Protein AF-A0A3D0ZR14-F1 (afdb_monomer)

Nearest PDB structures (foldseek):
  7zec-assembly1_C  TM=1.816E-01  e=7.218E+00  Escherichia coli K-12

Foldseek 3Di:
DADDADDPVNVVCCLQPVVLVLLLLLLVLVLVLLCLALVQVVLVVCLQPFFQNPPDPVRRVVSNVVSVVSNVVSVVVCVVSVVVSVCVSVCSVCVLVVCCVPVNNVRSVVVSVVVVVVVNVVCVFQAPAWLVRDDLQPQVSQATRVLVVLLVCCVVPVLVSLVVLCPDPVNVQLCVQQVADSVLLSVVCVPFDRDDSSQLSSQLSVLCVVLVARGRDSLSSVLSVLVRTPPSQVSQVVSVGGSVSSSVSVSVVRVVVLVVLQPDSSRPNPDDQSQNYPSLVRNHNDDPVQVQFKDWLLVCVSVVVDDADPDCCVVLVVVLVCCLDPHVDDDDDDDPPPCPVVSLSNVSVVLRVCDPRVSSHSDIRMGGHVVSVVPD

pLDDT: mean 87.01, std 8.94, range [49.97, 96.81]

InterPro domains:
  IPR027417 P-loop containing nucleoside triphosphate hydrolase [G3DSA:3.40.50.300] (285-376)
  IPR027417 P-loop containing nucleoside triphosphate hydrolase [SSF52540] (290-375)
  IPR036628 Clp, N-terminal domain superfamily [G3DSA:1.10.1780.10] (196-283)
  IPR050130 ATP-dependent Clp protease/Chaperone ClpA/ClpB [PTHR11638] (183-376)

Structure (mmCIF, N/CA/C/O backbone):
data_AF-A0A3D0ZR14-F1
#
_entry.id   AF-A0A3D0ZR14-F1
#
loop_
_atom_site.group_PDB
_atom_site.id
_atom_site.type_symbol
_atom_site.label_atom_id
_atom_site.label_alt_id
_atom_site.label_comp_id
_atom_site.label_asym_id
_atom_site.label_entity_id
_atom_site.label_seq_id
_atom_site.pdbx_PDB_ins_code
_atom_site.Cartn_x
_atom_site.Cartn_y
_atom_site.Cartn_z
_atom_site.occupancy
_atom_site.B_iso_or_equiv
_atom_site.auth_seq_id
_atom_site.auth_comp_id
_atom_site.auth_asym_id
_atom_site.auth_atom_id
_atom_site.pdbx_PDB_model_num
ATOM 1 N N . MET A 1 1 ? -12.727 14.914 21.908 1.00 52.44 1 MET A N 1
ATOM 2 C CA . MET A 1 1 ? -11.576 14.476 21.085 1.00 52.44 1 MET A CA 1
ATOM 3 C C . MET A 1 1 ? -11.783 14.831 19.601 1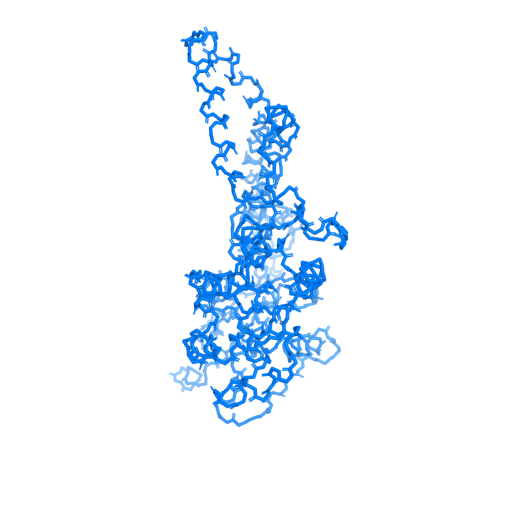.00 52.44 1 MET A C 1
ATOM 5 O O . MET A 1 1 ? -11.875 13.950 18.753 1.00 52.44 1 MET A O 1
ATOM 9 N N . LYS A 1 2 ? -11.828 16.123 19.233 1.00 49.97 2 LYS A N 1
ATOM 10 C CA . LYS A 1 2 ? -12.031 16.512 17.824 1.00 49.97 2 LYS A CA 1
ATOM 11 C C . LYS A 1 2 ? -10.712 16.459 17.054 1.00 49.97 2 LYS A C 1
ATOM 13 O O . LYS A 1 2 ? -9.705 16.989 17.517 1.00 49.97 2 LYS A O 1
ATOM 18 N N . SER A 1 3 ? -10.728 15.886 15.848 1.00 53.78 3 SER A N 1
ATOM 19 C CA . SER A 1 3 ? -9.631 16.061 14.893 1.00 53.78 3 SER A CA 1
ATOM 20 C C . SER A 1 3 ? -9.489 17.556 14.601 1.00 53.78 3 SER A C 1
ATOM 22 O O . SER A 1 3 ? -10.379 18.146 13.983 1.00 53.78 3 SER A O 1
ATOM 24 N N . LEU A 1 4 ? -8.412 18.179 15.080 1.00 57.00 4 LEU A N 1
ATOM 25 C CA . LEU A 1 4 ? -8.156 19.597 14.841 1.00 57.00 4 LEU A CA 1
ATOM 26 C C . LEU A 1 4 ? -8.156 19.869 13.325 1.00 57.00 4 LEU A C 1
ATOM 28 O O . LEU A 1 4 ? -7.476 19.136 12.591 1.00 57.00 4 LEU A O 1
ATOM 32 N N . PRO A 1 5 ? -8.887 20.894 12.842 1.00 66.19 5 PRO A N 1
ATOM 33 C CA . PRO A 1 5 ? -8.882 21.249 11.429 1.00 66.19 5 PRO A CA 1
ATOM 34 C C . PRO A 1 5 ? -7.449 21.512 10.960 1.00 66.19 5 PRO A C 1
ATOM 36 O O . PRO A 1 5 ? -6.589 21.929 11.744 1.00 66.19 5 PRO A O 1
ATOM 39 N N . ARG A 1 6 ? -7.169 21.233 9.683 1.00 76.94 6 ARG A N 1
ATOM 40 C CA . ARG A 1 6 ? -5.864 21.572 9.109 1.00 76.94 6 ARG A CA 1
ATOM 41 C C . ARG A 1 6 ? -5.724 23.081 9.073 1.00 76.94 6 ARG A C 1
ATOM 43 O O . ARG A 1 6 ? -6.559 23.772 8.493 1.00 76.94 6 ARG A O 1
ATOM 50 N N . LEU A 1 7 ? -4.678 23.576 9.717 1.00 83.88 7 LEU A N 1
ATOM 51 C CA . LEU A 1 7 ? -4.444 25.007 9.826 1.00 83.88 7 LEU A CA 1
ATOM 52 C C . LEU A 1 7 ? -3.891 25.548 8.494 1.00 83.88 7 LEU A C 1
ATOM 54 O O . LEU A 1 7 ? -3.175 24.823 7.799 1.00 83.88 7 LEU A O 1
ATOM 58 N N . PRO A 1 8 ? -4.164 26.813 8.121 1.00 87.19 8 PRO A N 1
ATOM 59 C CA . PRO A 1 8 ? -3.670 27.389 6.866 1.00 87.19 8 PRO A CA 1
ATOM 60 C C . PRO A 1 8 ? -2.146 27.293 6.693 1.00 87.19 8 PRO A C 1
ATOM 62 O O . PRO A 1 8 ? -1.657 27.047 5.593 1.00 87.19 8 PRO A O 1
ATOM 65 N N . HIS A 1 9 ? -1.373 27.387 7.778 1.00 89.06 9 HIS A N 1
ATOM 66 C CA . HIS A 1 9 ? 0.083 27.231 7.714 1.00 89.06 9 HIS A CA 1
ATOM 67 C C . HIS A 1 9 ? 0.520 25.815 7.290 1.00 89.06 9 HIS A C 1
ATOM 69 O O . HIS A 1 9 ? 1.570 25.654 6.668 1.00 89.06 9 HIS A O 1
ATOM 75 N N . GLU A 1 10 ? -0.278 24.775 7.566 1.00 89.00 10 GLU A N 1
ATOM 76 C CA . GLU A 1 10 ? 0.022 23.409 7.123 1.00 89.00 10 GLU A CA 1
ATOM 77 C C . GLU A 1 10 ? -0.063 23.281 5.599 1.00 89.00 10 GLU A C 1
ATOM 79 O O . GLU A 1 10 ? 0.649 22.460 5.011 1.00 89.00 10 GLU A O 1
ATOM 84 N N . PHE A 1 11 ? -0.914 24.089 4.958 1.00 92.56 11 PHE A N 1
ATOM 85 C CA . PHE A 1 11 ? -0.969 24.185 3.505 1.00 92.56 11 PHE A CA 1
ATOM 86 C C . PHE A 1 11 ? 0.280 24.857 2.949 1.00 92.56 11 PHE A C 1
ATOM 88 O O . PHE A 1 11 ? 0.846 24.340 1.997 1.00 92.56 11 PHE A O 1
ATOM 95 N N . ILE A 1 12 ? 0.764 25.933 3.575 1.00 93.19 12 ILE A N 1
ATOM 96 C CA . ILE A 1 12 ? 2.003 26.610 3.161 1.00 93.19 12 ILE A CA 1
ATOM 97 C C . ILE A 1 12 ? 3.187 25.634 3.240 1.00 93.19 12 ILE A C 1
ATOM 99 O O . ILE A 1 12 ? 3.902 25.431 2.260 1.00 93.19 12 ILE A O 1
ATOM 103 N N . ILE A 1 13 ? 3.346 24.936 4.369 1.00 92.38 13 ILE A N 1
ATOM 104 C CA . ILE A 1 13 ? 4.383 23.903 4.535 1.00 92.38 13 ILE A CA 1
ATOM 105 C C . ILE A 1 13 ? 4.222 22.798 3.484 1.00 92.38 13 ILE A C 1
ATOM 107 O O . ILE A 1 13 ? 5.203 22.305 2.919 1.00 92.38 13 ILE A O 1
ATOM 111 N N . TRP A 1 14 ? 2.986 22.373 3.215 1.00 93.44 14 TRP A N 1
ATOM 112 C CA . TRP A 1 14 ? 2.730 21.359 2.203 1.00 93.44 14 TRP A CA 1
ATOM 113 C C . TRP A 1 14 ? 3.095 21.844 0.798 1.00 93.44 14 TRP A C 1
ATOM 115 O O . TRP A 1 14 ? 3.803 21.125 0.097 1.00 93.44 14 TRP A O 1
ATOM 125 N N . TRP A 1 15 ? 2.684 23.053 0.423 1.00 94.88 15 TRP A N 1
ATOM 126 C CA . TRP A 1 15 ? 2.926 23.664 -0.878 1.00 94.88 15 TRP A CA 1
ATOM 127 C C . TRP A 1 15 ? 4.413 23.811 -1.166 1.00 94.88 15 TRP A C 1
ATOM 129 O O . TRP A 1 15 ? 4.870 23.435 -2.243 1.00 94.88 15 TRP A O 1
ATOM 139 N N . PHE A 1 16 ? 5.168 24.339 -0.198 1.00 94.25 16 PHE A N 1
ATOM 140 C CA . PHE A 1 16 ? 6.570 24.672 -0.411 1.00 94.25 16 PHE A CA 1
ATOM 141 C C . PHE A 1 16 ? 7.524 23.503 -0.175 1.00 94.25 16 PHE A C 1
ATOM 143 O O . PHE A 1 16 ? 8.564 23.451 -0.822 1.00 94.25 16 PHE A O 1
ATOM 150 N N . LEU A 1 17 ? 7.196 22.552 0.710 1.00 93.31 17 LEU A N 1
ATOM 151 C CA . LEU A 1 17 ? 8.113 21.461 1.069 1.00 93.31 17 LEU A CA 1
ATOM 152 C C . LEU A 1 17 ? 7.603 20.077 0.663 1.00 93.31 17 LEU A C 1
ATOM 154 O O . LEU A 1 17 ? 8.355 19.284 0.096 1.00 93.31 17 LEU A O 1
ATOM 158 N N . LYS A 1 18 ? 6.345 19.736 0.969 1.00 91.56 18 LYS A N 1
ATOM 159 C CA . LYS A 1 18 ? 5.853 18.354 0.797 1.00 91.56 18 LYS A CA 1
ATOM 160 C C . LYS A 1 18 ? 5.457 18.040 -0.648 1.00 91.56 18 LYS A C 1
ATOM 162 O O . LYS A 1 18 ? 5.787 16.958 -1.127 1.00 91.56 18 LYS A O 1
ATOM 167 N N . ALA A 1 19 ? 4.765 18.947 -1.336 1.00 92.88 19 ALA A N 1
ATOM 168 C CA . ALA A 1 19 ? 4.308 18.748 -2.709 1.00 92.88 19 ALA A CA 1
ATOM 169 C C . ALA A 1 19 ? 5.482 18.627 -3.704 1.00 92.88 19 ALA A C 1
ATOM 171 O O . ALA A 1 19 ? 5.527 17.621 -4.409 1.00 92.88 19 ALA A O 1
ATOM 172 N N . PRO A 1 20 ? 6.505 19.503 -3.690 1.00 94.31 20 PRO A N 1
ATOM 173 C CA . PRO A 1 20 ? 7.658 19.397 -4.589 1.00 94.31 20 PRO A CA 1
ATOM 174 C C . PRO A 1 20 ? 8.468 18.115 -4.359 1.00 94.31 20 PRO A C 1
ATOM 176 O O . PRO A 1 20 ? 8.849 17.434 -5.309 1.00 94.31 20 PRO A O 1
ATOM 179 N N . ARG A 1 21 ? 8.649 17.708 -3.092 1.00 92.69 21 ARG A N 1
ATOM 180 C CA . ARG A 1 21 ? 9.263 16.411 -2.750 1.00 92.69 21 ARG A CA 1
ATOM 181 C C . ARG A 1 21 ? 8.456 15.229 -3.290 1.00 92.69 21 ARG A C 1
ATOM 183 O O . ARG A 1 21 ? 9.043 14.263 -3.773 1.00 92.69 21 ARG A O 1
ATOM 190 N N . ARG A 1 22 ? 7.119 15.287 -3.225 1.00 91.88 22 ARG A N 1
ATOM 191 C CA . ARG A 1 22 ? 6.246 14.261 -3.819 1.00 91.88 22 ARG A CA 1
ATOM 192 C C . ARG A 1 22 ? 6.358 14.232 -5.339 1.00 91.88 22 ARG A C 1
ATOM 194 O O . ARG A 1 22 ? 6.481 13.142 -5.885 1.00 91.88 22 ARG A O 1
ATOM 201 N N . ILE A 1 23 ? 6.378 15.390 -5.996 1.00 93.56 23 ILE A N 1
ATOM 202 C CA . ILE A 1 23 ? 6.582 15.508 -7.446 1.00 93.56 23 ILE A CA 1
ATOM 203 C C . ILE A 1 23 ? 7.904 14.840 -7.841 1.00 93.56 23 ILE A C 1
ATOM 205 O O . ILE A 1 23 ? 7.892 13.941 -8.671 1.00 93.56 23 ILE A O 1
ATOM 209 N N . LEU A 1 24 ? 9.015 15.162 -7.168 1.00 92.25 24 LEU A N 1
ATOM 210 C CA . LEU A 1 24 ? 10.314 14.519 -7.417 1.00 92.25 24 LEU A CA 1
ATOM 211 C C . LEU A 1 24 ? 10.280 12.998 -7.223 1.00 92.25 24 LEU A C 1
ATOM 213 O O . LEU A 1 24 ? 10.828 12.256 -8.037 1.00 92.25 24 LEU A O 1
ATOM 217 N N . LYS A 1 25 ? 9.619 12.515 -6.163 1.00 91.69 25 LYS A N 1
ATOM 218 C CA . LYS A 1 25 ? 9.465 11.075 -5.909 1.00 91.69 25 LYS A CA 1
ATOM 219 C C . LYS A 1 25 ? 8.682 10.388 -7.034 1.00 91.69 25 LYS A C 1
ATOM 221 O O . LYS A 1 25 ? 9.062 9.302 -7.462 1.00 91.69 25 LYS A O 1
ATOM 226 N N . ILE A 1 26 ? 7.613 11.017 -7.522 1.00 92.44 26 ILE A N 1
ATOM 227 C CA . ILE A 1 26 ? 6.810 10.524 -8.648 1.00 92.44 26 ILE A CA 1
ATOM 228 C C . ILE A 1 26 ? 7.648 10.505 -9.928 1.00 92.44 26 ILE A C 1
ATOM 230 O O . ILE A 1 26 ? 7.694 9.474 -10.597 1.00 92.44 26 ILE A O 1
ATOM 234 N N . SER A 1 27 ? 8.371 11.588 -10.223 1.00 92.06 27 SER A N 1
ATOM 235 C CA . SER A 1 27 ? 9.264 11.674 -11.381 1.00 92.06 27 SER A CA 1
ATOM 236 C C . SER A 1 27 ? 10.346 10.588 -11.350 1.00 92.06 27 SER A C 1
ATOM 238 O O . SER A 1 27 ? 10.551 9.885 -12.333 1.00 92.06 27 SER A O 1
ATOM 240 N N . SER A 1 28 ? 10.987 10.362 -10.198 1.00 90.31 28 SER A N 1
ATOM 241 C CA . SER A 1 28 ? 11.982 9.293 -10.019 1.00 90.31 28 SER A CA 1
ATOM 242 C C . SER A 1 28 ? 11.402 7.894 -10.276 1.00 90.31 28 SER A C 1
ATOM 244 O O . SER A 1 28 ? 12.023 7.060 -10.946 1.00 90.31 28 SER A O 1
ATOM 246 N N . ARG A 1 29 ? 10.178 7.634 -9.800 1.00 90.44 29 ARG A N 1
ATOM 247 C CA . ARG A 1 29 ? 9.477 6.373 -10.079 1.00 90.44 29 ARG A CA 1
ATOM 248 C C . ARG A 1 29 ? 9.140 6.228 -11.564 1.00 90.44 29 ARG A C 1
ATOM 250 O O . ARG A 1 29 ? 9.308 5.137 -12.100 1.00 90.44 29 ARG A O 1
ATOM 257 N N . LEU A 1 30 ? 8.726 7.305 -12.234 1.00 89.75 30 LEU A N 1
ATOM 258 C CA . LEU A 1 30 ? 8.451 7.309 -13.673 1.00 89.75 30 LEU A CA 1
ATOM 259 C C . LEU A 1 30 ? 9.709 6.994 -14.495 1.00 89.75 30 LEU A C 1
ATOM 261 O O . LEU A 1 30 ? 9.652 6.176 -15.412 1.00 89.75 30 LEU A O 1
ATOM 265 N N . ILE A 1 31 ? 10.856 7.574 -14.125 1.00 90.44 31 ILE A N 1
ATOM 266 C CA . ILE A 1 31 ? 12.166 7.267 -14.724 1.00 90.44 31 ILE A CA 1
ATOM 267 C C . ILE A 1 31 ? 12.480 5.778 -14.571 1.00 90.44 31 ILE A C 1
ATOM 269 O O . ILE A 1 31 ? 12.873 5.122 -15.533 1.00 90.44 31 ILE A O 1
ATOM 273 N N . THR A 1 32 ? 12.262 5.219 -13.379 1.00 87.38 32 THR A N 1
ATOM 274 C CA . THR A 1 32 ? 12.555 3.805 -13.109 1.00 87.38 32 THR A CA 1
ATOM 275 C C . THR A 1 32 ? 11.629 2.872 -13.890 1.00 87.38 32 THR A C 1
ATOM 277 O O . THR A 1 32 ? 12.100 1.899 -14.475 1.00 87.38 32 THR A O 1
ATOM 280 N N . LEU A 1 33 ? 10.332 3.183 -13.962 1.00 84.75 33 LEU A N 1
ATOM 281 C CA . LEU A 1 33 ? 9.374 2.434 -14.778 1.00 84.75 33 LEU A CA 1
ATOM 282 C C . LEU A 1 33 ? 9.740 2.474 -16.258 1.00 84.75 33 LEU A C 1
ATOM 284 O O . LEU A 1 33 ? 9.778 1.434 -16.909 1.00 84.75 33 LEU A O 1
ATOM 288 N N . THR A 1 34 ? 10.072 3.657 -16.768 1.00 86.31 34 THR A N 1
ATOM 289 C CA . THR A 1 34 ? 10.527 3.837 -18.149 1.00 86.31 34 THR A CA 1
ATOM 290 C C . THR A 1 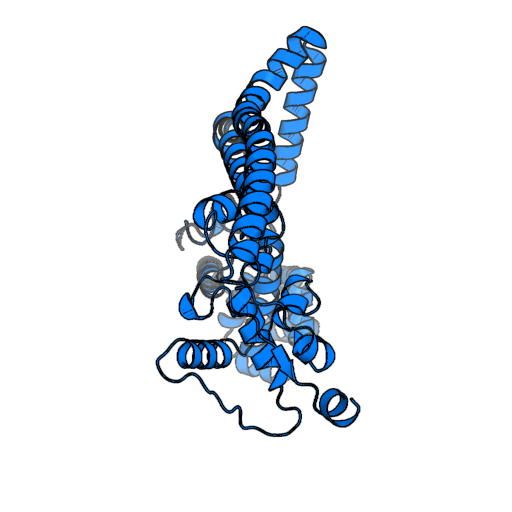34 ? 11.778 3.004 -18.417 1.00 86.31 34 THR A C 1
ATOM 292 O O . THR A 1 34 ? 11.850 2.293 -19.418 1.00 86.31 34 THR A O 1
ATOM 295 N N . ASN A 1 35 ? 12.751 3.034 -17.502 1.00 87.38 35 ASN A N 1
ATOM 296 C CA . ASN A 1 35 ? 13.977 2.250 -17.626 1.00 87.38 35 ASN A CA 1
ATOM 297 C C . ASN A 1 35 ? 13.688 0.748 -17.613 1.00 87.38 35 ASN A C 1
ATOM 299 O O . ASN A 1 35 ? 14.308 0.005 -18.366 1.00 87.38 35 ASN A O 1
ATOM 303 N N . SER A 1 36 ? 12.733 0.306 -16.792 1.00 80.44 36 SER A N 1
ATOM 304 C CA . SER A 1 36 ? 12.277 -1.083 -16.771 1.00 80.44 36 SER A CA 1
ATOM 305 C C . SER A 1 36 ? 11.673 -1.480 -18.118 1.00 80.44 36 SER A C 1
ATOM 307 O O . SER A 1 36 ? 12.062 -2.499 -18.674 1.00 80.44 36 SER A O 1
ATOM 309 N N . GLN A 1 37 ? 10.792 -0.652 -18.686 1.00 80.44 37 GLN A N 1
ATOM 310 C CA . GLN A 1 37 ? 10.110 -0.929 -19.955 1.00 80.44 37 GLN A CA 1
ATOM 311 C C . GLN A 1 37 ? 11.077 -0.959 -21.146 1.00 80.44 37 GLN A C 1
ATOM 313 O O . GLN A 1 37 ? 11.173 -1.968 -21.845 1.00 80.44 37 GLN A O 1
ATOM 318 N N . ILE A 1 38 ? 11.862 0.108 -21.324 1.00 84.06 38 ILE A N 1
ATOM 319 C CA . ILE A 1 38 ? 12.830 0.247 -22.429 1.00 84.06 38 ILE A CA 1
ATOM 320 C C . ILE A 1 38 ? 14.064 -0.645 -22.206 1.00 84.06 38 ILE A C 1
ATOM 322 O O . ILE A 1 38 ? 14.803 -0.958 -23.136 1.00 84.06 38 ILE A O 1
ATOM 326 N N . SER A 1 39 ? 14.290 -1.096 -20.968 1.00 84.81 39 SER A N 1
ATOM 327 C CA . SER A 1 39 ? 15.456 -1.891 -20.569 1.00 84.81 39 SER A CA 1
ATOM 328 C C . SER A 1 39 ? 16.792 -1.194 -20.842 1.00 84.81 39 SER A C 1
ATOM 330 O O . SER A 1 39 ? 17.793 -1.868 -21.054 1.00 84.81 39 SER A O 1
ATOM 332 N N . PHE A 1 40 ? 16.841 0.141 -20.803 1.00 87.62 40 PHE A N 1
ATOM 333 C CA . PHE A 1 40 ? 18.024 0.926 -21.176 1.00 87.62 40 PHE A CA 1
ATOM 334 C C . PHE A 1 40 ? 19.276 0.532 -20.376 1.00 87.62 40 PHE A C 1
ATOM 336 O O . PHE A 1 40 ? 20.263 0.081 -20.954 1.00 87.62 40 PHE A O 1
ATOM 343 N N . THR A 1 41 ? 19.223 0.591 -19.038 1.00 86.81 41 THR A N 1
ATOM 344 C CA . THR A 1 41 ? 20.362 0.176 -18.193 1.00 86.81 41 THR A CA 1
ATOM 345 C C . THR A 1 41 ? 20.718 -1.295 -18.389 1.00 86.81 41 THR A C 1
ATOM 347 O O . THR A 1 41 ? 21.883 -1.675 -18.287 1.00 86.81 41 THR A O 1
ATOM 350 N N . THR A 1 42 ? 19.714 -2.135 -18.657 1.00 83.81 42 THR A N 1
ATOM 351 C CA . THR A 1 42 ? 19.945 -3.561 -18.891 1.00 83.81 42 THR A CA 1
ATOM 352 C C . THR A 1 42 ? 20.707 -3.746 -20.194 1.00 83.81 42 THR A C 1
ATOM 354 O O . THR A 1 42 ? 21.790 -4.307 -20.131 1.00 83.81 42 THR A O 1
ATOM 357 N N . ASN A 1 43 ? 20.228 -3.199 -21.316 1.00 87.38 43 ASN A N 1
ATOM 358 C CA . ASN A 1 43 ? 20.852 -3.287 -22.641 1.00 87.38 43 ASN A CA 1
ATOM 359 C C . ASN A 1 43 ? 22.310 -2.808 -22.646 1.00 87.38 43 ASN A C 1
ATOM 361 O O . ASN A 1 43 ? 23.139 -3.464 -23.268 1.00 87.38 43 ASN A O 1
ATOM 365 N N . ILE A 1 44 ? 22.643 -1.755 -21.888 1.00 88.75 44 ILE A N 1
ATOM 366 C CA . ILE A 1 44 ? 24.037 -1.325 -21.681 1.00 88.75 44 ILE A CA 1
ATOM 367 C C . ILE A 1 44 ? 24.847 -2.406 -20.957 1.00 88.75 44 ILE A C 1
ATOM 369 O O . ILE A 1 44 ? 25.922 -2.788 -21.410 1.00 88.75 44 ILE A O 1
ATOM 373 N N . ARG A 1 45 ? 24.337 -2.928 -19.833 1.00 86.56 45 ARG A N 1
ATOM 374 C CA . ARG A 1 45 ? 25.032 -3.958 -19.043 1.00 86.56 45 ARG A CA 1
ATOM 375 C C . ARG A 1 45 ? 25.279 -5.230 -19.851 1.00 86.56 45 ARG A C 1
ATOM 377 O O . ARG A 1 45 ? 26.297 -5.886 -19.665 1.00 86.56 45 ARG A O 1
ATOM 384 N N . ILE A 1 46 ? 24.337 -5.587 -20.716 1.00 86.00 46 ILE A N 1
ATOM 385 C CA . ILE A 1 46 ? 24.385 -6.813 -21.506 1.00 86.00 46 ILE A CA 1
ATOM 386 C C . ILE A 1 46 ? 24.854 -6.553 -22.943 1.00 86.00 46 ILE A C 1
ATOM 388 O O . ILE A 1 46 ? 24.680 -7.423 -23.778 1.00 86.00 46 ILE A O 1
ATOM 392 N N . LEU A 1 47 ? 25.458 -5.408 -23.271 1.00 88.69 47 LEU A N 1
ATOM 393 C CA . LEU A 1 47 ? 25.728 -4.993 -24.658 1.00 88.69 47 LEU A CA 1
ATOM 394 C C . LEU A 1 47 ? 26.399 -6.072 -25.533 1.00 88.69 47 LEU A C 1
ATOM 396 O O . LEU A 1 47 ? 26.029 -6.240 -26.690 1.00 88.69 47 LEU A O 1
ATOM 400 N N . PHE A 1 48 ? 27.328 -6.839 -24.956 1.00 87.56 48 PHE A N 1
ATOM 401 C CA . PHE A 1 48 ? 28.087 -7.899 -25.637 1.00 87.56 48 PHE A CA 1
ATOM 402 C C . PHE A 1 48 ? 27.587 -9.324 -25.364 1.00 87.56 48 PHE A C 1
ATOM 404 O O . PHE A 1 48 ? 28.192 -10.298 -25.812 1.00 87.56 48 PHE A O 1
ATOM 411 N N . VAL A 1 49 ? 26.502 -9.476 -24.606 1.00 84.19 49 VAL A N 1
ATOM 412 C CA . VAL A 1 49 ? 25.899 -10.789 -24.361 1.00 84.19 49 VAL A CA 1
ATOM 413 C C . VAL A 1 49 ? 25.114 -11.197 -25.616 1.00 84.19 49 VAL A C 1
ATOM 415 O O . VAL A 1 49 ? 24.364 -10.375 -26.149 1.00 84.19 49 VAL A O 1
ATOM 418 N N . PRO A 1 50 ? 25.252 -12.447 -26.090 1.00 82.19 50 PRO A N 1
ATOM 419 C CA . PRO A 1 50 ? 24.578 -12.912 -27.298 1.00 82.19 50 PRO A CA 1
ATOM 420 C C . PRO A 1 50 ? 23.055 -12.781 -27.221 1.00 82.19 50 PRO A C 1
ATOM 422 O O . PRO A 1 50 ? 22.453 -12.834 -26.140 1.00 82.19 50 PRO A O 1
ATOM 425 N N . LEU A 1 51 ? 22.429 -12.623 -28.386 1.00 84.19 51 LEU A N 1
ATOM 426 C CA . LEU A 1 51 ? 20.978 -12.664 -28.512 1.00 84.19 51 LEU A CA 1
ATOM 427 C C . LEU A 1 51 ? 20.496 -14.106 -28.355 1.00 84.19 51 LEU A C 1
ATOM 429 O O . LEU A 1 51 ? 21.043 -15.010 -28.977 1.00 84.19 51 LEU A O 1
ATOM 433 N N . PHE A 1 52 ? 19.491 -14.324 -27.509 1.00 80.62 52 PHE A N 1
ATOM 434 C CA . PHE A 1 52 ? 18.883 -15.638 -27.298 1.00 80.62 52 PHE A CA 1
ATOM 435 C C . PHE A 1 52 ? 19.863 -16.777 -26.958 1.00 80.62 52 PHE A C 1
ATOM 437 O O . PHE A 1 52 ? 19.600 -17.941 -27.252 1.00 80.62 52 PHE A O 1
ATOM 444 N N . GLY A 1 53 ? 21.013 -16.460 -26.356 1.00 78.31 53 GLY A N 1
ATOM 445 C CA . GLY A 1 53 ? 22.043 -17.453 -26.044 1.00 78.31 53 GLY A CA 1
ATOM 446 C C . GLY A 1 53 ? 22.715 -18.089 -27.269 1.00 78.31 53 GLY A C 1
ATOM 447 O O . GLY A 1 53 ? 23.315 -19.154 -27.119 1.00 78.31 53 GLY A O 1
ATOM 448 N N . ASP A 1 54 ? 22.625 -17.467 -28.450 1.00 83.88 54 ASP A N 1
ATOM 449 C CA . ASP A 1 54 ? 23.367 -17.856 -29.651 1.00 83.88 54 ASP A CA 1
ATOM 450 C C . ASP A 1 54 ? 24.789 -17.277 -29.612 1.00 83.88 54 ASP A C 1
ATOM 452 O O . ASP A 1 54 ? 25.029 -16.101 -29.896 1.00 83.88 54 ASP A O 1
ATOM 456 N N . TYR A 1 55 ? 25.752 -18.116 -29.230 1.00 86.12 55 TYR A N 1
ATOM 457 C CA . TYR A 1 55 ? 27.148 -17.714 -29.053 1.00 86.12 55 TYR A CA 1
ATOM 458 C C . TYR A 1 55 ? 27.942 -17.601 -30.360 1.00 86.12 55 TYR A C 1
ATOM 460 O O . TYR A 1 55 ? 29.128 -17.257 -30.286 1.00 86.12 55 TYR A O 1
ATOM 468 N N . THR A 1 56 ? 27.327 -17.856 -31.522 1.00 91.62 56 THR A N 1
ATOM 469 C CA . THR A 1 56 ? 27.968 -17.652 -32.827 1.00 91.62 56 THR A CA 1
ATOM 470 C C . THR A 1 56 ? 28.356 -16.185 -33.033 1.00 91.62 56 THR A C 1
ATOM 472 O O . THR A 1 56 ? 27.816 -15.271 -32.402 1.00 91.62 56 THR A O 1
ATOM 475 N N . LEU A 1 57 ? 29.307 -15.928 -33.939 1.00 89.56 57 LEU A N 1
ATOM 476 C CA . LEU A 1 57 ? 29.686 -14.557 -34.303 1.00 89.56 57 LEU A CA 1
ATOM 477 C C . LEU A 1 57 ? 28.482 -13.758 -34.821 1.00 89.56 57 LEU A C 1
ATOM 479 O O . LEU A 1 57 ? 28.333 -12.587 -34.478 1.00 89.56 57 LEU A O 1
ATOM 483 N N . VAL A 1 58 ? 27.595 -14.414 -35.575 1.00 88.56 58 VAL A N 1
ATOM 484 C CA . VAL A 1 58 ? 26.361 -13.823 -36.105 1.00 88.56 58 VAL A CA 1
ATOM 485 C C . VAL A 1 58 ? 25.411 -13.444 -34.966 1.00 88.56 58 VAL A C 1
ATOM 487 O O . VAL A 1 58 ? 24.998 -12.288 -34.884 1.00 88.56 58 VAL A O 1
ATOM 490 N N . GLY A 1 59 ? 25.132 -14.362 -34.034 1.00 86.12 59 GLY A N 1
ATOM 491 C CA . GLY A 1 59 ? 24.260 -14.100 -32.883 1.00 86.12 59 GLY A CA 1
ATOM 492 C C . GLY A 1 59 ? 24.771 -12.980 -31.969 1.00 86.12 59 GLY A C 1
ATOM 493 O O . GLY A 1 59 ? 23.991 -12.140 -31.503 1.00 86.12 59 GLY A O 1
ATOM 494 N N . ARG A 1 60 ? 26.093 -12.895 -31.762 1.00 88.94 60 ARG A N 1
ATOM 495 C CA . ARG A 1 60 ? 26.728 -11.784 -31.029 1.00 88.94 60 ARG A CA 1
ATOM 496 C C . ARG A 1 60 ? 26.614 -10.457 -31.776 1.00 88.94 60 ARG A C 1
ATOM 498 O O . ARG A 1 60 ? 26.290 -9.451 -31.150 1.00 88.94 60 ARG A O 1
ATOM 505 N N . PHE A 1 61 ? 26.850 -10.447 -33.087 1.00 92.50 61 PHE A N 1
ATOM 506 C CA . PHE A 1 61 ? 26.777 -9.234 -33.904 1.00 92.50 61 PHE A CA 1
ATOM 507 C C . PHE A 1 61 ? 25.350 -8.674 -33.972 1.00 92.50 61 PHE A C 1
ATOM 509 O O . PHE A 1 61 ? 25.136 -7.488 -33.719 1.00 92.50 61 PHE A O 1
ATOM 516 N N . ILE A 1 62 ? 24.359 -9.537 -34.220 1.00 90.25 62 ILE A N 1
ATOM 517 C CA . ILE A 1 62 ? 22.940 -9.157 -34.226 1.00 90.25 62 ILE A CA 1
ATOM 518 C C . ILE A 1 62 ? 22.524 -8.653 -32.838 1.00 90.25 62 ILE A C 1
ATOM 520 O O . ILE A 1 62 ? 21.900 -7.597 -32.722 1.00 90.25 62 ILE A O 1
ATOM 524 N N . GLY A 1 63 ? 22.896 -9.373 -31.773 1.00 87.75 63 GLY A N 1
ATOM 525 C CA . GLY A 1 63 ? 22.598 -8.975 -30.397 1.00 87.75 63 GLY A CA 1
ATOM 526 C C . GLY A 1 63 ? 23.182 -7.615 -30.026 1.00 87.75 63 GLY A C 1
ATOM 527 O O . GLY A 1 63 ? 22.470 -6.784 -29.458 1.00 87.75 63 GLY A O 1
ATOM 528 N N . PHE A 1 64 ? 24.440 -7.369 -30.400 1.00 92.06 64 PHE A N 1
ATOM 529 C CA . PHE A 1 64 ? 25.098 -6.077 -30.236 1.00 92.06 64 PHE A CA 1
ATOM 530 C C . PHE A 1 64 ? 24.337 -4.972 -30.973 1.00 92.06 64 PHE A C 1
ATOM 532 O O . PHE A 1 64 ? 23.959 -3.984 -30.349 1.00 92.06 64 PHE A O 1
ATOM 539 N N . PHE A 1 65 ? 24.032 -5.155 -32.263 1.00 93.00 65 PHE A N 1
ATOM 540 C CA . PHE A 1 65 ? 23.342 -4.141 -33.064 1.00 93.00 65 PHE A CA 1
ATOM 541 C C . PHE A 1 65 ? 21.962 -3.787 -32.493 1.00 93.00 65 PHE A C 1
ATOM 543 O O . PHE A 1 65 ? 21.665 -2.612 -32.275 1.00 93.00 65 PHE A O 1
ATOM 550 N N . ILE A 1 66 ? 21.147 -4.794 -32.157 1.00 89.88 66 ILE A N 1
ATOM 551 C CA . ILE A 1 66 ? 19.832 -4.590 -31.533 1.00 89.88 66 ILE A CA 1
ATOM 552 C C . ILE A 1 66 ? 19.977 -3.803 -30.224 1.00 89.88 66 ILE A C 1
ATOM 554 O O . ILE A 1 66 ? 19.252 -2.834 -29.994 1.00 89.88 66 ILE A O 1
ATOM 558 N N . ARG A 1 67 ? 20.930 -4.176 -29.362 1.00 89.94 67 ARG A N 1
ATOM 559 C CA . ARG A 1 67 ? 21.137 -3.505 -28.068 1.00 89.94 67 ARG A CA 1
ATOM 560 C C . ARG A 1 67 ? 21.653 -2.085 -28.236 1.00 89.94 67 ARG A C 1
ATOM 562 O O . ARG A 1 67 ? 21.216 -1.223 -27.478 1.00 89.94 67 ARG A O 1
ATOM 569 N N . VAL A 1 68 ? 22.509 -1.819 -29.222 1.00 92.88 68 VAL A N 1
ATOM 570 C CA . VAL A 1 68 ? 22.958 -0.463 -29.566 1.00 92.88 68 VAL A CA 1
ATOM 571 C C . VAL A 1 68 ? 21.765 0.387 -29.986 1.00 92.88 68 VAL A C 1
ATOM 573 O O . VAL A 1 68 ? 21.564 1.448 -29.401 1.00 92.88 68 VAL A O 1
ATOM 576 N N . VAL A 1 69 ? 20.923 -0.094 -30.906 1.00 91.69 69 VAL A N 1
ATOM 577 C CA . VAL A 1 69 ? 19.717 0.629 -31.347 1.00 91.69 69 VAL A CA 1
ATOM 578 C C . VAL A 1 69 ? 18.816 0.967 -30.156 1.00 91.69 69 VAL A C 1
ATOM 580 O O . VAL A 1 69 ? 18.467 2.130 -29.955 1.00 91.69 69 VAL A O 1
ATOM 583 N N . TRP A 1 70 ? 18.497 -0.014 -29.308 1.00 88.31 70 TRP A N 1
ATOM 584 C CA . TRP A 1 70 ? 17.665 0.219 -28.122 1.00 88.31 70 TRP A CA 1
ATOM 585 C C . TRP A 1 70 ? 18.326 1.124 -27.083 1.00 88.31 70 TRP A C 1
ATOM 587 O O . TRP A 1 70 ? 17.641 1.897 -26.415 1.00 88.31 70 TRP A O 1
ATOM 597 N N . THR A 1 71 ? 19.646 1.049 -26.939 1.00 91.19 71 THR A N 1
ATOM 598 C CA . THR A 1 71 ? 20.401 1.939 -26.052 1.00 91.19 71 THR A CA 1
ATOM 599 C C . THR A 1 71 ? 20.348 3.373 -26.557 1.00 91.19 71 THR A C 1
ATOM 601 O O . THR A 1 71 ? 20.093 4.273 -25.767 1.00 91.19 71 THR A O 1
ATOM 604 N N . VAL A 1 72 ? 20.509 3.597 -27.861 1.00 93.19 72 VAL A N 1
ATOM 605 C CA . VAL A 1 72 ? 20.423 4.930 -28.470 1.00 93.19 72 VAL A CA 1
ATOM 606 C C . VAL A 1 72 ? 19.007 5.496 -28.349 1.00 93.19 72 VAL A C 1
ATOM 608 O O . VAL A 1 72 ? 18.844 6.624 -27.890 1.00 93.19 72 VAL A O 1
ATOM 611 N N . LEU A 1 73 ? 17.974 4.708 -28.667 1.00 90.31 73 LEU A N 1
ATOM 612 C CA . LEU A 1 73 ? 16.578 5.126 -28.488 1.00 90.31 73 LEU A CA 1
ATOM 613 C C . LEU A 1 73 ? 16.268 5.452 -27.022 1.00 90.31 73 LEU A C 1
ATOM 615 O O . LEU A 1 73 ? 15.663 6.482 -26.721 1.00 90.31 73 LEU A O 1
ATOM 619 N N . GLY A 1 74 ? 16.726 4.602 -26.099 1.00 91.00 74 GLY A N 1
ATOM 620 C CA . GLY A 1 74 ? 16.598 4.846 -24.667 1.00 91.00 74 GLY A CA 1
ATOM 621 C C . GLY A 1 74 ? 17.327 6.115 -24.228 1.00 91.00 74 GLY A C 1
ATOM 622 O O . GLY A 1 74 ? 16.762 6.897 -23.469 1.00 91.00 74 GLY A O 1
ATOM 623 N N . LEU A 1 75 ? 18.533 6.367 -24.743 1.00 93.88 75 LEU A N 1
ATOM 624 C CA . LEU A 1 75 ? 19.302 7.576 -24.454 1.00 93.88 75 LEU A CA 1
ATOM 625 C C . LEU A 1 75 ? 18.540 8.833 -24.880 1.00 93.88 75 LEU A C 1
ATOM 627 O O . LEU A 1 75 ? 18.399 9.743 -24.070 1.00 93.88 75 LEU A O 1
ATOM 631 N N . VAL A 1 76 ? 17.998 8.867 -26.103 1.00 91.75 76 VAL A N 1
ATOM 632 C CA . VAL A 1 76 ? 17.177 9.992 -26.590 1.00 91.75 76 VAL A CA 1
ATOM 633 C C . VAL A 1 76 ? 15.985 10.235 -25.663 1.00 91.75 76 VAL A C 1
ATOM 635 O O . VAL A 1 76 ? 15.722 11.371 -25.272 1.00 91.75 76 VAL A O 1
ATOM 638 N N . PHE A 1 77 ? 15.302 9.169 -25.240 1.00 90.44 77 PHE A N 1
ATOM 639 C CA . PHE A 1 77 ? 14.177 9.287 -24.316 1.00 90.44 77 PHE A CA 1
ATOM 640 C C . PHE A 1 77 ? 14.604 9.838 -22.946 1.00 90.44 77 PHE A C 1
ATOM 642 O O . PHE A 1 77 ? 13.953 10.733 -22.407 1.00 90.44 77 PHE A O 1
ATOM 649 N N . PHE A 1 78 ? 15.716 9.353 -22.383 1.00 93.69 78 PHE A N 1
ATOM 650 C CA . PHE A 1 78 ? 16.222 9.823 -21.090 1.00 93.69 78 PHE A CA 1
ATOM 651 C C . PHE A 1 78 ? 16.797 11.241 -21.139 1.00 93.69 78 PHE A C 1
ATOM 653 O O . PHE A 1 78 ? 16.659 11.960 -20.149 1.00 93.69 78 PHE A O 1
ATOM 660 N N . LEU A 1 79 ? 17.355 11.675 -22.274 1.00 93.81 79 LEU A N 1
ATOM 661 C CA . LEU A 1 79 ? 17.785 13.061 -22.493 1.00 93.81 79 LEU A CA 1
ATOM 662 C C . LEU A 1 79 ? 16.619 14.053 -22.411 1.00 93.81 79 LEU A C 1
ATOM 664 O O . LEU A 1 79 ? 16.831 15.193 -22.016 1.00 93.81 79 LEU A O 1
ATOM 668 N N . ILE A 1 80 ? 15.394 13.625 -22.726 1.00 91.81 80 ILE A N 1
ATOM 669 C CA . ILE A 1 80 ? 14.182 14.444 -22.583 1.00 91.81 80 ILE A CA 1
ATOM 670 C C . ILE A 1 80 ? 13.566 14.260 -21.189 1.00 91.81 80 ILE A C 1
ATOM 672 O O . ILE A 1 80 ? 13.228 15.233 -20.509 1.00 91.81 80 ILE A O 1
ATOM 676 N N . LEU A 1 81 ? 13.432 13.010 -20.735 1.00 92.81 81 LEU A N 1
ATOM 677 C CA . LEU A 1 81 ? 12.722 12.676 -19.501 1.00 92.81 81 LEU A CA 1
ATOM 678 C C . LEU A 1 81 ? 13.418 13.214 -18.246 1.00 92.81 81 LEU A C 1
ATOM 680 O O . LEU A 1 81 ? 12.730 13.662 -17.328 1.00 92.81 81 LEU A O 1
ATOM 684 N N . LEU A 1 82 ? 14.753 13.155 -18.173 1.00 93.00 82 LEU A N 1
ATOM 685 C CA . LEU A 1 82 ? 15.505 13.587 -16.990 1.00 93.00 82 LEU A CA 1
ATOM 686 C C . LEU A 1 82 ? 15.386 15.104 -16.756 1.00 93.00 82 LEU A C 1
ATOM 688 O O . LEU A 1 82 ? 14.973 15.481 -15.654 1.00 93.00 82 LEU A O 1
ATOM 692 N N . PRO A 1 83 ? 15.640 15.981 -17.752 1.00 93.56 83 PRO A N 1
ATOM 693 C CA . PRO A 1 83 ? 15.388 17.412 -17.599 1.00 93.56 83 PRO A CA 1
ATOM 694 C C . PRO A 1 83 ? 13.922 17.720 -17.302 1.00 93.56 83 PRO A C 1
ATOM 696 O O . PRO A 1 83 ? 13.644 18.452 -16.356 1.00 93.56 83 PRO A O 1
ATOM 699 N N . ALA A 1 84 ? 12.973 17.117 -18.029 1.00 91.25 84 ALA A N 1
ATOM 700 C CA . ALA A 1 84 ? 11.545 17.326 -17.776 1.00 91.25 84 ALA A CA 1
ATOM 701 C C . ALA A 1 84 ? 11.166 16.970 -16.324 1.00 91.25 84 ALA A C 1
ATOM 703 O O . ALA A 1 84 ? 10.484 17.732 -15.640 1.00 91.25 84 ALA A O 1
ATOM 704 N N . SER A 1 85 ? 11.694 15.852 -15.817 1.00 91.75 85 SER A N 1
ATOM 705 C CA . SER A 1 85 ? 11.510 15.389 -14.438 1.00 91.75 85 SER A CA 1
ATOM 706 C C . SER A 1 85 ? 12.037 16.375 -13.393 1.00 91.75 85 SER A C 1
ATOM 708 O O . SER A 1 85 ? 11.400 16.554 -12.351 1.00 91.75 85 SER A O 1
ATOM 710 N N . ALA A 1 86 ? 13.179 17.013 -13.671 1.00 90.88 86 ALA A N 1
ATOM 711 C CA . ALA A 1 86 ? 13.794 18.025 -12.814 1.00 90.88 86 ALA A CA 1
ATOM 712 C C . ALA A 1 86 ? 13.086 19.390 -12.894 1.00 90.88 86 ALA A C 1
ATOM 714 O O . ALA A 1 86 ? 13.099 20.143 -11.921 1.00 90.88 86 ALA A O 1
ATOM 715 N N . LEU A 1 87 ? 12.435 19.698 -14.020 1.00 93.62 87 LEU A N 1
ATOM 716 C CA . LEU A 1 87 ? 11.711 20.952 -14.232 1.00 93.62 87 LEU A CA 1
ATOM 717 C C . LEU A 1 87 ? 10.326 20.979 -13.568 1.00 93.62 87 LEU A C 1
ATOM 719 O O . LEU A 1 87 ? 9.853 22.061 -13.231 1.00 93.62 87 LEU A O 1
ATOM 723 N N . PHE A 1 88 ? 9.674 19.837 -13.315 1.00 93.00 88 PHE A N 1
ATOM 724 C CA . PHE A 1 88 ? 8.329 19.821 -12.712 1.00 93.00 88 PHE A CA 1
ATOM 725 C C . PHE A 1 88 ? 8.212 20.545 -11.353 1.00 93.00 88 PHE A C 1
ATOM 727 O O . PHE A 1 88 ? 7.260 21.309 -11.180 1.00 93.00 88 PHE A O 1
ATOM 734 N N . PRO A 1 89 ? 9.130 20.375 -10.379 1.00 92.94 89 PRO A N 1
ATOM 735 C CA . PRO A 1 89 ? 9.092 21.147 -9.135 1.00 92.94 89 PRO A CA 1
ATOM 736 C C . PRO A 1 89 ? 9.281 22.650 -9.358 1.00 92.94 89 PRO A C 1
ATOM 738 O O . PRO A 1 89 ? 8.651 23.455 -8.680 1.00 92.94 89 PRO A O 1
ATOM 741 N N . VAL A 1 90 ? 10.122 23.035 -10.322 1.00 93.06 90 VAL A N 1
ATOM 742 C CA . VAL A 1 90 ? 10.332 24.445 -10.681 1.00 93.06 90 VAL A CA 1
ATOM 743 C C . VAL A 1 90 ? 9.048 25.021 -11.276 1.00 93.06 90 VAL A C 1
ATOM 745 O O . VAL A 1 90 ? 8.578 26.067 -10.834 1.00 93.06 90 VAL A O 1
ATOM 748 N N . ALA A 1 91 ? 8.424 24.295 -12.205 1.00 93.38 91 ALA A N 1
ATOM 749 C CA . ALA A 1 91 ? 7.136 24.656 -12.783 1.00 93.38 91 ALA A CA 1
ATOM 750 C C . ALA A 1 91 ? 6.040 24.787 -11.711 1.00 93.38 91 ALA A C 1
ATOM 752 O O . ALA A 1 91 ? 5.247 25.722 -11.770 1.00 93.38 91 ALA A O 1
ATOM 753 N N . TRP A 1 92 ? 6.029 23.920 -10.692 1.00 94.81 92 TRP A N 1
ATOM 754 C CA . TRP A 1 92 ? 5.104 24.020 -9.557 1.00 94.81 92 TRP A CA 1
ATOM 755 C C . TRP A 1 92 ? 5.238 25.347 -8.797 1.00 94.81 92 TRP A C 1
ATOM 757 O O . TRP A 1 92 ? 4.230 25.992 -8.507 1.00 94.81 92 TRP A O 1
ATOM 767 N N . TYR A 1 93 ? 6.468 25.783 -8.504 1.00 93.88 93 TYR A N 1
ATOM 768 C CA . TYR A 1 93 ? 6.703 27.062 -7.828 1.00 93.88 93 TYR A CA 1
ATOM 769 C C . TYR A 1 93 ? 6.388 28.269 -8.712 1.00 93.88 93 TYR A C 1
ATOM 771 O O . TYR A 1 93 ? 5.873 29.269 -8.216 1.00 93.88 93 TYR A O 1
ATOM 779 N N . LEU A 1 94 ? 6.688 28.181 -10.009 1.00 94.56 94 LEU A N 1
ATOM 780 C CA . LEU A 1 94 ? 6.480 29.276 -10.952 1.00 94.56 94 LEU A CA 1
ATOM 781 C C . LEU A 1 94 ? 5.031 29.388 -11.437 1.00 94.56 94 LEU A C 1
ATOM 783 O O . LEU A 1 94 ? 4.656 30.454 -11.915 1.00 94.56 94 LEU A O 1
ATOM 787 N N . ALA A 1 95 ? 4.205 28.346 -11.296 1.00 94.38 95 ALA A N 1
ATOM 788 C CA . ALA A 1 95 ? 2.837 28.327 -11.814 1.00 94.38 95 ALA A CA 1
ATOM 789 C C . ALA A 1 95 ? 1.981 29.534 -11.366 1.00 94.38 95 ALA A C 1
ATOM 791 O O . ALA A 1 95 ? 1.394 30.177 -12.240 1.00 94.38 95 ALA A O 1
ATOM 792 N N . PRO A 1 96 ? 1.940 29.936 -10.076 1.00 94.62 96 PRO A N 1
ATOM 793 C CA . PRO A 1 96 ? 1.199 31.132 -9.668 1.00 94.62 96 PRO A CA 1
ATOM 794 C C . PRO A 1 96 ? 1.741 32.422 -10.297 1.00 94.62 96 PRO A C 1
ATOM 796 O O . PRO A 1 96 ? 0.960 33.258 -10.742 1.00 94.62 96 PRO A O 1
ATOM 799 N N . ALA A 1 97 ? 3.068 32.580 -10.371 1.00 95.06 97 ALA A N 1
ATOM 800 C CA . ALA A 1 97 ? 3.706 33.765 -10.950 1.00 95.06 97 ALA A CA 1
ATOM 801 C C . ALA A 1 97 ? 3.490 33.849 -12.471 1.00 95.06 97 ALA A C 1
ATOM 803 O O . ALA A 1 97 ? 3.258 34.926 -13.019 1.00 95.06 97 ALA A O 1
ATOM 804 N N . PHE A 1 98 ? 3.516 32.703 -13.150 1.00 96.19 98 PHE A N 1
ATOM 805 C CA . PHE A 1 98 ? 3.219 32.589 -14.572 1.00 96.19 98 PHE A CA 1
ATOM 806 C C . PHE A 1 98 ? 1.764 32.975 -14.861 1.00 96.19 98 PHE A C 1
ATOM 808 O O . PHE A 1 98 ? 1.510 33.830 -15.706 1.00 96.19 98 PHE A O 1
ATOM 815 N N . LEU A 1 99 ? 0.808 32.421 -14.107 1.00 95.81 99 LEU A N 1
ATOM 816 C CA . LEU A 1 99 ? -0.605 32.787 -14.230 1.00 95.81 99 LEU A CA 1
ATOM 817 C C . LEU A 1 99 ? -0.839 34.268 -13.928 1.00 95.81 99 LEU A C 1
ATOM 819 O O . LEU A 1 99 ? -1.594 34.918 -14.645 1.00 95.81 99 LEU A O 1
ATOM 823 N N . TYR A 1 100 ? -0.148 34.821 -12.930 1.00 96.56 100 TYR A N 1
ATOM 824 C CA . TYR A 1 100 ? -0.230 36.243 -12.607 1.00 96.56 100 TYR A CA 1
ATOM 825 C C . TYR A 1 100 ? 0.198 37.111 -13.796 1.00 96.56 100 TYR A C 1
ATOM 827 O O . TYR A 1 100 ? -0.501 38.058 -14.148 1.00 96.56 100 TYR A O 1
ATOM 835 N N . LYS A 1 101 ? 1.317 36.767 -14.443 1.00 96.69 101 LYS A N 1
ATOM 836 C CA . LYS A 1 101 ? 1.873 37.532 -15.566 1.00 96.69 101 LYS A CA 1
ATOM 837 C C . LYS A 1 101 ? 1.030 37.438 -16.843 1.00 96.69 101 LYS A C 1
ATOM 839 O O . LYS A 1 101 ? 0.887 38.442 -17.529 1.00 96.69 101 LYS A O 1
ATOM 844 N N . PHE A 1 102 ? 0.517 36.253 -17.181 1.00 96.81 102 PHE A N 1
ATOM 845 C CA . PHE A 1 102 ? -0.122 36.005 -18.484 1.00 96.81 102 PHE A CA 1
ATOM 846 C C . PHE A 1 102 ? -1.656 36.009 -18.457 1.00 96.81 102 PHE A C 1
ATOM 848 O O . PHE A 1 102 ? -2.271 36.316 -19.471 1.00 96.81 102 PHE A O 1
ATOM 855 N N . ALA A 1 103 ? -2.277 35.682 -17.322 1.00 95.81 103 ALA A N 1
ATOM 856 C CA . ALA A 1 103 ? -3.733 35.645 -17.160 1.00 95.81 103 ALA A CA 1
ATOM 857 C C . ALA A 1 103 ? -4.247 36.679 -16.138 1.00 95.81 103 ALA A C 1
ATOM 859 O O . ALA A 1 103 ? -5.452 36.895 -16.015 1.00 95.81 103 ALA A O 1
ATOM 860 N N . GLY A 1 104 ? -3.354 37.344 -15.402 1.00 96.44 104 GLY A N 1
ATOM 861 C CA . GLY A 1 104 ? -3.694 38.365 -14.417 1.00 96.44 104 GLY A CA 1
ATOM 862 C C . GLY A 1 104 ? -3.886 37.830 -12.988 1.00 96.44 104 GLY A C 1
ATOM 863 O O . GLY A 1 104 ? -3.919 36.617 -12.743 1.00 96.44 104 GLY A O 1
ATOM 864 N N . PRO A 1 105 ? -4.037 38.738 -12.007 1.00 96.50 105 PRO A N 1
ATOM 865 C CA . PRO A 1 105 ? -4.038 38.404 -10.581 1.00 96.50 105 PRO A CA 1
ATOM 866 C C . PRO A 1 105 ? -5.199 37.496 -10.158 1.00 96.50 105 PRO A C 1
ATOM 868 O O . PRO A 1 105 ? -5.015 36.621 -9.311 1.00 96.50 105 PRO A O 1
ATOM 871 N N . ALA A 1 106 ? -6.379 37.661 -10.763 1.00 96.69 106 ALA A N 1
ATOM 872 C CA . ALA A 1 106 ? -7.562 36.867 -10.433 1.00 96.69 106 ALA A CA 1
ATOM 873 C C . ALA A 1 106 ? -7.355 35.369 -10.720 1.00 96.69 106 ALA A C 1
ATOM 875 O O . ALA A 1 106 ? -7.711 34.528 -9.898 1.00 96.69 106 ALA A O 1
ATOM 876 N N . HIS A 1 107 ? -6.714 35.030 -11.843 1.00 95.56 107 HIS A N 1
ATOM 877 C CA . HIS A 1 107 ? -6.438 33.643 -12.224 1.00 95.56 107 HIS A CA 1
ATOM 878 C C . HIS A 1 107 ? -5.376 32.997 -11.329 1.00 95.56 107 HIS A C 1
ATOM 880 O O . HIS A 1 107 ? -5.521 31.839 -10.937 1.00 95.56 107 HIS A O 1
ATOM 886 N N . ALA A 1 108 ? -4.335 33.746 -10.951 1.00 95.50 108 ALA A N 1
ATOM 887 C CA . ALA A 1 108 ? -3.333 33.270 -9.998 1.00 95.50 108 ALA A CA 1
ATOM 888 C C . ALA A 1 108 ? -3.953 32.976 -8.622 1.00 95.50 108 ALA A C 1
ATOM 890 O O . ALA A 1 108 ? -3.684 31.928 -8.030 1.00 95.50 108 ALA A O 1
ATOM 891 N N . LEU A 1 109 ? -4.831 33.862 -8.140 1.00 96.00 109 LEU A N 1
ATOM 892 C CA . LEU A 1 109 ? -5.563 33.659 -6.891 1.00 96.00 109 LEU A CA 1
ATOM 893 C C . LEU A 1 109 ? -6.504 32.450 -6.982 1.00 96.00 109 LEU A C 1
ATOM 895 O O . LEU A 1 109 ? -6.491 31.599 -6.093 1.00 96.00 109 LEU A O 1
ATOM 899 N N . ALA A 1 110 ? -7.272 32.338 -8.070 1.00 96.19 110 ALA A N 1
ATOM 900 C CA . ALA A 1 110 ? -8.166 31.209 -8.309 1.00 96.19 110 ALA A CA 1
ATOM 901 C C . ALA A 1 110 ? -7.408 29.874 -8.327 1.00 96.19 110 ALA A C 1
ATOM 903 O O . ALA A 1 110 ? -7.868 28.905 -7.728 1.00 96.19 110 ALA A O 1
ATOM 904 N N . TYR A 1 111 ? -6.217 29.828 -8.933 1.00 95.50 111 TYR A N 1
ATOM 905 C CA . TYR A 1 111 ? -5.356 28.645 -8.922 1.00 95.50 111 TYR A CA 1
ATOM 906 C C . TYR A 1 111 ? -4.920 28.256 -7.504 1.00 95.50 111 TYR A C 1
ATOM 908 O O . TYR A 1 111 ? -5.084 27.102 -7.106 1.00 95.50 111 TYR A O 1
ATOM 916 N N . VAL A 1 112 ? -4.414 29.207 -6.709 1.00 95.25 112 VAL A N 1
ATOM 917 C CA . VAL A 1 112 ? -3.992 28.931 -5.324 1.00 95.25 112 VAL A CA 1
ATOM 918 C C . VAL A 1 112 ? -5.173 28.461 -4.473 1.00 95.25 112 VAL A C 1
ATOM 920 O O . VAL A 1 112 ? -5.035 27.488 -3.731 1.00 95.25 112 VAL A O 1
ATOM 923 N N . LEU A 1 113 ? -6.344 29.090 -4.615 1.00 95.31 113 LEU A N 1
ATOM 924 C CA . LEU A 1 113 ? -7.565 28.685 -3.914 1.00 95.31 113 LEU A CA 1
ATOM 925 C C . LEU A 1 113 ? -8.048 27.298 -4.346 1.00 95.31 113 LEU A C 1
ATOM 927 O O . LEU A 1 113 ? -8.405 26.488 -3.492 1.00 95.31 113 LEU A O 1
ATOM 931 N N . ALA A 1 114 ? -8.013 26.989 -5.642 1.00 95.62 114 ALA A N 1
ATOM 932 C CA . ALA A 1 114 ? -8.381 25.676 -6.157 1.00 95.62 114 ALA A CA 1
ATOM 933 C C . ALA A 1 114 ? -7.459 24.582 -5.602 1.00 95.62 114 ALA A C 1
ATOM 935 O O . ALA A 1 114 ? -7.930 23.554 -5.116 1.00 95.62 114 ALA A O 1
ATOM 936 N N . VAL A 1 115 ? -6.145 24.814 -5.594 1.00 94.69 115 VAL A N 1
ATOM 937 C CA . VAL A 1 115 ? -5.184 23.865 -5.020 1.00 94.69 115 VAL A CA 1
ATOM 938 C C . VAL A 1 115 ? -5.328 23.765 -3.498 1.00 94.69 115 VAL A C 1
ATOM 940 O O . VAL A 1 115 ? -5.204 22.669 -2.951 1.00 94.69 115 VAL A O 1
ATOM 943 N N . TYR A 1 116 ? -5.634 24.862 -2.801 1.00 94.44 116 TYR A N 1
ATOM 944 C CA . TYR A 1 116 ? -5.948 24.829 -1.371 1.00 94.44 116 TYR A CA 1
ATOM 945 C C . TYR A 1 116 ? -7.191 23.981 -1.085 1.00 94.44 116 TYR A C 1
ATOM 947 O O . TYR A 1 116 ? -7.181 23.140 -0.186 1.00 94.44 116 TYR A O 1
ATOM 955 N N . LEU A 1 117 ? -8.236 24.124 -1.897 1.00 93.31 117 LEU A N 1
ATOM 956 C CA . LEU A 1 117 ? -9.454 23.331 -1.787 1.00 93.31 117 LEU A CA 1
ATOM 957 C C . LEU A 1 117 ? -9.187 21.847 -2.076 1.00 93.31 117 LEU A C 1
ATOM 959 O O . LEU A 1 117 ? -9.621 20.990 -1.306 1.00 93.31 117 LEU A O 1
ATOM 963 N N . LEU A 1 118 ? -8.396 21.528 -3.106 1.00 92.31 118 LEU A N 1
ATOM 964 C CA . LEU A 1 118 ? -7.937 20.159 -3.373 1.00 92.31 118 LEU A CA 1
ATOM 965 C C . LEU A 1 118 ? -7.114 19.594 -2.207 1.00 92.31 118 LEU A C 1
ATOM 967 O O . LEU A 1 118 ? -7.290 18.433 -1.831 1.00 92.31 118 LEU A O 1
ATOM 971 N N . TYR A 1 119 ? -6.251 20.410 -1.596 1.00 91.88 119 TYR A N 1
ATOM 972 C CA . TYR A 1 119 ? -5.501 20.034 -0.403 1.00 91.88 119 TYR A CA 1
ATOM 973 C C . TYR A 1 119 ? -6.432 19.716 0.772 1.00 91.88 119 TYR A C 1
ATOM 975 O O . TYR A 1 119 ? -6.213 18.715 1.453 1.00 91.88 119 TYR A O 1
ATOM 983 N N . LEU A 1 120 ? -7.470 20.519 1.012 1.00 90.56 120 LEU A N 1
ATOM 984 C CA . LEU A 1 120 ? -8.437 20.263 2.081 1.00 90.56 120 LEU A CA 1
ATOM 985 C C . LEU A 1 120 ? -9.249 18.991 1.816 1.00 90.56 120 LEU A C 1
ATOM 987 O O . LEU A 1 120 ? -9.347 18.138 2.698 1.00 90.56 120 LEU A O 1
ATOM 991 N N . LEU A 1 121 ? -9.771 18.821 0.597 1.00 88.69 121 LEU A N 1
ATOM 992 C CA . LEU A 1 121 ? -10.550 17.643 0.212 1.00 88.69 121 LEU A CA 1
ATOM 993 C C . LEU A 1 121 ? -9.726 16.356 0.314 1.00 88.69 121 LEU A C 1
ATOM 995 O O . LEU A 1 121 ? -10.167 15.393 0.940 1.00 88.69 121 LEU A O 1
ATOM 999 N N . GLY A 1 122 ? -8.502 16.357 -0.220 1.00 84.50 122 GLY A N 1
ATOM 1000 C CA . GLY A 1 122 ? -7.600 15.204 -0.162 1.00 84.50 122 GLY A CA 1
ATOM 1001 C C . GLY A 1 122 ? -7.144 14.844 1.255 1.00 84.50 122 GLY A C 1
ATOM 1002 O O . GLY A 1 122 ? -6.636 13.747 1.485 1.00 84.50 122 GLY A O 1
ATOM 1003 N N . ASN A 1 123 ? -7.326 15.751 2.218 1.00 85.94 123 ASN A N 1
ATOM 1004 C CA . ASN A 1 123 ? -6.908 15.568 3.602 1.00 85.94 123 ASN A CA 1
ATOM 1005 C C . ASN A 1 123 ? -8.053 15.529 4.620 1.00 85.94 123 ASN A C 1
ATOM 1007 O O . ASN A 1 123 ? -7.788 15.494 5.822 1.00 85.94 123 ASN A O 1
ATOM 1011 N N . ARG A 1 124 ? -9.306 15.506 4.157 1.00 81.38 124 ARG A N 1
ATOM 1012 C CA . ARG A 1 124 ? -10.498 15.560 5.011 1.00 81.38 124 ARG A CA 1
ATOM 1013 C C . ARG A 1 124 ? -10.531 14.452 6.063 1.00 81.38 124 ARG A C 1
ATOM 1015 O O . ARG A 1 124 ? -10.829 14.725 7.220 1.00 81.38 124 ARG A O 1
ATOM 1022 N N . ASP A 1 125 ? -10.190 13.232 5.656 1.00 81.25 125 ASP A N 1
ATOM 1023 C CA . ASP A 1 125 ? -10.249 12.048 6.517 1.00 81.25 125 ASP A CA 1
ATOM 1024 C C . ASP A 1 125 ? -8.868 11.447 6.809 1.00 81.25 125 ASP A C 1
ATOM 1026 O O . ASP A 1 125 ? -8.794 10.368 7.393 1.00 81.25 125 ASP A O 1
ATOM 1030 N N . THR A 1 126 ? -7.760 12.086 6.406 1.00 85.12 126 THR A N 1
ATOM 1031 C CA . THR A 1 126 ? -6.403 11.544 6.610 1.00 85.12 126 THR A CA 1
ATOM 1032 C C . THR A 1 126 ? -5.794 12.021 7.935 1.00 85.12 126 THR A C 1
ATOM 1034 O O . THR A 1 126 ? -5.599 13.228 8.123 1.00 85.12 126 THR A O 1
ATOM 1037 N N . PRO A 1 127 ? -5.448 11.099 8.858 1.00 88.12 127 PRO A N 1
ATOM 1038 C CA . PRO A 1 127 ? -4.801 11.464 10.113 1.00 88.12 127 PRO A CA 1
ATOM 1039 C C . PRO A 1 127 ? -3.422 12.091 9.886 1.00 88.12 127 PRO A C 1
ATOM 1041 O O . PRO A 1 127 ? -2.763 11.858 8.866 1.00 88.12 127 PRO A O 1
ATOM 1044 N N . ARG A 1 128 ? -2.980 12.899 10.855 1.00 83.31 128 ARG A N 1
ATOM 1045 C CA . ARG A 1 128 ? -1.741 13.690 10.756 1.00 83.31 128 ARG A CA 1
ATOM 1046 C C . ARG A 1 128 ? -0.497 12.811 10.782 1.00 83.31 128 ARG A C 1
ATOM 1048 O O . ARG A 1 128 ? 0.474 13.097 10.081 1.00 83.31 128 ARG A O 1
ATOM 1055 N N . ILE A 1 129 ? -0.535 11.757 11.592 1.00 87.75 129 ILE A N 1
ATOM 1056 C CA . ILE A 1 129 ? 0.592 10.862 11.843 1.00 87.75 129 ILE A CA 1
ATOM 1057 C C . ILE A 1 129 ? 0.157 9.440 11.485 1.00 87.75 129 ILE A C 1
ATOM 1059 O O . ILE A 1 129 ? -1.000 9.067 11.665 1.00 87.75 129 ILE A O 1
ATOM 1063 N N . ARG A 1 130 ? 1.073 8.664 10.903 1.00 91.06 130 ARG A N 1
ATOM 1064 C CA . ARG A 1 130 ? 0.869 7.227 10.692 1.00 91.06 130 ARG A CA 1
ATOM 1065 C C . ARG A 1 130 ? 1.124 6.488 12.002 1.00 91.06 130 ARG A C 1
ATOM 1067 O O . ARG A 1 130 ? 2.011 6.887 12.753 1.00 91.06 130 ARG A O 1
ATOM 1074 N N . VAL A 1 131 ? 0.430 5.375 12.219 1.00 92.69 131 VAL A N 1
ATOM 1075 C CA . VAL A 1 131 ? 0.532 4.565 13.449 1.00 92.69 131 VAL A CA 1
ATOM 1076 C C . VAL A 1 131 ? 1.987 4.208 13.770 1.00 92.69 131 VAL A C 1
ATOM 1078 O O . VAL A 1 131 ? 2.433 4.380 14.898 1.00 92.69 131 VAL A O 1
ATOM 1081 N N . ASN A 1 132 ? 2.766 3.812 12.761 1.00 91.56 132 ASN A N 1
ATOM 1082 C CA . ASN A 1 132 ? 4.170 3.423 12.921 1.00 91.56 132 ASN A CA 1
ATOM 1083 C C . ASN A 1 132 ? 5.133 4.555 13.335 1.00 91.56 132 ASN A C 1
ATOM 1085 O O . ASN A 1 132 ? 6.289 4.279 13.636 1.00 91.56 132 ASN A O 1
ATOM 1089 N N . LYS A 1 133 ? 4.696 5.818 13.305 1.00 91.12 133 LYS A N 1
ATOM 1090 C CA . LYS A 1 133 ? 5.484 6.997 13.702 1.00 91.12 133 LYS A CA 1
ATOM 1091 C C . LYS A 1 133 ? 4.940 7.669 14.962 1.00 91.12 133 LYS A C 1
ATOM 1093 O O . LYS A 1 133 ? 5.343 8.787 15.268 1.00 91.12 133 LYS A O 1
ATOM 1098 N N . ASN A 1 134 ? 3.983 7.040 15.634 1.00 92.25 134 ASN A N 1
ATOM 1099 C CA . ASN A 1 134 ? 3.267 7.624 16.756 1.00 92.25 134 ASN A CA 1
ATOM 1100 C C . ASN A 1 134 ? 3.428 6.774 18.022 1.00 92.25 134 ASN A C 1
ATOM 1102 O O . ASN A 1 134 ? 3.850 5.622 17.947 1.00 92.25 134 ASN A O 1
ATOM 1106 N N . THR A 1 135 ? 3.072 7.336 19.177 1.00 90.69 135 THR A N 1
ATOM 1107 C CA . THR A 1 135 ? 3.066 6.620 20.461 1.00 90.69 135 THR A CA 1
ATOM 1108 C C . THR A 1 135 ? 1.655 6.196 20.863 1.00 90.69 135 THR A C 1
ATOM 1110 O O . THR A 1 135 ? 0.660 6.713 20.344 1.00 90.69 135 THR A O 1
ATOM 1113 N N . LYS A 1 136 ? 1.575 5.253 21.813 1.00 88.12 136 LYS A N 1
ATOM 1114 C CA . LYS A 1 136 ? 0.306 4.764 22.367 1.00 88.12 136 LYS A CA 1
ATOM 1115 C C . LYS A 1 136 ? -0.470 5.876 23.075 1.00 88.12 136 LYS A C 1
ATOM 1117 O O . LYS A 1 136 ? -1.686 5.938 22.914 1.00 88.12 136 LYS A O 1
ATOM 1122 N N . GLU A 1 137 ? 0.197 6.774 23.809 1.00 87.62 137 GLU A N 1
ATOM 1123 C CA . GLU A 1 137 ? -0.505 7.851 24.527 1.00 87.62 137 GLU A CA 1
ATOM 1124 C C . GLU A 1 137 ? -1.151 8.854 23.562 1.00 87.62 137 GLU A C 1
ATOM 1126 O O . GLU A 1 137 ? -2.246 9.349 23.816 1.00 87.62 137 GLU A O 1
ATOM 1131 N N . ASN A 1 138 ? -0.518 9.108 22.412 1.00 89.62 138 ASN A N 1
ATOM 1132 C CA . ASN A 1 138 ? -0.998 10.054 21.406 1.00 89.62 138 ASN A CA 1
ATOM 1133 C C . ASN A 1 138 ? -1.817 9.381 20.285 1.00 89.62 138 ASN A C 1
ATOM 1135 O O . ASN A 1 138 ? -1.808 9.834 19.136 1.00 89.62 138 ASN A O 1
ATOM 1139 N N . PHE A 1 139 ? -2.534 8.287 20.569 1.00 90.44 139 PHE A N 1
ATOM 1140 C CA . PHE A 1 139 ? -3.266 7.513 19.550 1.00 90.44 139 PHE A CA 1
ATOM 1141 C C . PHE A 1 139 ? -4.238 8.367 18.706 1.00 90.44 139 PHE A C 1
ATOM 1143 O O . PHE A 1 139 ? -4.462 8.095 17.521 1.00 90.44 139 PHE A O 1
ATOM 1150 N N . GLN A 1 140 ? -4.769 9.452 19.276 1.00 90.06 140 GLN A N 1
ATOM 1151 C CA . GLN A 1 140 ? -5.705 10.367 18.618 1.00 90.06 140 GLN A CA 1
ATOM 1152 C C . GLN A 1 140 ? -5.137 10.969 17.321 1.00 90.06 140 GLN A C 1
ATOM 1154 O O . GLN A 1 140 ? -5.861 11.098 16.336 1.00 90.06 140 GLN A O 1
ATOM 1159 N N . ALA A 1 141 ? -3.832 11.265 17.268 1.00 89.31 141 ALA A N 1
ATOM 1160 C CA . ALA A 1 141 ? -3.187 11.852 16.088 1.00 89.31 141 ALA A CA 1
ATOM 1161 C C . ALA A 1 141 ? -3.124 10.904 14.871 1.00 89.31 141 ALA A C 1
ATOM 1163 O O . ALA A 1 141 ? -2.982 11.367 13.733 1.00 89.31 141 ALA A O 1
ATOM 1164 N N . SER A 1 142 ? -3.235 9.593 15.115 1.00 92.31 142 SER A N 1
ATOM 1165 C CA . SER A 1 142 ? -3.266 8.536 14.092 1.00 92.31 142 SER A CA 1
ATOM 1166 C C . SER A 1 142 ? -4.668 7.970 13.846 1.00 92.31 142 SER A C 1
ATOM 1168 O O . SER A 1 142 ? -4.829 7.082 13.008 1.00 92.31 142 SER A O 1
ATOM 1170 N N . SER A 1 143 ? -5.679 8.472 14.558 1.00 92.31 143 SER A N 1
ATOM 1171 C CA . SER A 1 143 ? -7.052 7.975 14.491 1.00 92.31 143 SER A CA 1
ATOM 1172 C C . SER A 1 143 ? -7.857 8.661 13.399 1.00 92.31 143 SER A C 1
ATOM 1174 O O . SER A 1 143 ? -7.819 9.883 13.244 1.00 92.31 143 SER A O 1
ATOM 1176 N N . ARG A 1 144 ? -8.629 7.876 12.642 1.00 92.25 144 ARG A N 1
ATOM 1177 C CA . ARG A 1 144 ? -9.623 8.418 11.710 1.00 92.25 144 ARG A CA 1
ATOM 1178 C C . ARG A 1 144 ? -10.728 9.150 12.459 1.00 92.25 144 ARG A C 1
ATOM 1180 O O . ARG A 1 144 ? -11.052 8.826 13.600 1.00 92.25 144 ARG A O 1
ATOM 1187 N N . LYS A 1 145 ? -11.391 10.072 11.760 1.00 90.19 145 LYS A N 1
ATOM 1188 C CA . LYS A 1 145 ? -12.515 10.840 12.304 1.00 90.19 145 LYS A CA 1
ATOM 1189 C C . LYS A 1 145 ? -13.601 9.943 12.909 1.00 90.19 145 LYS A C 1
ATOM 1191 O O . LYS A 1 145 ? -14.022 10.191 14.030 1.00 90.19 145 LYS A O 1
ATOM 1196 N N . ASN A 1 146 ? -13.992 8.872 12.214 1.00 92.38 146 ASN A N 1
ATOM 1197 C CA . ASN A 1 146 ? -15.028 7.957 12.705 1.00 92.38 146 ASN A CA 1
ATOM 1198 C C . ASN A 1 146 ? -14.625 7.224 13.994 1.00 92.38 146 ASN A C 1
ATOM 1200 O O . ASN A 1 146 ? -15.494 6.952 14.811 1.00 92.38 146 ASN A O 1
ATOM 1204 N N . VAL A 1 147 ? -13.332 6.945 14.202 1.00 93.06 147 VAL A N 1
ATOM 1205 C CA . VAL A 1 147 ? -12.826 6.349 15.452 1.00 93.06 147 VAL A CA 1
ATOM 1206 C C . VAL A 1 147 ? -12.974 7.343 16.598 1.00 93.06 147 VAL A C 1
ATOM 1208 O O . VAL A 1 147 ? -13.505 6.996 17.644 1.00 93.06 147 VAL A O 1
ATOM 1211 N N . LEU A 1 148 ? -12.570 8.597 16.385 1.00 91.44 148 LEU A N 1
ATOM 1212 C CA . LEU A 1 148 ? -12.708 9.650 17.393 1.00 91.44 148 LEU A CA 1
ATOM 1213 C C . LEU A 1 148 ? -14.180 9.920 17.731 1.00 91.44 148 LEU A C 1
ATOM 1215 O O . LEU A 1 148 ? -14.532 10.005 18.900 1.00 91.44 148 LEU A O 1
ATOM 1219 N N . THR A 1 149 ? -15.051 9.985 16.720 1.00 91.69 149 THR A N 1
ATOM 1220 C CA . THR A 1 149 ? -16.501 10.133 16.918 1.00 91.69 149 THR A CA 1
ATOM 1221 C C . THR A 1 149 ? -17.113 8.923 17.627 1.00 91.69 149 THR A C 1
ATOM 1223 O O . THR A 1 149 ? -18.004 9.104 18.450 1.00 91.69 149 THR A O 1
ATOM 1226 N N . ALA A 1 150 ? -16.644 7.701 17.349 1.00 92.25 150 ALA A N 1
ATOM 1227 C CA . ALA A 1 150 ? -17.079 6.513 18.080 1.00 92.25 150 ALA A CA 1
ATOM 1228 C C . ALA A 1 150 ? -16.679 6.594 19.558 1.00 92.25 150 ALA A C 1
ATOM 1230 O O . ALA A 1 150 ? -17.525 6.383 20.416 1.00 92.25 150 ALA A O 1
ATOM 1231 N N . LEU A 1 151 ? -15.423 6.947 19.854 1.00 92.12 151 LEU A N 1
ATOM 1232 C CA . LEU A 1 151 ? -14.931 7.099 21.227 1.00 92.12 151 LEU A CA 1
ATOM 1233 C C . LEU A 1 151 ? -15.710 8.174 21.997 1.00 92.12 151 LEU A C 1
ATOM 1235 O O . LEU A 1 151 ? -16.117 7.924 23.122 1.00 92.12 151 LEU A O 1
ATOM 1239 N N . GLU A 1 152 ? -15.977 9.331 21.381 1.00 91.38 152 GLU A N 1
ATOM 1240 C CA . GLU A 1 152 ? -16.797 10.391 21.992 1.00 91.38 152 GLU A CA 1
ATOM 1241 C C . GLU A 1 152 ? -18.226 9.920 22.295 1.00 91.38 152 GLU A C 1
ATOM 1243 O O . GLU A 1 152 ? -18.760 10.217 23.358 1.00 91.38 152 GLU A O 1
ATOM 1248 N N . ARG A 1 153 ? -18.851 9.166 21.381 1.00 91.19 153 ARG A N 1
ATOM 1249 C CA . ARG A 1 153 ? -20.209 8.640 21.591 1.00 91.19 153 ARG A CA 1
ATOM 1250 C C . ARG A 1 153 ? -20.258 7.555 22.661 1.00 91.19 153 ARG A C 1
ATOM 1252 O O . ARG A 1 153 ? -21.227 7.495 23.409 1.00 91.19 153 ARG A O 1
ATOM 1259 N N . LEU A 1 154 ? -19.233 6.705 22.718 1.00 89.75 154 LEU A N 1
ATOM 1260 C CA . LEU A 1 154 ? -19.091 5.687 23.758 1.00 89.75 154 LEU A CA 1
ATOM 1261 C C . LEU A 1 154 ? -18.909 6.323 25.147 1.00 89.75 154 LEU A C 1
ATOM 1263 O O . LEU A 1 154 ? -19.394 5.746 26.114 1.00 89.75 154 LEU A O 1
ATOM 1267 N N . ASP A 1 155 ? -18.274 7.500 25.225 1.00 88.50 155 ASP A N 1
ATOM 1268 C CA . ASP A 1 155 ? -18.084 8.289 26.459 1.00 88.50 155 ASP A CA 1
ATOM 1269 C C . ASP A 1 155 ? -19.379 8.922 26.945 1.00 88.50 155 ASP A C 1
ATOM 1271 O O . ASP A 1 155 ? -19.705 8.850 28.125 1.00 88.50 155 ASP A O 1
ATOM 1275 N N . SER A 1 156 ? -20.159 9.492 26.024 1.00 87.75 156 SER A N 1
ATOM 1276 C CA . SER A 1 156 ? -21.440 10.096 26.380 1.00 87.75 156 SER A CA 1
ATOM 1277 C C . SER A 1 156 ? -22.498 9.059 26.756 1.00 87.75 156 SER A C 1
ATOM 1279 O O . SER A 1 156 ? -23.198 9.219 27.750 1.00 87.75 156 SER A O 1
ATOM 1281 N N . GLU A 1 157 ? -22.657 8.013 25.939 1.00 88.75 157 GLU A N 1
ATOM 1282 C CA . GLU A 1 157 ? -23.688 6.995 26.134 1.00 88.75 157 GLU A CA 1
ATOM 1283 C C . GLU A 1 157 ? -23.279 5.687 25.443 1.00 88.75 157 GLU A C 1
ATOM 1285 O O . GLU A 1 157 ? -23.420 5.524 24.228 1.00 88.75 157 GLU A O 1
ATOM 1290 N N . GLN A 1 158 ? -22.814 4.713 26.229 1.00 87.12 158 GLN A N 1
ATOM 1291 C CA . GLN A 1 158 ? -22.255 3.458 25.720 1.00 87.12 158 GLN A CA 1
ATOM 1292 C C . GLN A 1 158 ? -23.211 2.702 24.782 1.00 87.12 158 GLN A C 1
ATOM 1294 O O . GLN A 1 158 ? -22.806 2.307 23.691 1.00 87.12 158 GLN A O 1
ATOM 1299 N N . SER A 1 159 ? -24.487 2.538 25.151 1.00 87.69 159 SER A N 1
ATOM 1300 C CA . SER A 1 159 ? -25.463 1.805 24.323 1.00 87.69 159 SER A CA 1
ATOM 1301 C C . SER A 1 159 ? -25.671 2.464 22.953 1.00 87.69 159 SER A C 1
ATOM 1303 O O . SER A 1 159 ? -25.638 1.797 21.918 1.00 87.69 159 SER A O 1
ATOM 1305 N N . SER A 1 160 ? -25.832 3.788 22.927 1.00 89.81 160 SER A N 1
ATOM 1306 C CA . SER A 1 160 ? -25.978 4.563 21.690 1.00 89.81 160 SER A CA 1
ATOM 1307 C C . SER A 1 160 ? -24.688 4.558 20.858 1.00 89.81 160 SER A C 1
ATOM 1309 O O . SER A 1 160 ? -24.726 4.385 19.635 1.00 89.81 160 SER A O 1
ATOM 1311 N N . GLY A 1 161 ? -23.529 4.658 21.517 1.00 90.50 161 GLY A N 1
ATOM 1312 C CA . GLY A 1 161 ? -22.211 4.583 20.889 1.00 90.50 161 GLY A CA 1
ATOM 1313 C C . GLY A 1 161 ? -21.943 3.244 20.202 1.00 90.50 161 GLY A C 1
ATOM 1314 O O . GLY A 1 161 ? -21.530 3.236 19.041 1.00 90.50 161 GLY A O 1
ATOM 1315 N N . ILE A 1 162 ? -22.245 2.120 20.864 1.00 91.75 162 ILE A N 1
ATOM 1316 C CA . ILE A 1 162 ? -22.111 0.774 20.279 1.00 91.75 162 ILE A CA 1
ATOM 1317 C C . ILE A 1 162 ? -23.050 0.631 19.078 1.00 91.75 162 ILE A C 1
ATOM 1319 O O . ILE A 1 162 ? -22.612 0.204 18.010 1.00 91.75 162 ILE A O 1
ATOM 1323 N N . LYS A 1 163 ? -24.317 1.051 19.211 1.00 92.88 163 LYS A N 1
ATOM 1324 C CA . LYS A 1 163 ? -25.292 0.995 18.111 1.00 92.88 163 LYS A CA 1
ATOM 1325 C C . LYS A 1 163 ? -24.813 1.782 16.892 1.00 92.88 163 LYS A C 1
ATOM 1327 O O . LYS A 1 163 ? -24.917 1.308 15.762 1.00 92.88 163 LYS A O 1
ATOM 1332 N N . TRP A 1 164 ? -24.263 2.976 17.114 1.00 94.19 164 TRP A N 1
ATOM 1333 C CA . TRP A 1 164 ? -23.714 3.798 16.040 1.00 94.19 164 TRP A CA 1
ATOM 1334 C C . TRP A 1 164 ? -22.484 3.159 15.388 1.00 94.19 164 TRP A C 1
ATOM 1336 O O . TRP A 1 164 ? -22.410 3.110 14.161 1.00 94.19 164 TRP A O 1
ATOM 1346 N N . LEU A 1 165 ? -21.549 2.633 16.188 1.00 94.56 165 LEU A N 1
ATOM 1347 C CA . LEU A 1 165 ? -20.362 1.930 15.697 1.00 94.56 165 LEU A CA 1
ATOM 1348 C C . LEU A 1 165 ? -20.752 0.723 14.830 1.00 94.56 165 LEU A C 1
ATOM 1350 O O . LEU A 1 165 ? -20.199 0.546 13.747 1.00 94.56 165 LEU A O 1
ATOM 1354 N N . PHE A 1 166 ? -21.740 -0.063 15.268 1.00 94.56 166 PHE A N 1
ATOM 1355 C CA . PHE A 1 166 ? -22.242 -1.240 14.548 1.00 94.56 166 PHE A CA 1
ATOM 1356 C C . PHE A 1 166 ? -22.955 -0.874 13.240 1.00 94.56 166 PHE A C 1
ATOM 1358 O O . PHE A 1 166 ? -22.994 -1.679 12.311 1.00 94.56 166 PHE A O 1
ATOM 1365 N N . GLY A 1 167 ? -23.490 0.346 13.149 1.00 94.50 167 GLY A N 1
ATOM 1366 C CA . GLY A 1 167 ? -24.101 0.890 11.939 1.00 94.50 167 GLY A CA 1
ATOM 1367 C C . GLY A 1 167 ? -23.108 1.415 10.898 1.00 94.50 167 GLY A C 1
ATOM 1368 O O . GLY A 1 167 ? -23.531 1.796 9.807 1.00 94.50 167 GLY A O 1
ATOM 1369 N N . LEU A 1 168 ? -21.803 1.469 11.194 1.00 95.81 168 LEU A N 1
ATOM 1370 C CA . LEU A 1 168 ? -20.819 1.941 10.221 1.00 95.81 168 LEU A CA 1
ATOM 1371 C C . LEU A 1 168 ? -20.602 0.908 9.099 1.00 95.81 168 LEU A C 1
ATOM 1373 O O . LEU A 1 168 ? -20.388 -0.270 9.395 1.00 95.81 168 LEU A O 1
ATOM 1377 N N . PRO A 1 169 ? -20.526 1.327 7.818 1.00 94.94 169 PRO A N 1
ATOM 1378 C CA . PRO A 1 169 ? -20.351 0.405 6.691 1.00 94.94 169 PRO A CA 1
ATOM 1379 C C . PRO A 1 169 ? -19.096 -0.472 6.782 1.00 94.94 169 PRO A C 1
ATOM 1381 O O . PRO A 1 169 ? -19.061 -1.575 6.241 1.00 94.94 169 PRO A O 1
ATOM 1384 N N . GLN A 1 170 ? -18.035 0.028 7.420 1.00 93.94 170 GLN A N 1
ATOM 1385 C CA . GLN A 1 170 ? -16.802 -0.723 7.653 1.00 93.94 170 GLN A CA 1
ATOM 1386 C C . GLN A 1 170 ? -17.032 -1.877 8.634 1.00 93.94 170 GLN A C 1
ATOM 1388 O O . GLN A 1 170 ? -16.615 -2.996 8.362 1.00 93.94 170 GLN A O 1
ATOM 1393 N N . VAL A 1 171 ? -17.737 -1.612 9.735 1.00 95.81 171 VAL A N 1
ATOM 1394 C CA . VAL A 1 171 ? -18.044 -2.597 10.779 1.00 95.81 171 VAL A CA 1
ATOM 1395 C C . VAL A 1 171 ? -19.066 -3.618 10.279 1.00 95.81 171 VAL A C 1
ATOM 1397 O O . VAL A 1 171 ? -18.891 -4.815 10.485 1.00 95.81 171 VAL A O 1
ATOM 1400 N N . GLU A 1 172 ? -20.073 -3.180 9.521 1.00 94.62 172 GLU A N 1
ATOM 1401 C CA . GLU A 1 172 ? -21.058 -4.084 8.922 1.00 94.62 172 GLU A CA 1
ATOM 1402 C C . GLU A 1 172 ? -20.407 -5.114 7.985 1.00 94.62 172 GLU A C 1
ATOM 1404 O O . GLU A 1 172 ? -20.791 -6.284 7.975 1.00 94.62 172 GLU A O 1
ATOM 1409 N N . LYS A 1 173 ? -19.377 -4.715 7.226 1.00 93.94 173 LYS A N 1
ATOM 1410 C CA . LYS A 1 173 ? -18.602 -5.652 6.398 1.00 93.94 173 LYS A CA 1
ATOM 1411 C C . LYS A 1 173 ? -17.883 -6.708 7.230 1.00 93.94 173 LYS A C 1
ATOM 1413 O O . LYS A 1 173 ? -17.816 -7.850 6.784 1.00 93.94 173 LYS A O 1
ATOM 1418 N N . ILE A 1 174 ? -17.357 -6.338 8.399 1.00 95.00 174 ILE A N 1
ATOM 1419 C CA . ILE A 1 174 ? -16.715 -7.288 9.312 1.00 95.00 174 ILE A CA 1
ATOM 1420 C C . ILE A 1 174 ? -17.749 -8.292 9.816 1.00 95.00 174 ILE A C 1
ATOM 1422 O O . ILE A 1 174 ? -17.535 -9.485 9.646 1.00 95.00 174 ILE A O 1
ATOM 1426 N N . PHE A 1 175 ? -18.907 -7.831 10.301 1.00 94.50 175 PHE A N 1
ATOM 1427 C CA . PHE A 1 175 ? -19.967 -8.730 10.772 1.00 94.50 175 PHE A CA 1
ATOM 1428 C C . PHE A 1 175 ? -20.475 -9.689 9.697 1.00 94.50 175 PHE A C 1
ATOM 1430 O O . PHE A 1 175 ? -20.649 -10.873 9.971 1.00 94.50 175 PHE A O 1
ATOM 1437 N N . ARG A 1 176 ? -20.656 -9.208 8.459 1.00 92.50 176 ARG A N 1
ATOM 1438 C CA . ARG A 1 176 ? -21.053 -10.063 7.330 1.00 92.50 176 ARG A CA 1
ATOM 1439 C C . ARG A 1 176 ? -20.013 -11.141 7.014 1.00 92.50 176 ARG A C 1
ATOM 1441 O O . ARG A 1 176 ? -20.396 -12.239 6.641 1.00 92.50 176 ARG A O 1
ATOM 1448 N N . ARG A 1 177 ? -18.717 -10.836 7.137 1.00 90.62 177 ARG A N 1
ATOM 1449 C CA . ARG A 1 177 ? -17.626 -11.795 6.883 1.00 90.62 177 ARG A CA 1
ATOM 1450 C C . ARG A 1 177 ? -17.428 -12.790 8.017 1.00 90.62 177 ARG A C 1
ATOM 1452 O O . ARG A 1 177 ? -17.083 -13.930 7.748 1.00 90.62 177 ARG A O 1
ATOM 1459 N N . SER A 1 178 ? -17.636 -12.355 9.256 1.00 90.56 178 SER A N 1
ATOM 1460 C CA . SER A 1 178 ? -17.508 -13.198 10.444 1.00 90.56 178 SER A CA 1
ATOM 1461 C C . SER A 1 178 ? -18.799 -13.947 10.794 1.00 90.56 178 SER A C 1
ATOM 1463 O O . SER A 1 178 ? -18.858 -14.556 11.862 1.00 90.56 178 SER A O 1
ATOM 1465 N N . GLU A 1 179 ? -19.831 -13.842 9.945 1.00 90.00 179 GLU A N 1
ATOM 1466 C CA . GLU A 1 179 ? -21.161 -14.450 10.113 1.00 90.00 179 GLU A CA 1
ATOM 1467 C C . GLU A 1 179 ? -21.851 -14.072 11.437 1.00 90.00 179 GLU A C 1
ATOM 1469 O O . GLU A 1 179 ? -22.636 -14.826 12.004 1.00 90.00 179 GLU A O 1
ATOM 1474 N N . ILE A 1 180 ? -21.578 -12.864 11.938 1.00 92.12 180 ILE A N 1
ATOM 1475 C CA . ILE A 1 180 ? -22.152 -12.371 13.192 1.00 92.12 180 ILE A CA 1
ATOM 1476 C C . ILE A 1 180 ? -23.448 -11.623 12.897 1.00 92.12 180 ILE A C 1
ATOM 1478 O O . ILE A 1 180 ? -23.465 -10.633 12.161 1.00 92.12 180 ILE A O 1
ATOM 1482 N N . ASN A 1 181 ? -24.534 -12.033 13.552 1.00 91.06 181 ASN A N 1
ATOM 1483 C CA . ASN A 1 181 ? -25.752 -11.234 13.590 1.00 91.06 181 ASN A CA 1
ATOM 1484 C C . ASN A 1 181 ? -25.559 -10.029 14.531 1.00 91.06 181 ASN A C 1
ATOM 1486 O O . ASN A 1 181 ? -25.467 -10.181 15.752 1.00 91.06 181 ASN A O 1
ATOM 1490 N N . LYS A 1 182 ? -25.496 -8.828 13.944 1.00 90.00 182 LYS A N 1
ATOM 1491 C CA . LYS A 1 182 ? -25.216 -7.572 14.656 1.00 90.00 182 LYS A CA 1
ATOM 1492 C C . LYS A 1 182 ? -26.269 -7.213 15.709 1.00 90.00 182 LYS A C 1
ATOM 1494 O O . LYS A 1 182 ? -25.900 -6.666 16.744 1.00 90.00 182 LYS A O 1
ATOM 1499 N N . ASP A 1 183 ? -27.543 -7.512 15.456 1.00 90.00 183 ASP A N 1
ATOM 1500 C CA . ASP A 1 183 ? -28.649 -7.087 16.321 1.00 90.00 183 ASP A CA 1
ATOM 1501 C C . ASP A 1 183 ? -28.686 -7.968 17.578 1.00 90.00 183 ASP A C 1
ATOM 1503 O O . ASP A 1 183 ? -28.687 -7.462 18.697 1.00 90.00 183 ASP A O 1
ATOM 1507 N N . LEU A 1 184 ? -28.531 -9.286 17.398 1.00 88.56 184 LEU A N 1
ATOM 1508 C CA . LEU A 1 184 ? -28.392 -10.236 18.507 1.00 88.56 184 LEU A CA 1
ATOM 1509 C C . LEU A 1 184 ? -27.144 -9.970 19.358 1.00 88.56 184 LEU A C 1
ATOM 1511 O O . LEU A 1 184 ? -27.180 -10.124 20.581 1.00 88.56 184 LEU A O 1
ATOM 1515 N N . LEU A 1 185 ? -26.027 -9.594 18.726 1.00 89.38 185 LEU A N 1
ATOM 1516 C CA . LEU A 1 185 ? -24.824 -9.212 19.460 1.00 89.38 185 LEU A CA 1
ATOM 1517 C C . LEU A 1 185 ? -25.070 -7.927 20.258 1.00 89.38 185 LEU A C 1
ATOM 1519 O O . LEU A 1 185 ? -24.722 -7.873 21.433 1.00 89.38 185 LEU A O 1
ATOM 1523 N N . PHE A 1 186 ? -25.695 -6.916 19.654 1.00 90.44 186 PHE A N 1
ATOM 1524 C CA . PHE A 1 186 ? -26.005 -5.656 20.327 1.00 90.44 186 PHE A CA 1
ATOM 1525 C C . PHE A 1 186 ? -26.858 -5.864 21.586 1.00 90.44 186 PHE A C 1
ATOM 1527 O O . PHE A 1 186 ? -26.514 -5.336 22.645 1.00 90.44 186 PHE A O 1
ATOM 1534 N N . ASP A 1 187 ? -27.905 -6.687 21.502 1.00 87.56 187 ASP A N 1
ATOM 1535 C CA . ASP A 1 187 ? -28.782 -6.978 22.639 1.00 87.56 187 ASP A CA 1
ATOM 1536 C C . ASP A 1 187 ? -28.024 -7.634 23.802 1.00 87.56 187 ASP A C 1
ATOM 1538 O O . ASP A 1 187 ? -28.209 -7.255 24.960 1.00 87.56 187 ASP A O 1
ATOM 1542 N N . LYS A 1 188 ? -27.099 -8.554 23.500 1.00 84.19 188 LYS A N 1
ATOM 1543 C CA . LYS A 1 188 ? -26.240 -9.205 24.506 1.00 84.19 188 LYS A CA 1
ATOM 1544 C C . LYS A 1 188 ? -25.196 -8.262 25.109 1.00 84.19 188 LYS A C 1
ATOM 1546 O O . LYS A 1 188 ? -24.772 -8.470 26.243 1.00 84.19 188 LYS A O 1
ATOM 1551 N N . LEU A 1 189 ? -24.772 -7.235 24.371 1.00 84.56 189 LEU A N 1
ATOM 1552 C CA . LEU A 1 189 ? -23.778 -6.260 24.830 1.00 84.56 189 LEU A CA 1
ATOM 1553 C C . LEU A 1 189 ? -24.380 -5.102 25.632 1.00 84.56 189 LEU A C 1
ATOM 1555 O O . LEU A 1 189 ? -23.645 -4.405 26.330 1.00 84.56 189 LEU A O 1
ATOM 1559 N N . ARG A 1 190 ? -25.700 -4.901 25.583 1.00 80.12 190 ARG A N 1
ATOM 1560 C CA . ARG A 1 190 ? -26.377 -3.820 26.313 1.00 80.12 190 ARG A CA 1
ATOM 1561 C C . ARG A 1 190 ? -26.219 -3.924 27.834 1.00 80.12 190 ARG A C 1
ATOM 1563 O O . ARG A 1 190 ? -26.231 -2.906 28.516 1.00 80.12 190 ARG A O 1
ATOM 1570 N N . SER A 1 191 ? -26.056 -5.138 28.357 1.00 73.88 191 SER A N 1
ATOM 1571 C CA . SER A 1 191 ? -25.848 -5.417 29.783 1.00 73.88 191 SER A CA 1
ATOM 1572 C C . SER A 1 191 ? -24.372 -5.470 30.197 1.00 73.88 191 SER A C 1
ATOM 1574 O O . SER A 1 191 ? -24.072 -5.873 31.321 1.00 73.88 191 SER A O 1
ATOM 1576 N N . ALA A 1 192 ? -23.438 -5.140 29.299 1.00 73.62 192 ALA A N 1
ATOM 1577 C CA . ALA A 1 192 ? -22.012 -5.172 29.599 1.00 73.62 192 ALA A CA 1
ATOM 1578 C C . ALA A 1 192 ? -21.615 -4.049 30.582 1.00 73.62 192 ALA A C 1
ATOM 1580 O O . ALA A 1 192 ? -22.231 -2.980 30.575 1.00 73.62 192 ALA A O 1
ATOM 1581 N N . PRO A 1 193 ? -20.580 -4.266 31.417 1.00 75.69 193 PRO A N 1
ATOM 1582 C CA . PRO A 1 193 ? -20.071 -3.236 32.318 1.00 75.69 193 PRO A CA 1
ATOM 1583 C C . PRO A 1 193 ? -19.542 -2.009 31.558 1.00 75.69 193 PRO A C 1
ATOM 1585 O O . PRO A 1 193 ? -19.273 -2.060 30.351 1.00 75.69 193 PRO A O 1
ATOM 1588 N N . SER A 1 194 ? -19.380 -0.900 32.285 1.00 75.00 194 SER A N 1
ATOM 1589 C CA . SER A 1 194 ? -18.836 0.342 31.740 1.00 75.00 194 SER A CA 1
ATOM 1590 C C . SER A 1 194 ? -17.383 0.168 31.290 1.00 75.00 194 SER A C 1
ATOM 1592 O O . SER A 1 194 ? -16.544 -0.379 32.006 1.00 75.00 194 SER A O 1
ATOM 1594 N N . ILE A 1 195 ? -17.087 0.630 30.075 1.00 79.56 195 ILE A N 1
ATOM 1595 C CA . ILE A 1 195 ? -15.789 0.435 29.417 1.00 79.56 195 ILE A CA 1
ATOM 1596 C C . ILE A 1 195 ? -14.918 1.680 29.611 1.00 79.56 195 ILE A C 1
ATOM 1598 O O . ILE A 1 195 ? -15.353 2.799 29.347 1.00 79.56 195 ILE A O 1
ATOM 1602 N N . GLN A 1 196 ? -13.656 1.502 30.014 1.00 80.75 196 GLN A N 1
ATOM 1603 C CA . GLN A 1 196 ? -12.702 2.612 30.118 1.00 80.75 196 GLN A CA 1
ATOM 1604 C C . GLN A 1 196 ? -12.165 3.031 28.740 1.00 80.75 196 GLN A C 1
ATOM 1606 O O . GLN A 1 196 ? -11.404 2.313 28.091 1.00 80.75 196 GLN A O 1
ATOM 1611 N N . ILE A 1 197 ? -12.483 4.248 28.311 1.00 78.12 197 ILE A N 1
ATOM 1612 C CA . ILE A 1 197 ? -12.278 4.699 26.922 1.00 78.12 197 ILE A CA 1
ATOM 1613 C C . ILE A 1 197 ? -10.819 5.002 26.591 1.00 78.12 197 ILE A C 1
ATOM 1615 O O . ILE A 1 197 ? -10.363 4.723 25.480 1.00 78.12 197 ILE A O 1
ATOM 1619 N N . ALA A 1 198 ? -10.056 5.518 27.557 1.00 75.19 198 ALA A N 1
ATOM 1620 C CA . ALA A 1 198 ? -8.623 5.737 27.377 1.00 75.19 198 ALA A CA 1
ATOM 1621 C C . ALA A 1 198 ? -7.891 4.418 27.071 1.00 75.19 198 ALA A C 1
ATOM 1623 O O . ALA A 1 198 ? -7.052 4.370 26.170 1.00 75.19 198 ALA A O 1
ATOM 1624 N N . THR A 1 199 ? -8.272 3.333 27.755 1.00 87.88 199 THR A N 1
ATOM 1625 C CA . THR A 1 199 ? -7.711 1.994 27.514 1.00 87.88 199 THR A CA 1
ATOM 1626 C C . THR A 1 199 ? -8.134 1.442 26.153 1.00 87.88 199 THR A C 1
ATOM 1628 O O . THR A 1 199 ? -7.324 0.840 25.449 1.00 87.88 199 THR A O 1
ATOM 1631 N N . LEU A 1 200 ? -9.368 1.735 25.729 1.00 91.62 200 LEU A N 1
ATOM 1632 C CA . LEU A 1 200 ? -9.927 1.287 24.457 1.00 91.62 200 LEU A CA 1
ATOM 1633 C C . LEU A 1 200 ? -9.185 1.885 23.250 1.00 91.62 200 LEU A C 1
ATOM 1635 O O . LEU A 1 200 ? -8.831 1.168 22.315 1.00 91.62 200 LEU A O 1
ATOM 1639 N N . GLY A 1 201 ? -8.895 3.190 23.281 1.00 91.69 201 GLY A N 1
ATOM 1640 C CA . GLY A 1 201 ? -8.133 3.856 22.220 1.00 91.69 201 GLY A CA 1
ATOM 1641 C C . GLY A 1 201 ? -6.693 3.343 22.098 1.00 91.69 201 GLY A C 1
ATOM 1642 O O . GLY A 1 201 ? -6.189 3.149 20.990 1.00 91.69 201 GLY A O 1
ATOM 1643 N N . GLN A 1 202 ? -6.044 3.062 23.232 1.00 93.56 202 GLN A N 1
ATOM 1644 C CA . GLN A 1 202 ? -4.695 2.489 23.269 1.00 93.56 202 GLN A CA 1
ATOM 1645 C C . GLN A 1 202 ? -4.663 1.028 22.795 1.00 93.56 202 GLN A C 1
ATOM 1647 O O . GLN A 1 202 ? -3.728 0.636 22.094 1.00 93.56 202 GLN A O 1
ATOM 1652 N N . ALA A 1 203 ? -5.685 0.235 23.128 1.00 94.19 203 ALA A N 1
ATOM 1653 C CA . ALA A 1 203 ? -5.843 -1.127 22.623 1.00 94.19 203 ALA A CA 1
ATOM 1654 C C . ALA A 1 203 ? -6.035 -1.131 21.098 1.00 94.19 203 ALA A C 1
ATOM 1656 O O . ALA A 1 203 ? -5.289 -1.804 20.390 1.00 94.19 203 ALA A O 1
ATOM 1657 N N . ALA A 1 204 ? -6.912 -0.269 20.571 1.00 95.62 204 ALA A N 1
ATOM 1658 C CA . ALA A 1 204 ? -7.100 -0.114 19.127 1.00 95.62 204 ALA A CA 1
ATOM 1659 C C . ALA A 1 204 ? -5.810 0.331 18.406 1.00 95.62 204 ALA A C 1
ATOM 1661 O O . ALA A 1 204 ? -5.538 -0.092 17.280 1.00 95.62 204 ALA A O 1
ATOM 1662 N N . PHE A 1 205 ? -4.981 1.161 19.052 1.00 95.50 205 PHE A N 1
ATOM 1663 C CA . PHE A 1 205 ? -3.651 1.504 18.542 1.00 95.50 205 PHE A CA 1
ATOM 1664 C C . PHE A 1 205 ? -2.735 0.274 18.463 1.00 95.50 205 PHE A C 1
ATOM 1666 O O . PHE A 1 205 ? -2.087 0.061 17.435 1.00 95.50 205 PHE A O 1
ATOM 1673 N N . ALA A 1 206 ? -2.688 -0.543 19.518 1.00 95.19 206 ALA A N 1
ATOM 1674 C CA . ALA A 1 206 ? -1.881 -1.761 19.548 1.00 95.19 206 ALA A CA 1
ATOM 1675 C C . ALA A 1 206 ? -2.315 -2.762 18.463 1.00 95.19 206 ALA A C 1
ATOM 1677 O O . ALA A 1 206 ? -1.463 -3.287 17.742 1.00 95.19 206 ALA A O 1
ATOM 1678 N N . ASP A 1 207 ? -3.622 -2.940 18.271 1.00 95.12 207 ASP A N 1
ATOM 1679 C CA . ASP A 1 207 ? -4.170 -3.790 17.213 1.00 95.12 207 ASP A CA 1
ATOM 1680 C C . ASP A 1 207 ? -3.804 -3.258 15.824 1.00 95.12 207 ASP A C 1
ATOM 1682 O O . ASP A 1 207 ? -3.364 -4.012 14.956 1.00 95.12 207 ASP A O 1
ATOM 1686 N N . SER A 1 208 ? -3.881 -1.941 15.611 1.00 95.38 208 SER A N 1
ATOM 1687 C CA . SER A 1 208 ? -3.497 -1.341 14.327 1.00 95.38 208 SER A CA 1
ATOM 1688 C C . SER A 1 208 ? -2.017 -1.556 13.975 1.00 95.38 208 SER A C 1
ATOM 1690 O O . SER A 1 208 ? -1.688 -1.727 12.799 1.00 95.38 208 SER A O 1
ATOM 1692 N N . LEU A 1 209 ? -1.125 -1.620 14.975 1.00 94.62 209 LEU A N 1
ATOM 1693 C CA . LEU A 1 209 ? 0.278 -2.003 14.780 1.00 94.62 209 LEU A CA 1
ATOM 1694 C C . LEU A 1 209 ? 0.415 -3.485 14.417 1.00 94.62 209 LEU A C 1
ATOM 1696 O O . LEU A 1 209 ? 1.161 -3.806 13.490 1.00 94.62 209 LEU A O 1
ATOM 1700 N N . ARG A 1 210 ? -0.312 -4.372 15.110 1.00 93.62 210 ARG A N 1
ATOM 1701 C CA . ARG A 1 210 ? -0.313 -5.821 14.847 1.00 93.62 210 ARG A CA 1
ATOM 1702 C C . ARG A 1 210 ? -0.715 -6.121 13.403 1.00 93.62 210 ARG A C 1
ATOM 1704 O O . ARG A 1 210 ? -0.002 -6.849 12.719 1.00 93.62 210 ARG A O 1
ATOM 1711 N N . PHE A 1 211 ? -1.783 -5.492 12.915 1.00 93.56 211 PHE A N 1
ATOM 1712 C CA . PHE A 1 211 ? -2.251 -5.650 11.533 1.00 93.56 211 PHE A CA 1
ATOM 1713 C C . PHE A 1 211 ? -1.473 -4.803 10.513 1.00 93.56 211 PHE A C 1
ATOM 1715 O O . PHE A 1 211 ? -1.817 -4.789 9.335 1.00 93.56 211 PHE A O 1
ATOM 1722 N N . LYS A 1 212 ? -0.419 -4.076 10.916 1.00 92.31 212 LYS A N 1
ATOM 1723 C CA . LYS A 1 212 ? 0.371 -3.200 10.025 1.00 92.31 212 LYS A CA 1
ATOM 1724 C C . LYS A 1 212 ? -0.492 -2.168 9.277 1.00 92.31 212 LYS A C 1
ATOM 1726 O O . LYS A 1 212 ? -0.203 -1.814 8.131 1.00 92.31 212 LYS A O 1
ATOM 1731 N N . SER A 1 213 ? -1.549 -1.673 9.919 1.00 93.31 213 SER A N 1
ATOM 1732 C CA . SER A 1 213 ? -2.385 -0.607 9.370 1.00 93.31 213 SER A CA 1
ATOM 1733 C C . SER A 1 213 ? -1.643 0.733 9.389 1.00 93.31 213 SER A C 1
ATOM 1735 O O . SER A 1 213 ? -0.811 1.018 10.253 1.00 93.31 213 SER A O 1
ATOM 1737 N N . LYS A 1 214 ? -1.964 1.612 8.436 1.00 91.69 214 LYS A N 1
ATOM 1738 C CA . LYS A 1 214 ? -1.391 2.970 8.364 1.00 91.69 214 LYS A CA 1
ATOM 1739 C C . LYS A 1 214 ? -1.959 3.903 9.424 1.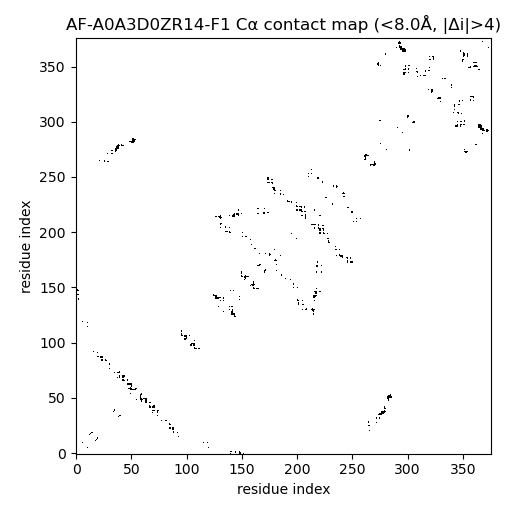00 91.69 214 LYS A C 1
ATOM 1741 O O . LYS A 1 214 ? -1.256 4.803 9.885 1.00 91.69 214 LYS A O 1
ATOM 1746 N N . TYR A 1 215 ? -3.229 3.700 9.756 1.00 93.81 215 TYR A N 1
ATOM 1747 C CA . TYR A 1 215 ? -4.047 4.550 10.614 1.00 93.81 215 TYR A CA 1
ATOM 1748 C C . TYR A 1 215 ? -4.911 3.684 11.530 1.00 93.81 215 TYR A C 1
ATOM 1750 O O . TYR A 1 215 ? -5.186 2.525 11.213 1.00 93.81 215 TYR A O 1
ATOM 1758 N N . ILE A 1 216 ? -5.367 4.247 12.648 1.00 95.06 216 ILE A N 1
ATOM 1759 C CA . ILE A 1 216 ? -6.370 3.573 13.471 1.00 95.06 216 ILE A CA 1
ATOM 1760 C C . ILE A 1 216 ? -7.716 3.769 12.796 1.00 95.06 216 ILE A C 1
ATOM 1762 O O . ILE A 1 216 ? -8.168 4.890 12.544 1.00 95.06 216 ILE A O 1
ATOM 1766 N N . GLU A 1 217 ? -8.328 2.641 12.497 1.00 95.25 217 GLU A N 1
ATOM 1767 C CA . GLU A 1 217 ? -9.585 2.532 11.772 1.00 95.25 217 GLU A CA 1
ATOM 1768 C C . GLU A 1 217 ? -10.639 1.893 12.688 1.00 95.25 217 GLU A C 1
ATOM 1770 O O . GLU A 1 217 ? -10.301 1.313 13.722 1.00 95.25 217 GLU A O 1
ATOM 1775 N N . VAL A 1 218 ? -11.918 2.031 12.340 1.00 95.62 218 VAL A N 1
ATOM 1776 C CA . VAL A 1 218 ? -13.032 1.626 13.218 1.00 95.62 218 VAL A CA 1
ATOM 1777 C C . VAL A 1 218 ? -13.102 0.121 13.457 1.00 95.62 218 VAL A C 1
ATOM 1779 O O . VAL A 1 218 ? -13.660 -0.301 14.463 1.00 95.62 218 VAL A O 1
ATOM 1782 N N . GLU A 1 219 ? -12.496 -0.684 12.586 1.00 95.81 219 GLU A N 1
ATOM 1783 C CA . GLU A 1 219 ? -12.414 -2.131 12.768 1.00 95.81 219 GLU A CA 1
ATOM 1784 C C . GLU A 1 219 ? -11.503 -2.502 13.951 1.00 95.81 219 GLU A C 1
ATOM 1786 O O . GLU A 1 219 ? -11.832 -3.387 14.735 1.00 95.81 219 GLU A O 1
ATOM 1791 N N . HIS A 1 220 ? -10.405 -1.766 14.148 1.00 96.25 220 HIS A N 1
ATOM 1792 C CA . HIS A 1 220 ? -9.519 -1.943 15.306 1.00 96.25 220 HIS A CA 1
ATOM 1793 C C . HIS A 1 220 ? -10.215 -1.533 16.603 1.00 96.25 220 HIS A C 1
ATOM 1795 O O . HIS A 1 220 ? -10.052 -2.176 17.633 1.00 96.25 220 HIS A O 1
ATOM 1801 N N . LEU A 1 221 ? -11.021 -0.467 16.544 1.00 95.69 221 LEU A N 1
ATOM 1802 C CA . LEU A 1 221 ? -11.821 -0.040 17.687 1.00 95.69 221 LEU A CA 1
ATOM 1803 C C . LEU A 1 221 ? -12.880 -1.087 18.054 1.00 95.69 221 LEU A C 1
ATOM 1805 O O . LEU A 1 221 ? -13.094 -1.339 19.234 1.00 95.69 221 LEU A O 1
ATOM 1809 N N . LEU A 1 222 ? -13.518 -1.705 17.056 1.00 95.50 222 LEU A N 1
ATOM 1810 C CA . LEU A 1 222 ? -14.450 -2.810 17.268 1.00 95.50 222 LEU A CA 1
ATOM 1811 C C . LEU A 1 222 ? -13.760 -3.992 17.958 1.00 95.50 222 LEU A C 1
ATOM 1813 O O . LEU A 1 222 ? -14.295 -4.509 18.931 1.00 95.50 222 LEU A O 1
ATOM 1817 N N . LEU A 1 223 ? -12.580 -4.402 17.488 1.00 95.62 223 LEU A N 1
ATOM 1818 C CA . LEU A 1 223 ? -11.840 -5.506 18.103 1.00 95.62 223 LEU A CA 1
ATOM 1819 C C . LEU A 1 223 ? -11.458 -5.191 19.553 1.00 95.62 223 LEU A C 1
ATOM 1821 O O . LEU A 1 223 ? -11.717 -5.994 20.449 1.00 95.62 223 LEU A O 1
ATOM 1825 N N . ALA A 1 224 ? -10.924 -3.993 19.791 1.00 94.38 224 ALA A N 1
ATOM 1826 C CA . ALA A 1 224 ? -10.594 -3.519 21.127 1.00 94.38 224 ALA A CA 1
ATOM 1827 C C . ALA A 1 224 ? -11.825 -3.493 22.051 1.00 94.38 224 ALA A C 1
ATOM 1829 O O . ALA A 1 224 ? -11.716 -3.830 23.229 1.00 94.38 224 ALA A O 1
ATOM 1830 N N . LEU A 1 225 ? -13.000 -3.133 21.519 1.00 92.56 225 LEU A N 1
ATOM 1831 C CA . LEU A 1 225 ? -14.263 -3.119 22.259 1.00 92.56 225 LEU A CA 1
ATOM 1832 C C . LEU A 1 225 ? -14.666 -4.539 22.661 1.00 92.56 225 LEU A C 1
ATOM 1834 O O . LEU A 1 225 ? -14.950 -4.779 23.830 1.00 92.56 225 LEU A O 1
ATOM 1838 N N . LEU A 1 226 ? -14.660 -5.474 21.708 1.00 91.88 226 LEU A N 1
ATOM 1839 C CA . LEU A 1 226 ? -15.019 -6.871 21.949 1.00 91.88 226 LEU A CA 1
ATOM 1840 C C . LEU A 1 226 ? -14.078 -7.520 22.973 1.00 91.88 226 LEU A C 1
ATOM 1842 O O . LEU A 1 226 ? -14.554 -8.164 23.901 1.00 91.88 226 LEU A O 1
ATOM 1846 N N . ASN A 1 227 ? -12.769 -7.282 22.869 1.00 91.94 227 ASN A N 1
ATOM 1847 C CA . ASN A 1 227 ? -11.769 -7.832 23.791 1.00 91.94 227 ASN A CA 1
ATOM 1848 C C . ASN A 1 227 ? -11.858 -7.269 25.218 1.00 91.94 227 ASN A C 1
ATOM 1850 O O . ASN A 1 227 ? -11.409 -7.917 26.160 1.00 91.94 227 ASN A O 1
ATOM 1854 N N . ASN A 1 228 ? -12.420 -6.070 25.399 1.00 89.81 228 ASN A N 1
ATOM 1855 C CA . ASN A 1 228 ? -12.621 -5.487 26.727 1.00 89.81 228 ASN A CA 1
ATOM 1856 C C . ASN A 1 228 ? -13.842 -6.094 27.448 1.00 89.81 228 ASN A C 1
ATOM 1858 O O . ASN A 1 228 ? -13.945 -6.023 28.670 1.00 89.81 228 ASN A O 1
ATOM 1862 N N . ILE A 1 229 ? -14.769 -6.707 26.705 1.00 87.94 229 ILE A N 1
ATOM 1863 C CA . ILE A 1 229 ? -16.003 -7.255 27.267 1.00 87.94 229 ILE A CA 1
ATOM 1864 C C . ILE A 1 229 ? -15.712 -8.606 27.941 1.00 87.94 229 ILE A C 1
ATOM 1866 O O . ILE A 1 229 ? -15.220 -9.538 27.295 1.00 87.94 229 ILE A O 1
ATOM 1870 N N . PRO A 1 230 ? -16.045 -8.769 29.234 1.00 85.12 230 PRO A N 1
ATOM 1871 C CA . PRO A 1 230 ? -15.822 -10.030 29.924 1.00 85.12 230 PRO A CA 1
ATOM 1872 C C . PRO A 1 230 ? -16.665 -11.145 29.296 1.00 85.12 230 PRO A C 1
ATOM 1874 O O . PRO A 1 230 ? -17.840 -10.953 28.985 1.00 85.12 230 PRO A O 1
ATOM 1877 N N . LYS A 1 231 ? -16.074 -12.338 29.158 1.00 86.44 231 LYS A N 1
ATOM 1878 C CA . LYS A 1 231 ? -16.721 -13.536 28.585 1.00 86.44 231 LYS A CA 1
ATOM 1879 C C . LYS A 1 231 ? -17.198 -13.361 27.132 1.00 86.44 231 LYS A C 1
ATOM 1881 O O . LYS A 1 231 ? -18.117 -14.063 26.704 1.00 86.44 231 LYS A O 1
ATOM 1886 N N . ILE A 1 232 ? -16.560 -12.477 26.358 1.00 89.81 232 ILE A N 1
ATOM 1887 C CA . ILE A 1 232 ? -16.906 -12.260 24.948 1.00 89.81 232 ILE A CA 1
ATOM 1888 C C . ILE A 1 232 ? -16.851 -13.546 24.114 1.00 89.81 232 ILE A C 1
ATOM 1890 O O . ILE A 1 232 ? -17.717 -13.754 23.269 1.00 89.81 232 ILE A O 1
ATOM 1894 N N . ASP A 1 233 ? -15.913 -14.454 24.399 1.00 89.44 233 ASP A N 1
ATOM 1895 C CA . ASP A 1 233 ? -15.796 -15.726 23.680 1.00 89.44 233 ASP A CA 1
ATOM 1896 C C . ASP A 1 233 ? -17.056 -16.588 23.810 1.00 89.44 233 ASP A C 1
ATOM 1898 O O . ASP A 1 233 ? -17.476 -17.217 22.841 1.00 89.44 233 ASP A O 1
ATOM 1902 N N . ILE A 1 234 ? -17.713 -16.570 24.975 1.00 89.06 234 ILE A N 1
ATOM 1903 C CA . ILE A 1 234 ? -18.970 -17.297 25.210 1.00 89.06 234 ILE A CA 1
ATOM 1904 C C . ILE A 1 234 ? -20.105 -16.648 24.409 1.00 89.06 234 ILE A C 1
ATOM 1906 O O . ILE A 1 234 ? -20.897 -17.340 23.765 1.00 89.06 234 ILE A O 1
ATOM 1910 N N . ILE A 1 235 ? -20.165 -15.312 24.411 1.00 89.38 235 ILE A N 1
ATOM 1911 C CA . ILE A 1 235 ? -21.168 -14.547 23.660 1.00 89.38 235 ILE A CA 1
ATOM 1912 C C . ILE A 1 235 ? -21.022 -14.819 22.159 1.00 89.38 235 ILE A C 1
ATOM 1914 O O . ILE A 1 235 ? -22.012 -15.135 21.503 1.00 89.38 235 ILE A O 1
ATOM 1918 N N . LEU A 1 236 ? -19.805 -14.757 21.620 1.00 90.31 236 LEU A N 1
ATOM 1919 C CA . LEU A 1 236 ? -19.542 -15.024 20.205 1.00 90.31 236 LEU A CA 1
ATOM 1920 C C . LEU A 1 236 ? -19.799 -16.488 19.842 1.00 90.31 236 LEU A C 1
ATOM 1922 O O . LEU A 1 236 ? -20.431 -16.747 18.819 1.00 90.31 236 LEU A O 1
ATOM 1926 N N . SER A 1 237 ? -19.423 -17.434 20.708 1.00 90.44 237 SER A N 1
ATOM 1927 C CA . SER A 1 237 ? -19.692 -18.862 20.484 1.00 90.44 237 SER A CA 1
ATOM 1928 C C . SER A 1 237 ? -21.190 -19.148 20.396 1.00 90.44 237 SER A C 1
ATOM 1930 O O . SER A 1 237 ? -21.624 -19.917 19.545 1.00 90.44 237 SER A O 1
ATOM 1932 N N . SER A 1 238 ? -22.010 -18.464 21.203 1.00 90.00 238 SER A N 1
ATOM 1933 C CA . SER A 1 238 ? -23.476 -18.566 21.117 1.00 90.00 238 SER A CA 1
ATOM 1934 C C . SER A 1 238 ? -24.075 -17.990 19.823 1.00 90.00 238 SER A C 1
ATOM 1936 O O . SER A 1 238 ? -25.266 -18.154 19.572 1.00 90.00 238 SER A O 1
ATOM 1938 N N . LEU A 1 239 ? -23.268 -17.288 19.025 1.00 88.88 239 LEU A N 1
ATOM 1939 C CA . LEU A 1 239 ? -23.604 -16.774 17.697 1.00 88.88 239 LEU A CA 1
ATOM 1940 C C . LEU A 1 239 ? -22.885 -17.562 16.586 1.00 88.88 239 LEU A C 1
ATOM 1942 O O . LEU A 1 239 ? -22.801 -17.070 15.466 1.00 88.88 239 LEU A O 1
ATOM 1946 N N . ASN A 1 240 ? -22.346 -18.750 16.889 1.00 86.94 240 ASN A N 1
ATOM 1947 C CA . ASN A 1 240 ? -21.532 -19.566 15.980 1.00 86.94 240 ASN A CA 1
ATOM 1948 C C . ASN A 1 240 ? -20.306 -18.830 15.406 1.00 86.94 240 ASN A C 1
ATOM 1950 O O . ASN A 1 240 ? -19.842 -19.142 14.312 1.00 86.94 240 ASN A O 1
ATOM 1954 N N . SER A 1 241 ? -19.755 -17.862 16.143 1.00 90.50 241 SER A N 1
ATOM 1955 C CA . SER A 1 241 ? -18.575 -17.101 15.728 1.00 90.50 241 SER A CA 1
ATOM 1956 C C . SER A 1 241 ? -17.495 -17.105 16.812 1.00 90.50 241 SER A C 1
ATOM 1958 O O . SER A 1 241 ? -17.699 -17.557 17.936 1.00 90.50 241 SER A O 1
ATOM 1960 N N . SER A 1 242 ? -16.303 -16.617 16.478 1.00 91.88 242 SER A N 1
ATOM 1961 C CA . SER A 1 242 ? -15.171 -16.529 17.405 1.00 91.88 242 SER A CA 1
ATOM 1962 C C . SER A 1 242 ? -14.420 -15.220 17.216 1.00 91.88 242 SER A C 1
ATOM 1964 O O . SER A 1 242 ? -14.451 -14.629 16.134 1.00 91.88 242 SER A O 1
ATOM 1966 N N . ILE A 1 243 ? -13.679 -14.792 18.241 1.00 93.12 243 ILE A N 1
ATOM 1967 C CA . ILE A 1 243 ? -12.841 -13.593 18.136 1.00 93.12 243 ILE A CA 1
ATOM 1968 C C . ILE A 1 243 ? -11.812 -13.722 17.003 1.00 93.12 243 ILE A C 1
ATOM 1970 O O . ILE A 1 243 ? -11.583 -12.772 16.264 1.00 93.12 243 ILE A O 1
ATOM 1974 N N . LYS A 1 244 ? -11.291 -14.936 16.773 1.00 91.06 244 LYS A N 1
ATOM 1975 C CA . LYS A 1 244 ? -10.367 -15.241 15.670 1.00 91.06 244 LYS A CA 1
ATOM 1976 C C . LYS A 1 244 ? -10.993 -15.009 14.291 1.00 91.06 244 LYS A C 1
ATOM 1978 O O . LYS A 1 244 ? -10.305 -14.548 13.387 1.00 91.06 244 LYS A O 1
ATOM 1983 N N . SER A 1 245 ? -12.286 -15.297 14.127 1.00 90.62 245 SER A N 1
ATOM 1984 C CA . SER A 1 245 ? -13.015 -15.026 12.877 1.00 90.62 245 SER A CA 1
ATOM 1985 C C . SER A 1 245 ? -13.128 -13.520 12.604 1.00 90.62 245 SER A C 1
ATOM 1987 O O . SER A 1 245 ? -12.923 -13.058 11.476 1.00 90.62 245 SER A O 1
ATOM 1989 N N . VAL A 1 246 ? -13.381 -12.733 13.657 1.00 93.75 246 VAL A N 1
ATOM 1990 C CA . VAL A 1 246 ? -13.390 -11.266 13.579 1.00 93.75 246 VAL A CA 1
ATOM 1991 C C . VAL A 1 246 ? -11.994 -10.741 13.245 1.00 93.75 246 VAL A C 1
ATOM 1993 O O . VAL A 1 246 ? -11.857 -9.974 12.296 1.00 93.75 246 VAL A O 1
ATOM 1996 N N . GLU A 1 247 ? -10.953 -11.195 13.950 1.00 94.06 247 GLU A N 1
ATOM 1997 C CA . GLU A 1 247 ? -9.561 -10.818 13.670 1.00 94.06 247 GLU A CA 1
ATOM 1998 C C . GLU A 1 247 ? -9.166 -11.111 12.217 1.00 94.06 247 GLU A C 1
ATOM 2000 O O . GLU A 1 247 ? -8.675 -10.216 11.532 1.00 94.06 247 GLU A O 1
ATOM 2005 N N . GLY A 1 248 ? -9.452 -12.317 11.713 1.00 91.44 248 GLY A N 1
ATOM 2006 C CA . GLY A 1 248 ? -9.160 -12.687 10.325 1.00 91.44 248 GLY A CA 1
ATOM 2007 C C . GLY A 1 248 ? -9.929 -11.842 9.302 1.00 91.44 248 GLY A C 1
ATOM 2008 O O . GLY A 1 248 ? -9.400 -11.492 8.246 1.00 91.44 248 GLY A O 1
ATOM 2009 N N . SER A 1 249 ? -11.162 -11.440 9.623 1.00 93.38 249 SER A N 1
ATOM 2010 C CA . SER A 1 249 ? -11.951 -10.532 8.779 1.00 93.38 249 SER A CA 1
ATOM 2011 C C . SER A 1 249 ? -11.357 -9.120 8.726 1.00 93.38 249 SER A C 1
ATOM 2013 O O . SER A 1 249 ? -11.365 -8.487 7.666 1.00 93.38 249 SER A O 1
ATOM 2015 N N . ILE A 1 250 ? -10.836 -8.629 9.855 1.00 95.12 250 ILE A N 1
ATOM 2016 C CA . ILE A 1 250 ? -10.169 -7.323 9.959 1.00 95.12 250 ILE A CA 1
ATOM 2017 C C . ILE A 1 250 ? -8.845 -7.343 9.200 1.00 95.12 250 ILE A C 1
ATOM 2019 O O . ILE A 1 250 ? -8.595 -6.443 8.396 1.00 95.12 250 ILE A O 1
ATOM 2023 N N . GLU A 1 251 ? -8.031 -8.379 9.411 1.00 92.75 251 GLU A N 1
ATOM 2024 C CA . GLU A 1 251 ? -6.760 -8.579 8.714 1.00 92.75 251 GLU A CA 1
ATOM 2025 C C . GLU A 1 251 ? -6.969 -8.580 7.197 1.00 92.75 251 GLU A C 1
ATOM 2027 O O . GLU A 1 251 ? -6.334 -7.804 6.483 1.00 92.75 251 GLU A O 1
ATOM 2032 N N . TRP A 1 252 ? -7.962 -9.333 6.712 1.00 89.69 252 TRP A N 1
ATOM 2033 C CA . TRP A 1 252 ? -8.320 -9.360 5.297 1.00 89.69 252 TRP A CA 1
ATOM 2034 C C . TRP A 1 252 ? -8.675 -7.976 4.728 1.00 89.69 252 TRP A C 1
ATOM 2036 O O . TRP A 1 252 ? -8.232 -7.598 3.638 1.00 89.69 252 TRP A O 1
ATOM 2046 N N . GLU A 1 253 ? -9.540 -7.217 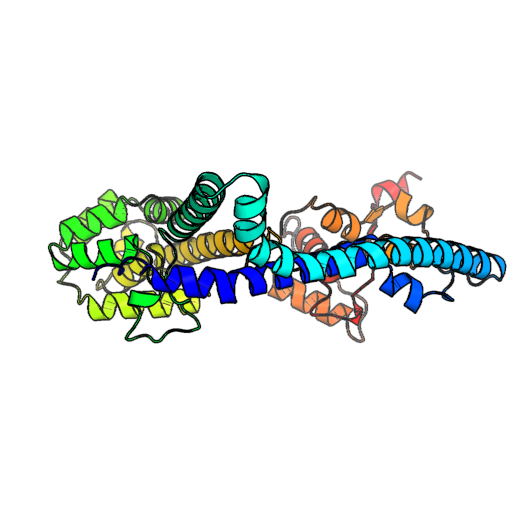5.410 1.00 92.44 253 GLU A N 1
ATOM 2047 C CA . GLU A 1 253 ? -9.958 -5.895 4.925 1.00 92.44 253 GLU A CA 1
ATOM 2048 C C . GLU A 1 253 ? -8.807 -4.883 4.966 1.00 92.44 253 GLU A C 1
ATOM 2050 O O . GLU A 1 253 ? -8.685 -4.049 4.058 1.00 92.44 253 GLU A O 1
ATOM 2055 N N . ASN A 1 254 ? -7.936 -4.979 5.970 1.00 93.25 254 ASN A N 1
ATOM 2056 C CA . ASN A 1 254 ? -6.720 -4.186 6.059 1.00 93.25 254 ASN A CA 1
ATOM 2057 C C . ASN A 1 254 ? -5.740 -4.519 4.923 1.00 93.25 254 ASN A C 1
ATOM 2059 O O . ASN A 1 254 ? -5.256 -3.605 4.254 1.00 93.25 254 ASN A O 1
ATOM 2063 N N . ASP A 1 255 ? -5.506 -5.796 4.630 1.00 89.31 255 ASP A N 1
ATOM 2064 C CA . ASP A 1 255 ? -4.615 -6.219 3.547 1.00 89.31 255 ASP A CA 1
ATOM 2065 C C . ASP A 1 255 ? -5.124 -5.756 2.187 1.00 89.31 255 ASP A C 1
ATOM 2067 O O . ASP A 1 255 ? -4.389 -5.139 1.414 1.00 89.31 255 ASP A O 1
ATOM 2071 N N . LYS A 1 256 ? -6.422 -5.927 1.926 1.00 89.44 256 LYS A N 1
ATOM 2072 C CA . LYS A 1 256 ? -7.057 -5.434 0.699 1.00 89.44 256 LYS A CA 1
ATOM 2073 C C . LYS A 1 256 ? -6.933 -3.914 0.550 1.00 89.44 256 LYS A C 1
ATOM 2075 O O . LYS A 1 256 ? -6.800 -3.406 -0.566 1.00 89.44 256 LYS A O 1
ATOM 2080 N N . ARG A 1 257 ? -7.012 -3.166 1.654 1.00 89.56 257 ARG A N 1
ATOM 2081 C CA . ARG A 1 257 ? -6.808 -1.709 1.672 1.00 89.56 257 ARG A CA 1
ATOM 2082 C C . ARG A 1 257 ? -5.350 -1.358 1.388 1.00 89.56 257 ARG A C 1
ATOM 2084 O O . ARG A 1 257 ? -5.089 -0.513 0.536 1.00 89.56 257 ARG A O 1
ATOM 2091 N N . ASN A 1 258 ? -4.419 -2.044 2.041 1.00 88.38 258 ASN A N 1
ATOM 2092 C CA . ASN A 1 258 ? -2.988 -1.852 1.849 1.00 88.38 258 ASN A CA 1
ATOM 2093 C C . ASN A 1 258 ? -2.554 -2.161 0.413 1.00 88.38 258 ASN A C 1
ATOM 2095 O O . ASN A 1 258 ? -1.771 -1.400 -0.144 1.00 88.38 258 ASN A O 1
ATOM 2099 N N . GLU A 1 259 ? -3.090 -3.209 -0.215 1.00 84.25 259 GLU A N 1
ATOM 2100 C CA . GLU A 1 259 ? -2.814 -3.533 -1.620 1.00 84.25 259 GLU A CA 1
ATOM 2101 C C . GLU A 1 259 ? -3.266 -2.418 -2.566 1.00 84.25 259 GLU A C 1
ATOM 2103 O O . GLU A 1 259 ? -2.509 -2.013 -3.446 1.00 84.25 259 GLU A O 1
ATOM 2108 N N . LYS A 1 260 ? -4.457 -1.848 -2.347 1.00 84.94 260 LYS A N 1
ATOM 2109 C CA . LYS A 1 260 ? -4.957 -0.716 -3.148 1.00 84.94 260 LYS A CA 1
ATOM 2110 C C . LYS A 1 260 ? -4.097 0.537 -3.040 1.00 84.94 260 LYS A C 1
ATOM 2112 O O . LYS A 1 260 ? -4.049 1.337 -3.975 1.00 84.94 260 LYS A O 1
ATOM 2117 N N . ASP A 1 261 ? -3.419 0.705 -1.915 1.00 84.00 261 ASP A N 1
ATOM 2118 C CA . ASP A 1 261 ? -2.541 1.844 -1.689 1.00 84.00 261 ASP A CA 1
ATOM 2119 C C . ASP A 1 261 ? -1.143 1.695 -2.313 1.00 84.00 261 ASP A C 1
ATOM 2121 O O . ASP A 1 261 ? -0.317 2.606 -2.193 1.00 84.00 261 ASP A O 1
ATOM 2125 N N . LYS A 1 262 ? -0.869 0.557 -2.958 1.00 83.00 262 LYS A N 1
ATOM 2126 C CA . LYS A 1 262 ? 0.386 0.281 -3.666 1.00 83.00 262 LYS A CA 1
ATOM 2127 C C . LYS A 1 262 ? 0.252 0.380 -5.188 1.00 83.00 262 LYS A C 1
ATOM 2129 O O . LYS A 1 262 ? 1.246 0.207 -5.883 1.00 83.00 262 LYS A O 1
ATOM 2134 N N . ILE A 1 263 ? -0.949 0.645 -5.707 1.00 79.94 263 ILE A N 1
ATOM 2135 C CA . ILE A 1 263 ? -1.266 0.544 -7.141 1.00 79.94 263 ILE A CA 1
ATOM 2136 C C . ILE A 1 263 ? -0.754 1.753 -7.922 1.00 79.94 263 ILE A C 1
ATOM 2138 O O . ILE A 1 263 ? -0.209 1.611 -9.014 1.00 79.94 263 ILE A O 1
ATOM 2142 N N . PHE A 1 264 ? -0.955 2.958 -7.393 1.00 86.75 264 PHE A N 1
ATOM 2143 C CA . PHE A 1 264 ? -0.764 4.181 -8.161 1.00 86.75 264 PHE A CA 1
ATOM 2144 C C . PHE A 1 264 ? 0.571 4.855 -7.865 1.00 86.75 264 PHE A C 1
ATOM 2146 O O . PHE A 1 264 ? 0.955 5.035 -6.712 1.00 86.75 264 PHE A O 1
ATOM 2153 N N . LEU A 1 265 ? 1.227 5.347 -8.918 1.00 85.38 265 LEU A N 1
ATOM 2154 C CA . LEU A 1 265 ? 2.557 5.964 -8.874 1.00 85.38 265 LEU A CA 1
ATOM 2155 C C . LEU A 1 265 ? 2.701 7.096 -7.839 1.00 85.38 265 LEU A C 1
ATOM 2157 O O . LEU A 1 265 ? 3.779 7.296 -7.273 1.00 85.38 265 LEU A O 1
ATOM 2161 N N . TRP A 1 266 ? 1.626 7.849 -7.596 1.00 85.25 266 TRP A N 1
ATOM 2162 C CA . TRP A 1 266 ? 1.583 8.984 -6.667 1.00 85.25 266 TRP A CA 1
ATOM 2163 C C . TRP A 1 266 ? 1.342 8.597 -5.206 1.00 85.25 266 TRP A C 1
ATOM 2165 O O . TRP A 1 266 ? 1.462 9.449 -4.325 1.00 85.25 266 TRP A O 1
ATOM 2175 N N . GLN A 1 267 ? 1.026 7.334 -4.917 1.00 87.12 267 GLN A N 1
ATOM 2176 C CA . GLN A 1 267 ? 0.823 6.866 -3.550 1.00 87.12 267 GLN A CA 1
ATOM 2177 C C . GLN A 1 267 ? 2.159 6.702 -2.825 1.00 87.12 267 GLN A C 1
ATOM 2179 O O . GLN A 1 267 ? 3.149 6.226 -3.381 1.00 87.12 267 GLN A O 1
ATOM 2184 N N . ASP A 1 268 ? 2.213 7.088 -1.551 1.00 83.50 268 ASP A N 1
ATOM 2185 C CA . ASP A 1 268 ? 3.461 7.064 -0.782 1.00 83.50 268 ASP A CA 1
ATOM 2186 C C . ASP A 1 268 ? 4.060 5.650 -0.678 1.00 83.50 268 ASP A C 1
ATOM 2188 O O . ASP A 1 268 ? 5.286 5.521 -0.737 1.00 83.50 268 ASP A O 1
ATOM 2192 N N . ASP A 1 269 ? 3.203 4.626 -0.643 1.00 83.25 269 ASP A N 1
ATOM 2193 C CA . ASP A 1 269 ? 3.546 3.209 -0.473 1.00 83.25 269 ASP A CA 1
ATOM 2194 C C . ASP A 1 269 ? 3.588 2.426 -1.796 1.00 83.25 269 ASP A C 1
ATOM 2196 O O . ASP A 1 269 ? 3.706 1.210 -1.775 1.00 83.25 269 ASP A O 1
ATOM 2200 N N . TYR A 1 270 ? 3.515 3.112 -2.944 1.00 85.75 270 TYR A N 1
ATOM 2201 C CA . TYR A 1 270 ? 3.677 2.489 -4.259 1.00 85.75 270 TYR A CA 1
ATOM 2202 C C . TYR A 1 270 ? 4.950 1.640 -4.327 1.00 85.75 270 TYR A C 1
ATOM 2204 O O . TYR A 1 270 ? 6.058 2.151 -4.104 1.00 85.75 270 TYR A O 1
ATOM 2212 N N . GLU A 1 271 ? 4.762 0.373 -4.682 1.00 78.25 271 GLU A N 1
ATOM 2213 C CA . GLU A 1 271 ? 5.815 -0.598 -4.946 1.00 78.25 271 GLU A CA 1
ATOM 2214 C C . GLU A 1 271 ? 5.951 -0.751 -6.460 1.00 78.25 271 GLU A C 1
ATOM 2216 O O . GLU A 1 271 ? 4.969 -0.933 -7.178 1.00 78.25 271 GLU A O 1
ATOM 2221 N N . LEU A 1 272 ? 7.182 -0.642 -6.961 1.00 69.69 272 LEU A N 1
ATOM 2222 C CA . LEU A 1 272 ? 7.459 -0.860 -8.375 1.00 69.69 272 LEU A CA 1
ATOM 2223 C C . LEU A 1 272 ? 7.180 -2.329 -8.696 1.00 69.69 272 LEU A C 1
ATOM 2225 O O . LEU A 1 272 ? 7.966 -3.202 -8.335 1.00 69.69 272 LEU A O 1
ATOM 2229 N N . MET A 1 273 ? 6.077 -2.597 -9.393 1.00 62.81 273 MET A N 1
ATOM 2230 C CA . MET A 1 273 ? 5.882 -3.902 -10.009 1.00 62.81 273 MET A CA 1
ATOM 2231 C C . MET A 1 273 ? 6.975 -4.078 -11.064 1.00 62.81 273 MET A C 1
ATOM 2233 O O . MET A 1 273 ? 7.096 -3.259 -11.982 1.00 62.81 273 MET A O 1
ATOM 2237 N N . PHE A 1 274 ? 7.806 -5.111 -10.910 1.00 58.31 274 PHE A N 1
ATOM 2238 C CA . PHE A 1 274 ? 8.792 -5.473 -11.919 1.00 58.31 274 PHE A CA 1
ATOM 2239 C C . PHE A 1 274 ? 8.053 -5.822 -13.205 1.00 58.31 274 PHE A C 1
ATOM 2241 O O . PHE A 1 274 ? 7.491 -6.902 -13.364 1.00 58.31 274 PHE A O 1
ATOM 2248 N N . THR A 1 275 ? 8.047 -4.878 -14.135 1.00 54.59 275 THR A N 1
ATOM 2249 C CA . THR A 1 275 ? 7.569 -5.120 -15.485 1.00 54.59 275 THR A CA 1
ATOM 2250 C C . THR A 1 275 ? 8.734 -5.731 -16.243 1.00 54.59 275 THR A C 1
ATOM 2252 O O . THR A 1 275 ? 9.804 -5.127 -16.334 1.00 54.59 275 THR A O 1
ATOM 2255 N N . GLY A 1 276 ? 8.565 -6.977 -16.693 1.00 54.91 276 GLY A N 1
ATOM 2256 C CA . GLY A 1 276 ? 9.544 -7.674 -17.519 1.00 54.91 276 GLY A CA 1
ATOM 2257 C C . GLY A 1 276 ? 9.829 -6.848 -18.767 1.00 54.91 276 GLY A C 1
ATOM 2258 O O . GLY A 1 276 ? 9.052 -6.863 -19.714 1.00 54.91 276 GLY A O 1
ATOM 2259 N N . GLY A 1 277 ? 10.907 -6.071 -18.724 1.00 59.62 277 GLY A N 1
ATOM 2260 C CA . GLY A 1 277 ? 11.316 -5.212 -19.819 1.00 59.62 277 GLY A CA 1
ATOM 2261 C C . GLY A 1 277 ? 11.694 -6.003 -21.061 1.00 59.62 277 GLY A C 1
ATOM 2262 O O . GLY A 1 277 ? 12.164 -7.142 -20.963 1.00 59.62 277 GLY A O 1
ATOM 2263 N N . PHE A 1 278 ? 11.558 -5.363 -22.223 1.00 56.38 278 PHE A N 1
ATOM 2264 C CA . PHE A 1 278 ? 11.875 -5.940 -23.534 1.00 56.38 278 PHE A CA 1
ATOM 2265 C C . PHE A 1 278 ? 13.284 -6.575 -23.585 1.00 56.38 278 PHE A C 1
ATOM 2267 O O . PHE A 1 278 ? 13.490 -7.617 -24.203 1.00 56.38 278 PHE A O 1
ATOM 2274 N N . GLY A 1 279 ? 14.251 -6.007 -22.854 1.00 59.28 279 GLY A N 1
ATOM 2275 C CA . GLY A 1 279 ? 15.633 -6.490 -22.783 1.00 59.28 279 GLY A CA 1
ATOM 2276 C C . GLY A 1 279 ? 15.820 -7.828 -22.066 1.00 59.28 279 GLY A C 1
ATOM 2277 O O . GLY A 1 279 ? 16.706 -8.593 -22.441 1.00 59.28 279 GLY A O 1
ATOM 2278 N N . LYS A 1 280 ? 14.990 -8.161 -21.067 1.00 62.91 280 LYS A N 1
ATOM 2279 C CA . LYS A 1 280 ? 15.128 -9.435 -20.336 1.00 62.91 280 LYS A CA 1
ATOM 2280 C C . LYS A 1 280 ? 14.661 -10.634 -21.161 1.00 62.91 280 LYS A C 1
ATOM 2282 O O . LYS A 1 280 ? 15.263 -11.698 -21.057 1.00 62.91 280 LYS A O 1
ATOM 2287 N N . GLY A 1 281 ? 13.652 -10.458 -22.016 1.00 64.38 281 GLY A N 1
ATOM 2288 C CA . GLY A 1 281 ? 13.200 -11.510 -22.935 1.00 64.38 281 GLY A CA 1
ATOM 2289 C C . GLY A 1 281 ? 14.277 -11.925 -23.946 1.00 64.38 281 GLY A C 1
ATOM 2290 O O . GLY A 1 281 ? 14.361 -13.091 -24.310 1.00 64.38 281 GLY A O 1
ATOM 2291 N N . MET A 1 282 ? 15.160 -10.995 -24.328 1.00 66.62 282 MET A N 1
ATOM 2292 C CA . MET A 1 282 ? 16.256 -11.230 -25.281 1.00 66.62 282 MET A CA 1
ATOM 2293 C C . MET A 1 282 ? 17.465 -11.986 -24.697 1.00 66.62 282 MET A C 1
ATOM 2295 O O . MET A 1 282 ? 18.384 -12.336 -25.443 1.00 66.62 282 MET A O 1
ATOM 2299 N N . LEU A 1 283 ? 17.493 -12.212 -23.378 1.00 68.12 283 LEU A N 1
ATOM 2300 C CA . LEU A 1 283 ? 18.523 -13.009 -22.700 1.00 68.12 283 LEU A CA 1
ATOM 2301 C C . LEU A 1 283 ? 18.213 -14.511 -22.715 1.00 68.12 283 LEU A C 1
ATOM 2303 O O . LEU A 1 283 ? 19.136 -15.320 -22.646 1.00 68.12 283 LEU A O 1
ATOM 2307 N N . GLY A 1 284 ? 16.933 -14.886 -22.771 1.00 71.19 284 GLY A N 1
ATOM 2308 C CA . GLY A 1 284 ? 16.514 -16.286 -22.748 1.00 71.19 284 GLY A CA 1
ATOM 2309 C C . GLY A 1 284 ? 16.740 -16.969 -24.093 1.00 71.19 284 GLY A C 1
ATOM 2310 O O . GLY A 1 284 ? 16.589 -16.339 -25.132 1.00 71.19 284 GLY A O 1
ATOM 2311 N N . ARG A 1 285 ? 17.067 -18.265 -24.097 1.00 75.94 285 ARG A N 1
ATOM 2312 C CA . ARG A 1 285 ? 17.043 -19.058 -25.337 1.00 75.94 285 ARG A CA 1
ATOM 2313 C C . ARG A 1 285 ? 15.612 -19.140 -25.866 1.00 75.94 285 ARG A C 1
ATOM 2315 O O . ARG A 1 285 ? 14.696 -19.396 -25.086 1.00 75.94 285 ARG A O 1
ATOM 2322 N N . VAL A 1 286 ? 15.426 -18.957 -27.174 1.00 78.19 286 VAL A N 1
ATOM 2323 C CA . VAL A 1 286 ? 14.136 -19.253 -27.814 1.00 78.19 286 VAL A CA 1
ATOM 2324 C C . VAL A 1 286 ? 13.948 -20.765 -27.791 1.00 78.19 286 VAL A C 1
ATOM 2326 O O . VAL A 1 286 ? 14.844 -21.510 -28.187 1.00 78.19 286 VAL A O 1
ATOM 2329 N N . THR A 1 287 ? 12.799 -21.230 -27.311 1.00 84.75 287 THR A N 1
ATOM 2330 C CA . THR A 1 287 ? 12.509 -22.661 -27.183 1.00 84.75 287 THR A CA 1
ATOM 2331 C C . THR A 1 287 ? 11.200 -23.000 -27.890 1.00 84.75 287 THR A C 1
ATOM 2333 O O . THR A 1 287 ? 10.236 -23.361 -27.221 1.00 84.75 287 THR A O 1
ATOM 2336 N N . PRO A 1 288 ? 11.134 -22.901 -29.230 1.00 84.31 288 PRO A N 1
ATOM 2337 C CA . PRO A 1 288 ? 9.873 -23.033 -29.964 1.00 84.31 288 PRO A CA 1
ATOM 2338 C C . PRO A 1 288 ? 9.192 -24.384 -29.708 1.00 84.31 288 PRO A C 1
ATOM 2340 O O . PRO A 1 288 ? 7.991 -24.431 -29.465 1.00 84.31 288 PRO A O 1
ATOM 2343 N N . ASN A 1 289 ? 9.972 -25.468 -29.655 1.00 87.69 289 ASN A N 1
ATOM 2344 C CA . ASN A 1 289 ? 9.449 -26.810 -29.390 1.00 87.69 289 ASN A CA 1
ATOM 2345 C C . ASN A 1 289 ? 8.872 -26.934 -27.975 1.00 87.69 289 ASN A C 1
ATOM 2347 O O . ASN A 1 289 ? 7.803 -27.503 -27.798 1.00 87.69 289 ASN A O 1
ATOM 2351 N N . LEU A 1 290 ? 9.555 -26.377 -26.968 1.00 87.31 290 LEU A N 1
ATOM 2352 C CA . LEU A 1 290 ? 9.054 -26.374 -25.593 1.00 87.31 290 LEU A CA 1
ATOM 2353 C C . LEU A 1 290 ? 7.800 -25.506 -25.485 1.00 87.31 290 LEU A C 1
ATOM 2355 O O . LEU A 1 290 ? 6.831 -25.914 -24.859 1.00 87.31 290 LEU A O 1
ATOM 2359 N N . ASP A 1 291 ? 7.804 -24.328 -26.104 1.00 87.12 291 ASP A N 1
ATOM 2360 C CA . ASP A 1 291 ? 6.699 -23.373 -26.045 1.00 87.12 291 ASP A CA 1
ATOM 2361 C C . ASP A 1 291 ? 5.425 -23.937 -26.709 1.00 87.12 291 ASP A C 1
ATOM 2363 O O . ASP A 1 291 ? 4.324 -23.600 -26.281 1.00 87.12 291 ASP A O 1
ATOM 2367 N N . ALA A 1 292 ? 5.559 -24.831 -27.697 1.00 85.12 292 ALA A N 1
ATOM 2368 C CA . ALA A 1 292 ? 4.435 -25.526 -28.331 1.00 85.12 292 ALA A CA 1
ATOM 2369 C C . ALA A 1 292 ? 3.741 -26.547 -27.408 1.00 85.12 292 ALA A C 1
ATOM 2371 O O . ALA A 1 292 ? 2.532 -26.742 -27.506 1.00 85.12 292 ALA A O 1
ATOM 2372 N N . VAL A 1 293 ? 4.489 -27.175 -26.494 1.00 89.75 293 VAL A N 1
ATOM 2373 C CA . VAL A 1 293 ? 4.011 -28.268 -25.620 1.00 89.75 293 VAL A CA 1
ATOM 2374 C C . VAL A 1 293 ? 3.949 -27.868 -24.143 1.00 89.75 293 VAL A C 1
ATOM 2376 O O . VAL A 1 293 ? 3.947 -28.713 -23.245 1.00 89.75 293 VAL A O 1
ATOM 2379 N N . SER A 1 294 ? 3.947 -26.568 -23.849 1.00 91.25 294 SER A N 1
ATOM 2380 C CA . SER A 1 294 ? 4.018 -26.082 -22.474 1.00 91.25 294 SER A CA 1
ATOM 2381 C C . SER A 1 294 ? 3.270 -24.774 -22.235 1.00 91.25 294 SER A C 1
ATOM 2383 O O . SER A 1 294 ? 2.818 -24.092 -23.151 1.00 91.25 294 SER A O 1
ATOM 2385 N N . ARG A 1 295 ? 3.121 -24.423 -20.955 1.00 89.56 295 ARG A N 1
ATOM 2386 C CA . ARG A 1 295 ? 2.525 -23.166 -20.492 1.00 89.56 295 ARG A CA 1
ATOM 2387 C C . ARG A 1 295 ? 3.527 -22.390 -19.649 1.00 89.56 295 ARG A C 1
ATOM 2389 O O . ARG A 1 295 ? 4.087 -22.920 -18.692 1.00 89.56 295 ARG A O 1
ATOM 2396 N N . ASP A 1 296 ? 3.718 -21.116 -19.974 1.00 89.50 296 ASP A N 1
ATOM 2397 C CA . ASP A 1 296 ? 4.645 -20.224 -19.271 1.00 89.50 296 ASP A CA 1
ATOM 2398 C C . ASP A 1 296 ? 3.946 -19.495 -18.111 1.00 89.50 296 ASP A C 1
ATOM 2400 O O . ASP A 1 296 ? 3.295 -18.464 -18.300 1.00 89.50 296 ASP A O 1
ATOM 2404 N N . TYR A 1 297 ? 4.106 -20.010 -16.889 1.00 90.19 297 TYR A N 1
ATOM 2405 C CA . TYR A 1 297 ? 3.513 -19.414 -15.689 1.00 90.19 297 TYR A CA 1
ATOM 2406 C C . TYR A 1 297 ? 4.087 -18.029 -15.378 1.00 90.19 297 TYR A C 1
ATOM 2408 O O . TYR A 1 297 ? 3.357 -17.155 -14.908 1.00 90.19 297 TYR A O 1
ATOM 2416 N N . THR A 1 298 ? 5.376 -17.803 -15.646 1.00 86.25 298 THR A N 1
ATOM 2417 C CA . THR A 1 298 ? 6.015 -16.494 -15.448 1.00 86.25 298 THR A CA 1
ATOM 2418 C C . THR A 1 298 ? 5.402 -15.424 -16.350 1.00 86.25 298 THR A C 1
ATOM 2420 O O . THR A 1 298 ? 5.077 -14.334 -15.876 1.00 86.25 298 THR A O 1
ATOM 2423 N N . LYS A 1 299 ? 5.143 -15.749 -17.620 1.00 84.00 299 LYS A N 1
ATOM 2424 C CA . LYS A 1 299 ? 4.464 -14.861 -18.571 1.00 84.00 299 LYS A CA 1
ATOM 2425 C C . LYS A 1 299 ? 3.018 -14.588 -18.167 1.00 84.00 299 LYS A C 1
ATOM 2427 O O . LYS A 1 299 ? 2.571 -13.448 -18.238 1.00 84.00 299 LYS A O 1
ATOM 2432 N N . GLU A 1 300 ? 2.278 -15.600 -17.724 1.00 85.44 300 GLU A N 1
ATOM 2433 C CA . GLU A 1 300 ? 0.883 -15.417 -17.306 1.00 85.44 300 GLU A CA 1
ATOM 2434 C C . GLU A 1 300 ? 0.743 -14.533 -16.061 1.00 85.44 300 GLU A C 1
ATOM 2436 O O . GLU A 1 300 ? -0.153 -13.686 -16.008 1.00 85.44 300 GLU A O 1
ATOM 2441 N N . ILE A 1 301 ? 1.649 -14.683 -15.090 1.00 84.38 301 ILE A N 1
ATOM 2442 C CA . ILE A 1 301 ? 1.739 -13.795 -13.925 1.00 84.38 301 ILE A CA 1
ATOM 2443 C C . ILE A 1 301 ? 2.097 -12.372 -14.364 1.00 84.38 301 ILE A C 1
ATOM 2445 O O . ILE A 1 301 ? 1.450 -11.425 -13.923 1.00 84.38 301 ILE A O 1
ATOM 2449 N N . ALA A 1 302 ? 3.081 -12.208 -15.257 1.00 75.94 302 ALA A N 1
ATOM 2450 C CA . ALA A 1 302 ? 3.482 -10.895 -15.765 1.00 75.94 302 ALA A CA 1
ATOM 2451 C C . ALA A 1 302 ? 2.339 -10.168 -16.498 1.00 75.94 302 ALA A C 1
ATOM 2453 O O . ALA A 1 302 ? 2.236 -8.946 -16.427 1.00 75.94 302 ALA A O 1
ATOM 2454 N N . LEU A 1 303 ? 1.455 -10.919 -17.161 1.00 76.56 303 LEU A N 1
ATOM 2455 C CA . LEU A 1 303 ? 0.239 -10.410 -17.804 1.00 76.56 303 LEU A CA 1
ATOM 2456 C C . LEU A 1 303 ? -0.930 -10.190 -16.827 1.00 76.56 303 LEU A C 1
ATOM 2458 O O . LEU A 1 303 ? -2.009 -9.788 -17.256 1.00 76.56 303 LEU A O 1
ATOM 2462 N N . GLY A 1 304 ? -0.759 -10.478 -15.535 1.00 78.38 304 GLY A N 1
ATOM 2463 C CA . GLY A 1 304 ? -1.804 -10.314 -14.524 1.00 78.38 304 GLY A CA 1
ATOM 2464 C C . GLY A 1 304 ? -2.965 -11.304 -14.653 1.00 78.38 304 GLY A C 1
ATOM 2465 O O . GLY A 1 304 ? -4.055 -11.032 -14.155 1.00 78.38 304 GLY A O 1
ATOM 2466 N N . ARG A 1 305 ? -2.766 -12.457 -15.312 1.00 80.00 305 ARG A N 1
ATOM 2467 C CA . ARG A 1 305 ? -3.831 -13.462 -15.514 1.00 80.00 305 ARG A CA 1
ATOM 2468 C C . ARG A 1 305 ? -4.267 -14.158 -14.225 1.00 80.00 305 ARG A C 1
ATOM 2470 O O . ARG A 1 305 ? -5.355 -14.728 -14.176 1.00 80.00 305 ARG A O 1
ATOM 2477 N N . TYR A 1 306 ? -3.432 -14.127 -13.1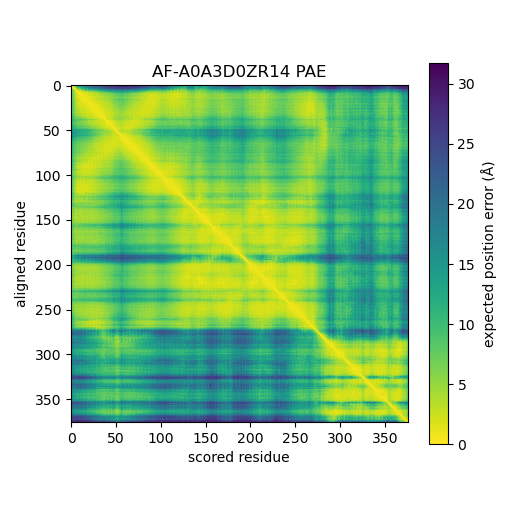90 1.00 80.69 306 TYR A N 1
ATOM 2478 C CA . TYR A 1 306 ? -3.709 -14.762 -11.907 1.00 80.69 306 TYR A CA 1
ATOM 2479 C C . TYR A 1 306 ? -3.736 -13.744 -10.774 1.00 80.69 306 TYR A C 1
ATOM 2481 O O . TYR A 1 306 ? -2.936 -12.811 -10.733 1.00 80.69 306 TYR A O 1
ATOM 2489 N N . LYS A 1 307 ? -4.651 -13.958 -9.823 1.00 76.06 307 LYS A N 1
ATOM 2490 C CA . LYS A 1 307 ? -4.658 -13.229 -8.553 1.00 76.06 307 LYS A CA 1
ATOM 2491 C C . LYS A 1 307 ? -3.484 -13.684 -7.689 1.00 76.06 307 LYS A C 1
ATOM 2493 O O . LYS A 1 307 ? -3.058 -14.836 -7.777 1.00 76.06 307 LYS A O 1
ATOM 2498 N N . LYS A 1 308 ? -3.022 -12.787 -6.819 1.00 73.56 308 LYS A N 1
ATOM 2499 C CA . LYS A 1 308 ? -2.033 -13.098 -5.789 1.00 73.56 308 LYS A CA 1
ATOM 2500 C C . LYS A 1 308 ? -2.514 -14.252 -4.911 1.00 73.56 308 LYS A C 1
ATOM 2502 O O . LYS A 1 308 ? -3.686 -14.320 -4.539 1.00 73.56 308 LYS A O 1
ATOM 2507 N N . ILE A 1 309 ? -1.593 -15.158 -4.612 1.00 82.38 309 ILE A N 1
ATOM 2508 C CA . ILE A 1 309 ? -1.857 -16.339 -3.792 1.00 82.38 309 ILE A CA 1
ATOM 2509 C C . ILE A 1 309 ? -1.776 -15.959 -2.320 1.00 82.38 309 ILE A C 1
ATOM 2511 O O . ILE A 1 309 ? -0.893 -15.202 -1.927 1.00 82.38 309 ILE A O 1
ATOM 2515 N N . LEU A 1 310 ? -2.713 -16.488 -1.536 1.00 76.75 310 LEU A N 1
ATOM 2516 C CA . LEU A 1 310 ? -2.902 -16.175 -0.124 1.00 76.75 310 LEU A CA 1
ATOM 2517 C C . LEU A 1 310 ? -2.858 -17.462 0.704 1.00 76.75 310 LEU A C 1
ATOM 2519 O O . LEU A 1 310 ? -3.373 -18.493 0.261 1.00 76.75 310 LEU A O 1
ATOM 2523 N N . GLY A 1 311 ? -2.263 -17.395 1.894 1.00 79.06 311 GLY A N 1
ATOM 2524 C CA . GLY A 1 311 ? -2.263 -18.480 2.883 1.00 79.06 311 GLY A CA 1
ATOM 2525 C C . GLY A 1 311 ? -1.327 -19.650 2.559 1.00 79.06 311 GLY A C 1
ATOM 2526 O O . GLY A 1 311 ? -1.473 -20.726 3.131 1.00 79.06 311 GLY A O 1
ATOM 2527 N N . ARG A 1 312 ? -0.394 -19.471 1.616 1.00 86.06 312 ARG A N 1
ATOM 2528 C CA . ARG A 1 312 ? 0.635 -20.464 1.229 1.00 86.06 312 ARG A CA 1
ATOM 2529 C C . ARG A 1 312 ? 2.038 -19.869 1.183 1.00 86.06 312 ARG A C 1
ATOM 2531 O O . ARG A 1 312 ? 2.932 -20.382 0.514 1.00 86.06 312 ARG A O 1
ATOM 2538 N N . GLU A 1 313 ? 2.235 -18.748 1.864 1.00 85.44 313 GLU A N 1
ATOM 2539 C CA . GLU A 1 313 ? 3.463 -17.967 1.831 1.00 85.44 313 GLU A CA 1
ATOM 2540 C C . GLU A 1 313 ? 4.641 -18.771 2.383 1.00 85.44 313 GLU A C 1
ATOM 2542 O O . GLU A 1 313 ? 5.721 -18.719 1.801 1.00 85.44 313 GLU A O 1
ATOM 2547 N N . THR A 1 314 ? 4.432 -19.544 3.453 1.00 87.94 314 THR A N 1
ATOM 2548 C CA . THR A 1 314 ? 5.449 -20.418 4.057 1.00 87.94 314 THR A CA 1
ATOM 2549 C C . THR A 1 314 ? 5.876 -21.535 3.111 1.00 87.94 314 THR A C 1
ATOM 2551 O O . THR A 1 314 ? 7.071 -21.748 2.924 1.00 87.94 314 THR A O 1
ATOM 2554 N N . ASP A 1 315 ? 4.920 -22.204 2.465 1.00 91.38 315 ASP A N 1
ATOM 2555 C CA . ASP A 1 315 ? 5.193 -23.299 1.528 1.00 91.38 315 ASP A CA 1
ATOM 2556 C C . ASP A 1 315 ? 5.961 -22.786 0.308 1.00 91.38 315 ASP A C 1
ATOM 2558 O O . ASP A 1 315 ? 7.002 -23.329 -0.060 1.00 91.38 315 ASP A O 1
ATOM 2562 N N . ILE A 1 316 ? 5.480 -21.688 -0.288 1.00 90.75 316 ILE A N 1
ATOM 2563 C CA . ILE A 1 316 ? 6.123 -21.040 -1.437 1.00 90.75 316 ILE A CA 1
ATOM 2564 C C . ILE A 1 316 ? 7.543 -20.602 -1.065 1.00 90.75 316 ILE A C 1
ATOM 2566 O O . ILE A 1 316 ? 8.468 -20.813 -1.849 1.00 90.75 316 ILE A O 1
ATOM 2570 N N . LYS A 1 317 ? 7.728 -20.023 0.128 1.00 88.00 317 LYS A N 1
ATOM 2571 C CA . LYS A 1 317 ? 9.036 -19.595 0.639 1.00 88.00 317 LYS A CA 1
ATOM 2572 C C . LYS A 1 317 ? 9.997 -20.777 0.773 1.00 88.00 317 LY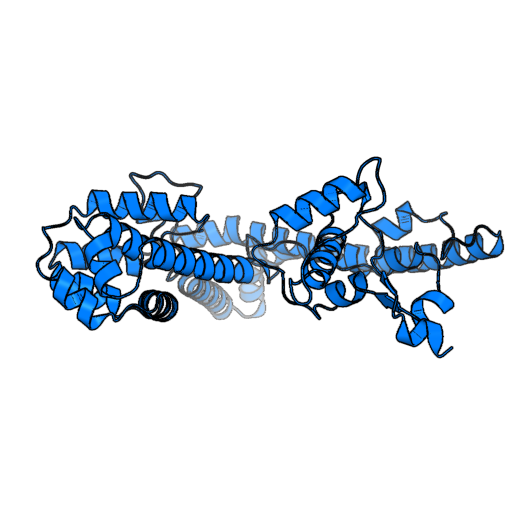S A C 1
ATOM 2574 O O . LYS A 1 317 ? 11.129 -20.698 0.301 1.00 88.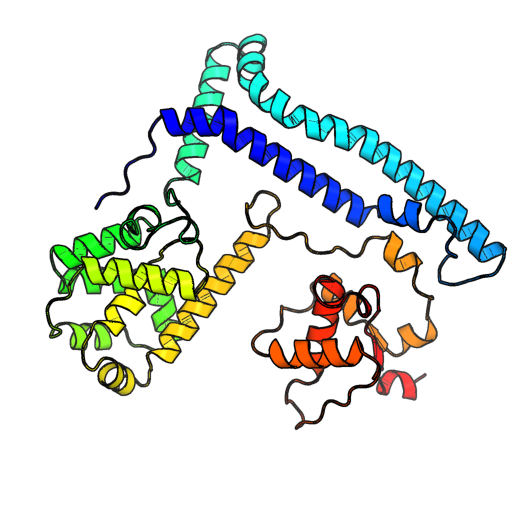00 317 LYS A O 1
ATOM 2579 N N . THR A 1 318 ? 9.542 -21.887 1.351 1.00 89.50 318 THR A N 1
ATOM 2580 C CA . THR A 1 318 ? 10.345 -23.108 1.496 1.00 89.50 318 THR A CA 1
ATOM 2581 C C . THR A 1 318 ? 10.746 -23.677 0.138 1.00 89.50 318 THR A C 1
ATOM 2583 O O . THR A 1 318 ? 11.924 -23.949 -0.084 1.00 89.50 318 THR A O 1
ATOM 2586 N N . ILE A 1 319 ? 9.803 -23.800 -0.803 1.00 90.56 319 ILE A N 1
ATOM 2587 C CA . ILE A 1 319 ? 10.098 -24.324 -2.144 1.00 90.56 319 ILE A CA 1
ATOM 2588 C C . ILE A 1 319 ? 11.092 -23.412 -2.872 1.00 90.56 319 ILE A C 1
ATOM 2590 O O . ILE A 1 319 ? 12.082 -23.896 -3.418 1.00 90.56 319 ILE A O 1
ATOM 2594 N N . ALA A 1 320 ? 10.869 -22.096 -2.840 1.00 87.62 320 ALA A N 1
ATOM 2595 C CA . ALA A 1 320 ? 11.773 -21.127 -3.450 1.00 87.62 320 ALA A CA 1
ATOM 2596 C C . ALA A 1 320 ? 13.178 -21.183 -2.829 1.00 87.62 320 ALA A C 1
ATOM 2598 O O . ALA A 1 320 ? 14.172 -21.108 -3.548 1.00 87.62 320 ALA A O 1
ATOM 2599 N N . GLN A 1 321 ? 13.286 -21.371 -1.512 1.00 86.31 321 GLN A N 1
ATOM 2600 C CA . GLN A 1 321 ? 14.571 -21.519 -0.833 1.00 86.31 321 GLN A CA 1
ATOM 2601 C C . GLN A 1 321 ? 15.303 -22.804 -1.237 1.00 86.31 321 GLN A C 1
ATOM 2603 O O . GLN A 1 321 ? 16.513 -22.753 -1.446 1.00 86.31 321 GLN A O 1
ATOM 2608 N N . ILE A 1 322 ? 14.588 -23.926 -1.385 1.00 88.06 322 ILE A N 1
ATOM 2609 C CA . ILE A 1 322 ? 15.179 -25.186 -1.856 1.00 88.06 322 ILE A CA 1
ATOM 2610 C C . ILE A 1 322 ? 15.711 -25.008 -3.279 1.00 88.06 322 ILE A C 1
ATOM 2612 O O . ILE A 1 322 ? 16.901 -25.213 -3.491 1.00 88.06 322 ILE A O 1
ATOM 2616 N N . LEU A 1 323 ? 14.867 -24.531 -4.205 1.00 87.00 323 LEU A N 1
ATOM 2617 C CA . LEU A 1 323 ? 15.239 -24.301 -5.609 1.00 87.00 323 LEU A CA 1
ATOM 2618 C C . LEU A 1 323 ? 16.367 -23.267 -5.772 1.00 87.00 323 LEU A C 1
ATOM 2620 O O . LEU A 1 323 ? 17.065 -23.270 -6.778 1.00 87.00 323 LEU A O 1
ATOM 2624 N N . SER A 1 324 ? 16.538 -22.366 -4.801 1.00 83.19 324 SER A N 1
ATOM 2625 C CA . SER A 1 324 ? 17.632 -21.387 -4.783 1.00 83.19 324 SER A CA 1
ATOM 2626 C C . SER A 1 324 ? 18.965 -21.956 -4.291 1.00 83.19 324 SER A C 1
ATOM 2628 O O . SER A 1 324 ? 19.983 -21.280 -4.448 1.00 83.19 324 SER A O 1
ATOM 2630 N N . GLY A 1 325 ? 18.941 -23.108 -3.616 1.00 78.88 325 GLY A N 1
ATOM 2631 C CA . GLY A 1 325 ? 20.094 -23.747 -2.987 1.00 78.88 325 GLY A CA 1
ATOM 2632 C C . GLY A 1 325 ? 20.783 -24.767 -3.894 1.00 78.88 325 GLY A C 1
ATOM 2633 O O . GLY A 1 325 ? 20.685 -24.710 -5.112 1.00 78.88 325 GLY A O 1
ATOM 2634 N N . SER A 1 326 ? 21.484 -25.729 -3.290 1.00 66.44 326 SER A N 1
ATOM 2635 C CA . SER A 1 326 ? 22.213 -26.786 -4.011 1.00 66.44 326 SER A CA 1
ATOM 2636 C C . SER A 1 326 ? 21.324 -27.902 -4.572 1.00 66.44 326 SER A C 1
ATOM 2638 O O . SER A 1 326 ? 21.796 -28.721 -5.356 1.00 66.44 326 SER A O 1
ATOM 2640 N N . LYS A 1 327 ? 20.052 -27.975 -4.155 1.00 72.12 327 LYS A N 1
ATOM 2641 C CA . LYS A 1 327 ? 19.080 -28.960 -4.643 1.00 72.12 327 LYS A CA 1
ATOM 2642 C C . LYS A 1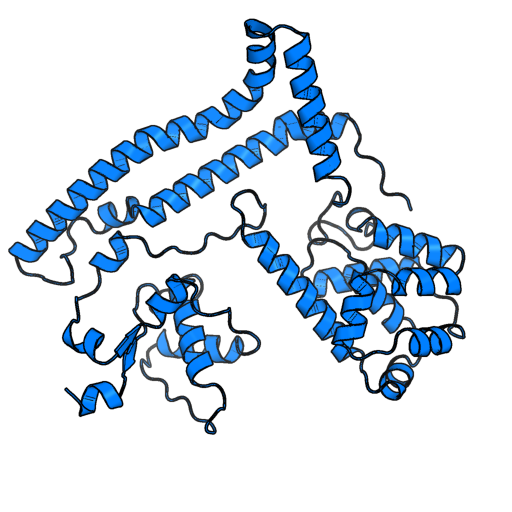 327 ? 18.120 -28.290 -5.618 1.00 72.12 327 LYS A C 1
ATOM 2644 O O . LYS A 1 327 ? 17.245 -27.538 -5.212 1.00 72.12 327 LYS A O 1
ATOM 2649 N N . GLU A 1 328 ? 18.242 -28.633 -6.890 1.00 76.00 328 GLU A N 1
ATOM 2650 C CA . GLU A 1 328 ? 17.491 -27.976 -7.968 1.00 76.00 328 GLU A CA 1
ATOM 2651 C C . GLU A 1 328 ? 16.085 -28.562 -8.192 1.00 76.00 328 GLU A C 1
ATOM 2653 O O . GLU A 1 328 ? 15.279 -27.982 -8.914 1.00 76.00 328 GLU A O 1
ATOM 2658 N N . ASN A 1 329 ? 15.757 -29.693 -7.554 1.00 89.38 329 ASN A N 1
ATOM 2659 C CA . ASN A 1 329 ? 14.521 -30.438 -7.803 1.00 89.38 329 ASN A CA 1
ATOM 2660 C C . ASN A 1 329 ? 13.630 -30.515 -6.560 1.00 89.38 329 ASN A C 1
ATOM 2662 O O . ASN A 1 329 ? 14.089 -30.856 -5.468 1.00 89.38 329 ASN A O 1
ATOM 2666 N N . VAL A 1 330 ? 12.332 -30.257 -6.747 1.00 91.31 330 VAL A N 1
ATOM 2667 C CA . VAL A 1 330 ? 11.314 -30.329 -5.691 1.00 91.31 330 VAL A CA 1
ATOM 2668 C C . VAL A 1 330 ? 10.141 -31.185 -6.155 1.00 91.31 330 VAL A C 1
ATOM 2670 O O . VAL A 1 330 ? 9.560 -30.938 -7.209 1.00 91.31 330 VAL A O 1
ATOM 2673 N N . LEU A 1 331 ? 9.759 -32.160 -5.328 1.00 92.62 331 LEU A N 1
ATOM 2674 C CA . LEU A 1 331 ? 8.562 -32.973 -5.524 1.00 92.62 331 LEU A CA 1
ATOM 2675 C C . LEU A 1 331 ? 7.459 -32.518 -4.561 1.00 92.62 331 LEU A C 1
ATOM 2677 O O . LEU A 1 331 ? 7.623 -32.591 -3.345 1.00 92.62 331 LEU A O 1
ATOM 2681 N N . ILE A 1 332 ? 6.323 -32.072 -5.105 1.00 92.56 332 ILE A N 1
ATOM 2682 C CA . ILE A 1 332 ? 5.162 -31.636 -4.313 1.00 92.56 332 ILE A CA 1
ATOM 2683 C C . ILE A 1 332 ? 4.175 -32.802 -4.150 1.00 92.56 332 ILE A C 1
ATOM 2685 O O . ILE A 1 332 ? 3.436 -33.169 -5.072 1.00 92.56 332 ILE A O 1
ATOM 2689 N N . ILE A 1 333 ? 4.129 -33.370 -2.947 1.00 92.75 333 ILE A N 1
ATOM 2690 C CA . ILE A 1 333 ? 3.252 -34.494 -2.587 1.00 92.75 333 ILE A CA 1
ATOM 2691 C C . ILE A 1 333 ? 1.963 -33.961 -1.938 1.00 92.75 333 ILE A C 1
ATOM 2693 O O . ILE A 1 333 ? 1.972 -32.921 -1.289 1.00 92.75 333 ILE A O 1
ATOM 2697 N N . GLY A 1 334 ? 0.833 -34.633 -2.176 1.00 91.75 334 GLY A N 1
ATOM 2698 C CA . GLY A 1 334 ? -0.484 -34.234 -1.663 1.00 91.75 334 GLY A CA 1
ATOM 2699 C C . GLY A 1 334 ? -1.640 -34.816 -2.478 1.00 91.75 334 GLY A C 1
ATOM 2700 O O . GLY A 1 334 ? -1.427 -35.302 -3.593 1.00 91.75 334 GLY A O 1
ATOM 2701 N N . GLU A 1 335 ? -2.851 -34.737 -1.939 1.00 92.06 335 GLU A N 1
ATOM 2702 C CA . GLU A 1 335 ? -4.068 -35.262 -2.569 1.00 92.06 335 GLU A CA 1
ATOM 2703 C C . GLU A 1 335 ? -4.438 -34.504 -3.861 1.00 92.06 335 GLU A C 1
ATOM 2705 O O . GLU A 1 335 ? -4.077 -33.326 -4.022 1.00 92.06 335 GLU A O 1
ATOM 2710 N N . PRO A 1 336 ? -5.149 -35.136 -4.813 1.00 89.06 336 PRO A N 1
ATOM 2711 C CA . PRO A 1 336 ? -5.730 -34.440 -5.958 1.00 89.06 336 PRO A CA 1
ATOM 2712 C C . PRO A 1 336 ? -6.604 -33.263 -5.502 1.00 89.06 336 PRO A C 1
ATOM 2714 O O . PRO A 1 336 ? -7.349 -33.366 -4.537 1.00 89.06 336 PRO A O 1
ATOM 2717 N N . GLY A 1 337 ? -6.493 -32.112 -6.167 1.00 86.56 337 GLY A N 1
ATOM 2718 C CA . GLY A 1 337 ? -7.248 -30.909 -5.787 1.00 86.56 337 GLY A CA 1
ATOM 2719 C C . GLY A 1 337 ? -6.668 -30.105 -4.614 1.00 86.56 337 GLY A C 1
ATOM 2720 O O . GLY A 1 337 ? -7.111 -28.984 -4.386 1.00 86.56 337 GLY A O 1
ATOM 2721 N N . SER A 1 338 ? -5.603 -30.573 -3.950 1.00 87.12 338 SER A N 1
ATOM 2722 C CA . SER A 1 338 ? -4.935 -29.865 -2.835 1.00 87.12 338 SER A CA 1
ATOM 2723 C C . SER A 1 338 ? -4.263 -28.528 -3.196 1.00 87.12 338 SER A C 1
ATOM 2725 O O . SER A 1 338 ? -3.631 -27.907 -2.344 1.00 87.12 338 SER A O 1
ATOM 2727 N N . GLY A 1 339 ? -4.374 -28.054 -4.441 1.00 87.81 339 GLY A N 1
ATOM 2728 C CA . GLY A 1 339 ? -3.837 -26.757 -4.864 1.00 87.81 339 GLY A CA 1
ATOM 2729 C C . GLY A 1 339 ? -2.340 -26.748 -5.190 1.00 87.81 339 GLY A C 1
ATOM 2730 O O . GLY A 1 339 ? -1.709 -25.698 -5.116 1.00 87.81 339 GLY A O 1
ATOM 2731 N N . LYS A 1 340 ? -1.746 -27.878 -5.594 1.00 93.19 340 LYS A N 1
ATOM 2732 C CA . LYS A 1 340 ? -0.319 -27.949 -5.981 1.00 93.19 340 LYS A CA 1
ATOM 2733 C C . LYS A 1 340 ? 0.057 -26.961 -7.092 1.00 93.19 340 LYS A C 1
ATOM 2735 O O . LYS A 1 340 ? 1.085 -26.299 -7.015 1.00 93.19 340 LYS A O 1
ATOM 2740 N N . THR A 1 341 ? -0.808 -26.790 -8.093 1.00 90.12 341 THR A N 1
ATOM 2741 C CA . THR A 1 341 ? -0.621 -25.798 -9.168 1.00 90.12 341 THR A CA 1
ATOM 2742 C C . THR A 1 341 ? -0.598 -24.366 -8.632 1.00 90.12 341 THR A C 1
ATOM 2744 O O . THR A 1 341 ? 0.099 -23.507 -9.169 1.00 90.12 341 THR A O 1
ATOM 2747 N N . THR A 1 342 ? -1.326 -24.098 -7.545 1.00 90.81 342 THR A N 1
ATOM 2748 C CA . THR A 1 342 ? -1.301 -22.803 -6.862 1.00 90.81 342 THR A CA 1
ATOM 2749 C C . THR A 1 342 ? 0.085 -22.530 -6.281 1.00 90.81 342 THR A C 1
ATOM 2751 O O . THR A 1 342 ? 0.584 -21.425 -6.442 1.00 90.81 342 THR A O 1
ATOM 2754 N N . LEU A 1 343 ? 0.765 -23.528 -5.705 1.00 91.62 343 LEU A N 1
ATOM 2755 C CA . LEU A 1 343 ? 2.152 -23.370 -5.243 1.00 91.62 343 LEU A CA 1
ATOM 2756 C C . LEU A 1 343 ? 3.101 -23.016 -6.399 1.00 91.62 343 LEU A C 1
ATOM 2758 O O . LEU A 1 343 ? 3.884 -22.078 -6.273 1.00 91.62 343 LEU A O 1
ATOM 2762 N N . VAL A 1 344 ? 2.976 -23.691 -7.549 1.00 91.81 344 VAL A N 1
ATOM 2763 C CA . VAL A 1 344 ? 3.773 -23.403 -8.761 1.00 91.81 344 VAL A CA 1
ATOM 2764 C C . VAL A 1 344 ? 3.564 -21.965 -9.244 1.00 91.81 344 VAL A C 1
ATOM 2766 O O . VAL A 1 344 ? 4.527 -21.238 -9.481 1.00 91.81 344 VAL A O 1
ATOM 2769 N N . ARG A 1 345 ? 2.311 -21.503 -9.317 1.00 91.19 345 ARG A N 1
ATOM 2770 C CA . ARG A 1 345 ? 1.990 -20.103 -9.646 1.00 91.19 345 ARG A CA 1
ATOM 2771 C C . ARG A 1 345 ? 2.579 -19.121 -8.627 1.00 91.19 345 ARG A C 1
ATOM 2773 O O . ARG A 1 345 ? 3.037 -18.049 -9.010 1.00 91.19 345 ARG A O 1
ATOM 2780 N N . GLY A 1 346 ? 2.614 -19.499 -7.351 1.00 89.94 346 GLY A N 1
ATOM 2781 C CA . GLY A 1 346 ? 3.204 -18.699 -6.276 1.00 89.94 346 GLY A CA 1
ATOM 2782 C C . GLY A 1 346 ? 4.705 -18.533 -6.438 1.00 89.94 346 GLY A C 1
ATOM 2783 O O . GLY A 1 346 ? 5.232 -17.439 -6.252 1.00 89.94 346 GLY A O 1
ATOM 2784 N N . ILE A 1 347 ? 5.387 -19.589 -6.876 1.00 90.62 347 ILE A N 1
ATOM 2785 C CA . ILE A 1 347 ? 6.810 -19.539 -7.218 1.00 90.62 347 ILE A CA 1
ATOM 2786 C C . ILE A 1 347 ? 7.035 -18.627 -8.429 1.00 90.62 347 ILE A C 1
ATOM 2788 O O . ILE A 1 347 ? 7.906 -17.763 -8.367 1.00 90.62 347 ILE A O 1
ATOM 2792 N N . ALA A 1 348 ? 6.223 -18.734 -9.490 1.00 89.06 348 ALA A N 1
ATOM 2793 C CA . ALA A 1 348 ? 6.296 -17.811 -10.632 1.00 89.06 348 ALA A CA 1
ATOM 2794 C C . ALA A 1 348 ? 6.105 -16.344 -10.207 1.00 89.06 348 ALA A C 1
ATOM 2796 O O . ALA A 1 348 ? 6.814 -15.462 -10.692 1.00 89.06 348 ALA A O 1
ATOM 2797 N N . GLN A 1 349 ? 5.205 -16.085 -9.254 1.00 85.69 349 GLN A N 1
ATOM 2798 C CA . GLN A 1 349 ? 5.035 -14.761 -8.661 1.00 85.69 349 GLN A CA 1
ATOM 2799 C C . GLN A 1 349 ? 6.299 -14.284 -7.934 1.00 85.69 349 GLN A C 1
ATOM 2801 O O . GLN A 1 349 ? 6.742 -13.162 -8.165 1.00 85.69 349 GLN A O 1
ATOM 2806 N N . ARG A 1 350 ? 6.944 -15.140 -7.133 1.00 83.06 350 ARG A N 1
ATOM 2807 C CA . ARG A 1 350 ? 8.206 -14.798 -6.451 1.00 83.06 350 ARG A CA 1
ATOM 2808 C C . ARG A 1 350 ? 9.370 -14.564 -7.412 1.00 83.06 350 ARG A C 1
ATOM 2810 O O . ARG A 1 350 ? 10.161 -13.650 -7.183 1.00 83.06 350 ARG A O 1
ATOM 2817 N N . ILE A 1 351 ? 9.455 -15.341 -8.492 1.00 81.94 351 ILE A N 1
ATOM 2818 C CA . ILE A 1 351 ? 10.437 -15.143 -9.568 1.00 81.94 351 ILE A CA 1
ATOM 2819 C C . ILE A 1 351 ? 10.267 -13.752 -10.193 1.00 81.94 351 ILE A C 1
ATOM 2821 O O . ILE A 1 351 ? 11.256 -13.047 -10.404 1.00 81.94 351 ILE A O 1
ATOM 2825 N N . MET A 1 352 ? 9.019 -13.336 -10.436 1.00 76.94 352 MET A N 1
ATOM 2826 C CA . MET A 1 352 ? 8.697 -12.010 -10.967 1.00 76.94 352 MET A CA 1
ATOM 2827 C C . MET A 1 352 ? 8.975 -10.879 -9.971 1.00 76.94 352 MET A C 1
ATOM 2829 O O . MET A 1 352 ? 9.475 -9.828 -10.36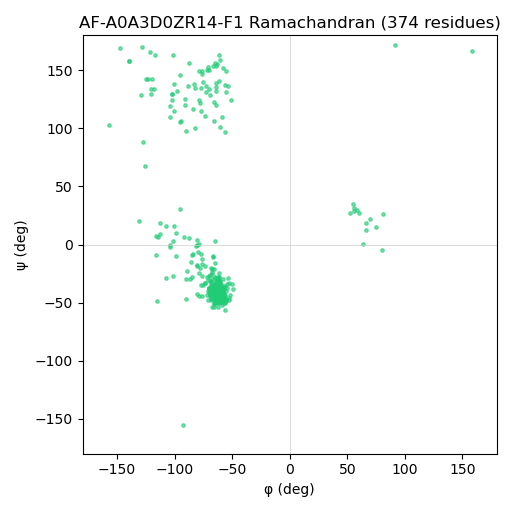5 1.00 76.94 352 MET A O 1
ATOM 2833 N N . GLU A 1 353 ? 8.678 -11.085 -8.687 1.00 74.00 353 GLU A N 1
ATOM 2834 C CA . GLU A 1 353 ? 8.906 -10.098 -7.625 1.00 74.00 353 GLU A CA 1
ATOM 2835 C C . GLU A 1 353 ? 10.397 -9.870 -7.327 1.00 74.00 353 GLU A C 1
ATOM 2837 O O . GLU A 1 353 ? 10.753 -8.796 -6.854 1.00 74.00 353 GLU A O 1
ATOM 2842 N N . GLY A 1 354 ? 11.276 -10.846 -7.590 1.00 64.19 354 GLY A N 1
ATOM 2843 C CA . GLY A 1 354 ? 12.738 -10.675 -7.658 1.00 64.19 354 GLY A CA 1
ATOM 2844 C C . GLY A 1 354 ? 13.469 -10.251 -6.371 1.00 64.19 354 GLY A C 1
ATOM 2845 O O . GLY A 1 354 ? 14.689 -10.096 -6.398 1.00 64.19 354 GLY A O 1
ATOM 2846 N N . ASN A 1 355 ? 12.763 -10.063 -5.253 1.00 57.19 355 ASN A N 1
ATOM 2847 C CA . ASN A 1 355 ? 13.306 -9.373 -4.076 1.00 57.19 355 ASN A CA 1
ATOM 2848 C C . ASN A 1 355 ? 14.000 -10.287 -3.051 1.00 57.19 355 ASN A C 1
ATOM 2850 O O . ASN A 1 355 ? 14.915 -9.832 -2.369 1.00 57.19 355 ASN A O 1
ATOM 2854 N N . GLU A 1 356 ? 13.587 -11.553 -2.926 1.00 65.38 356 GLU A N 1
ATOM 2855 C CA . GLU A 1 356 ? 14.032 -12.434 -1.825 1.00 65.38 356 GLU A CA 1
ATOM 2856 C C . GLU A 1 356 ? 15.013 -13.532 -2.290 1.00 65.38 356 GLU A C 1
ATOM 2858 O O . GLU A 1 356 ? 15.916 -13.905 -1.547 1.00 65.38 356 GLU A O 1
ATOM 2863 N N . TYR A 1 357 ? 14.919 -13.980 -3.551 1.00 68.88 357 TYR A N 1
ATOM 2864 C CA . TYR A 1 357 ? 15.702 -15.098 -4.101 1.00 68.88 357 TYR A CA 1
ATOM 2865 C C . TYR A 1 357 ? 16.425 -14.700 -5.391 1.00 68.88 357 TYR A C 1
ATOM 2867 O O . TYR A 1 357 ? 15.907 -14.859 -6.497 1.00 68.88 357 TYR A O 1
ATOM 2875 N N . ARG A 1 358 ? 17.643 -14.158 -5.261 1.00 66.44 358 ARG A N 1
ATOM 2876 C CA . ARG A 1 358 ? 18.418 -13.671 -6.418 1.00 66.44 358 ARG A CA 1
ATOM 2877 C C . ARG A 1 358 ? 18.743 -14.768 -7.435 1.00 66.44 358 ARG A C 1
ATOM 2879 O O . ARG A 1 358 ? 18.755 -14.464 -8.622 1.00 66.44 358 ARG A O 1
ATOM 2886 N N . SER A 1 359 ? 18.978 -16.009 -7.007 1.00 73.75 359 SER A N 1
ATOM 2887 C CA . SER A 1 359 ? 19.275 -17.122 -7.923 1.00 73.75 359 SER A CA 1
ATOM 2888 C C . SER A 1 359 ? 18.076 -17.489 -8.795 1.00 73.75 359 SER A C 1
ATOM 2890 O O . SER A 1 359 ? 18.247 -17.706 -9.986 1.00 73.75 359 SER A O 1
ATOM 2892 N N . LEU A 1 360 ? 16.857 -17.454 -8.250 1.00 75.44 360 LEU A N 1
ATOM 2893 C CA . LEU A 1 360 ? 15.630 -17.685 -9.021 1.00 75.44 360 LEU A CA 1
ATOM 2894 C C . LEU A 1 360 ? 15.224 -16.491 -9.891 1.00 75.44 360 LEU A C 1
ATOM 2896 O O . LEU A 1 360 ? 14.426 -16.637 -10.818 1.00 75.44 360 LEU A O 1
ATOM 2900 N N . SER A 1 361 ? 15.770 -15.304 -9.624 1.00 70.56 361 SER A N 1
ATOM 2901 C CA . SER A 1 361 ? 15.482 -14.123 -10.436 1.00 70.56 361 SER A CA 1
ATOM 2902 C C . SER A 1 361 ? 15.934 -14.332 -11.890 1.00 70.56 361 SER A C 1
ATOM 2904 O O . SER A 1 361 ? 16.983 -14.912 -12.159 1.00 70.56 361 SER A O 1
ATOM 2906 N N . ASN A 1 362 ? 15.131 -13.845 -12.841 1.00 71.19 362 ASN A N 1
ATOM 2907 C CA . ASN A 1 362 ? 15.350 -13.979 -14.293 1.00 71.19 362 ASN A CA 1
ATOM 2908 C C . ASN A 1 362 ? 15.256 -15.407 -14.864 1.00 71.19 362 ASN A C 1
ATOM 2910 O O . ASN A 1 362 ? 15.618 -15.607 -16.022 1.00 71.19 362 ASN A O 1
ATOM 2914 N N . HIS A 1 363 ? 14.744 -16.376 -14.105 1.00 80.69 363 HIS A N 1
ATOM 2915 C CA . HIS A 1 363 ? 14.379 -17.683 -14.652 1.00 80.69 363 HIS A CA 1
ATOM 2916 C C . HIS A 1 363 ? 12.943 -17.671 -15.189 1.00 80.69 363 HIS A C 1
ATOM 2918 O O . HIS A 1 363 ? 12.113 -16.863 -14.771 1.00 80.69 363 HIS A O 1
ATOM 2924 N N . ARG A 1 364 ? 12.646 -18.572 -16.128 1.00 83.56 364 ARG A N 1
ATOM 2925 C CA . ARG A 1 364 ? 11.295 -18.793 -16.662 1.00 83.56 364 ARG A CA 1
ATOM 2926 C C . ARG A 1 364 ? 10.717 -20.056 -16.032 1.00 83.56 364 ARG A C 1
ATOM 2928 O O . ARG A 1 364 ? 11.376 -21.092 -16.068 1.00 83.56 364 ARG A O 1
ATOM 2935 N N . LEU A 1 365 ? 9.501 -19.982 -15.489 1.00 89.38 365 LEU A N 1
ATOM 2936 C CA . LEU A 1 365 ? 8.809 -21.152 -14.942 1.00 89.38 365 LEU A CA 1
ATOM 2937 C C . LEU A 1 365 ? 7.777 -21.661 -15.944 1.00 89.38 365 LEU A C 1
ATOM 2939 O O . LEU A 1 365 ? 6.790 -20.984 -16.234 1.00 89.38 365 LEU A O 1
ATOM 2943 N N . VAL A 1 366 ? 8.008 -22.871 -16.442 1.00 91.19 366 VAL A N 1
ATOM 2944 C CA . VAL A 1 366 ? 7.221 -23.493 -17.506 1.00 91.19 366 VAL A CA 1
ATOM 2945 C C . VAL A 1 366 ? 6.614 -24.799 -16.996 1.00 91.19 366 VAL A C 1
ATOM 2947 O O . VAL A 1 366 ? 7.302 -25.595 -16.363 1.00 91.19 366 VAL A O 1
ATOM 2950 N N . GLY A 1 367 ? 5.326 -25.019 -17.254 1.00 92.06 367 GLY A N 1
ATOM 2951 C CA . GLY A 1 367 ? 4.649 -26.292 -17.014 1.00 92.06 367 GLY A CA 1
ATOM 2952 C C . GLY A 1 367 ? 4.458 -27.063 -18.311 1.00 92.06 367 GLY A C 1
ATOM 2953 O O . GLY A 1 367 ? 3.846 -26.536 -19.235 1.00 92.06 367 GLY A O 1
ATOM 2954 N N . LEU A 1 368 ? 4.948 -28.298 -18.371 1.00 91.69 368 LEU A N 1
ATOM 2955 C CA . LEU A 1 368 ? 4.737 -29.186 -19.516 1.00 91.69 368 LEU A CA 1
ATOM 2956 C C . LEU A 1 368 ? 3.277 -29.647 -19.586 1.00 91.69 368 LEU A C 1
ATOM 2958 O O . LEU A 1 368 ? 2.705 -30.054 -18.571 1.00 91.69 368 LEU A O 1
ATOM 2962 N N . ASP A 1 369 ? 2.690 -29.593 -20.781 1.00 84.19 369 ASP A N 1
ATOM 2963 C CA . ASP A 1 369 ? 1.374 -30.161 -21.057 1.00 84.19 369 ASP A CA 1
ATOM 2964 C C . ASP A 1 369 ? 1.552 -31.565 -21.641 1.00 84.19 369 ASP A C 1
ATOM 2966 O O . ASP A 1 369 ? 1.948 -31.737 -22.793 1.00 84.19 369 ASP A O 1
ATOM 2970 N N . VAL A 1 370 ? 1.278 -32.585 -20.826 1.00 82.94 370 VAL A N 1
ATOM 2971 C CA . VAL A 1 370 ? 1.433 -33.991 -21.227 1.00 82.94 370 VAL A CA 1
ATOM 2972 C C . VAL A 1 370 ? 0.516 -34.333 -22.408 1.00 82.94 370 VAL A C 1
ATOM 2974 O O . VAL A 1 370 ? 0.904 -35.121 -23.262 1.00 82.94 370 VAL A O 1
ATOM 2977 N N . GLY A 1 371 ? -0.659 -33.700 -22.517 1.00 76.81 371 GLY A N 1
ATOM 2978 C CA . GLY A 1 371 ? -1.549 -33.895 -23.665 1.00 76.81 371 GLY A CA 1
ATOM 2979 C C . GLY A 1 371 ? -0.964 -33.330 -24.962 1.00 76.81 371 GLY A C 1
ATOM 2980 O O . GLY A 1 371 ? -1.074 -33.959 -26.013 1.00 76.81 371 GLY A O 1
ATOM 2981 N N . GLY A 1 372 ? -0.282 -32.184 -24.879 1.00 71.12 372 GLY A N 1
ATOM 2982 C CA . GLY A 1 372 ? 0.443 -31.587 -26.007 1.00 71.12 372 GLY A CA 1
ATOM 2983 C C . GLY A 1 372 ? 1.674 -32.393 -26.429 1.00 71.12 372 GLY A C 1
ATOM 2984 O O . GLY A 1 372 ? 1.976 -32.461 -27.611 1.00 71.12 372 GLY A O 1
ATOM 2985 N N . LEU A 1 373 ? 2.347 -33.053 -25.480 1.00 77.12 373 LEU A N 1
ATOM 2986 C CA . LEU A 1 373 ? 3.503 -33.918 -25.752 1.00 77.12 373 LEU A CA 1
ATOM 2987 C C . LEU A 1 373 ? 3.146 -35.244 -26.439 1.00 77.12 373 LEU A C 1
ATOM 2989 O O . LEU A 1 373 ? 4.001 -35.824 -27.092 1.00 77.12 373 LEU A O 1
ATOM 2993 N N . ILE A 1 374 ? 1.929 -35.757 -26.234 1.00 78.56 374 ILE A N 1
ATOM 2994 C CA . ILE A 1 374 ? 1.481 -37.042 -26.804 1.00 78.56 374 ILE A CA 1
ATOM 2995 C C . ILE A 1 374 ? 0.837 -36.853 -28.190 1.00 78.56 374 ILE A C 1
ATOM 2997 O O . ILE A 1 374 ? 0.757 -37.802 -28.964 1.00 78.56 374 ILE A O 1
ATOM 3001 N N . SER A 1 375 ? 0.342 -35.649 -28.495 1.00 69.81 375 SER A N 1
ATOM 3002 C CA . SER A 1 375 ? -0.430 -35.354 -29.715 1.00 69.81 375 SER A CA 1
ATOM 3003 C C . SER A 1 375 ? 0.367 -34.703 -30.849 1.00 69.81 375 SER A C 1
ATOM 3005 O O . SER A 1 375 ? -0.163 -34.599 -31.957 1.00 69.81 375 SER A O 1
ATOM 3007 N N . GLY A 1 376 ? 1.603 -34.275 -30.588 1.00 56.06 376 GLY A N 1
ATOM 3008 C CA . GLY A 1 376 ? 2.568 -33.807 -31.587 1.00 56.06 376 GLY A CA 1
ATOM 3009 C C . GLY A 1 376 ? 3.749 -34.755 -31.672 1.00 56.06 376 GLY A C 1
ATOM 3010 O O . GLY A 1 376 ? 4.325 -34.842 -32.778 1.00 56.06 376 GLY A O 1
#

Secondary structure (DSSP, 8-state):
---PPPPHHHHHHIIIIIHHHHHHHHHHHHHHHHHHHH-HHHHHHTTTSPGGG--SHHHHHHHHHHHHHHHHHHHHHHHHHHHHHHHHHHHHHHHHHHHHHHH-HHHHHHHHHHHHHHHHHHTSS--SS-GGGS-STTGGGGB-HHHHHHHHHHHH-HHHHHHHHHTSHHHHHHHHHTT--HHHHHHHHTTPPPP-HHHHHHHHHHHHHHTT-SSB-HHHHHHHHHHHSTTHHHHHHTTT--HHHHHHHHHHHHHHHHHHTTSSTTSTT--------HHHHTTSPP-HHHHHTEEEHHHHHHTT-SPPP-S-HHHHHHHHHHHTTT---------TTS-HHHHHHHHHHHHHH-SS-TTTTT---EEE-HHHHHH-

Organism: NCBI:txid2053526

Radius of gyration: 27.64 Å; Cα contacts (8 Å, |Δi|>4): 410; chains: 1; bounding box: 58×75×68 Å

Solvent-accessible surface area (backbone atoms only — not comparable to full-atom values): 20746 Å² total; per-residue (Å²): 119,76,81,76,75,85,51,74,66,57,50,54,50,34,62,73,52,48,47,38,54,49,48,46,54,34,36,53,50,51,53,50,51,50,37,36,50,61,13,28,70,53,27,62,76,42,34,81,48,32,34,34,66,33,82,48,73,63,32,30,51,52,24,27,51,54,26,49,54,44,34,52,55,35,47,58,50,47,68,51,49,52,57,53,43,64,41,50,46,54,49,62,70,41,45,49,58,50,31,31,74,78,66,30,64,69,50,20,51,50,50,55,50,52,51,48,50,49,53,48,64,77,42,69,69,57,47,86,40,45,43,92,80,57,54,62,90,54,33,72,48,16,30,25,63,69,37,36,53,36,54,52,33,38,70,76,38,49,68,62,17,51,56,53,48,56,66,33,74,72,40,43,52,37,31,66,69,30,59,42,62,66,65,66,49,48,64,67,51,64,79,54,79,91,75,64,61,75,60,37,51,35,41,11,40,53,47,21,58,74,65,67,38,61,43,32,46,56,58,32,43,49,51,29,52,49,73,68,42,82,66,39,62,60,58,32,45,77,50,82,27,46,68,67,43,47,51,53,36,47,45,52,55,47,49,57,51,54,54,63,44,27,71,46,76,84,37,93,62,40,58,86,74,69,58,86,17,65,46,63,65,44,57,42,62,82,50,68,73,55,59,71,27,37,45,54,45,33,59,40,48,76,70,58,77,56,79,85,82,76,95,48,66,68,60,32,48,51,51,52,52,42,54,52,50,96,48,77,76,85,85,90,83,79,64,90,87,72,48,68,68,54,45,55,51,42,41,25,46,49,30,54,64,44,78,89,48,68,75,45,33,90,61,82,44,68,46,78,35,68,70,45,64,74,75,108

Mean predicted aligned error: 9.14 Å

Sequence (376 aa):
MKSLPRLPHEFIIWWFLKAPRRILKISSRLITLTNSQISFTTNIRILFVPLFGDYTLVGRFIGFFIRVVWTVLGLVFFLILLPASALFPVAWYLAPAFLYKFAGPAHALAYVLAVYLLYLLGNRDTPRIRVNKNTKENFQASSRKNVLTALERLDSEQSSGIKWLFGLPQVEKIFRRSEINKDLLFDKLRSAPSIQIATLGQAAFADSLRFKSKYIEVEHLLLALLNNIPKIDIILSSLNSSIKSVEGSIEWENDKRNEKDKIFLWQDDYELMFTGGFGKGMLGRVTPNLDAVSRDYTKEIALGRYKKILGRETDIKTIAQILSGSKENVLIIGEPGSGKTTLVRGIAQRIMEGNEYRSLSNHRLVGLDVGGLISG